Protein AF-A0A3D1R8B0-F1 (afdb_monomer)

Mean predicted aligned error: 20.04 Å

Nearest PDB structures (foldseek):
  7a0g-assembly1_GGG  TM=2.075E-01  e=3.239E-02  Serratia marcescens
  7a0g-assembly1_HHH  TM=2.029E-01  e=4.391E-02  Serratia marcescens
  7a0g-assembly1_EEE  TM=2.045E-01  e=3.690E-02  Serratia marcescens
  6grj-assembly1_C  TM=1.725E-01  e=3.383E-02  Aeromonas hydrophila
  6grj-assembly1_E  TM=1.734E-01  e=3.383E-02  Aeromonas hydrophila

Sequence (618 aa):
EGPRGGVELSPAREVSEGPAHPEPLDSLGAPDDEGARRLLEKLHAEARRLLDLKQRVETTGAGDARPPRLDLFLVAYLAEPSVAPLVPWLVEQAGLRLRDAFRPIFQGTGGRLTVCPLLAAPRAAPGREAIRAAVDALDALSRAPDERRRPLAPVYLIEDQTSRYVLAPEELVRTVAAYLHLVLYSGLRHHEDALRSLVEHDGEGEAPFASFACATLELDTRPLSRYCAGRLAMEIADAMLGEGDALGDIEAAARRLSPEGAEFEKRLRLGRNERPIGEELKLDRAALELSDPHWDDPPEAIEAHVEPYVRRVIAGGERQRAEIEDFKMESAARLVDEGGLNLLEEAERDAEGEISRCIAESPVGLEKARARMAALEARLARLSADSRSRVERPELPAVPDGKKLKSAHEELLAELEQRPRLVRTIGWGIVASAAMAVFLTATLRLAWRVAVSEVIPFTAAGIQPEGGGRFLAGWPWAAIWMSLIALVFVGFALYRHYRERHRSLCERFEALRRAARGHFDELERYYARRVAYSQDLWASRIATHLHARVEGERAILEAGRTALQKTREWLGDELAAEIASCGGGAEAGILFRGLLSSQDLASIYEAKARPQSPGALA

Solvent-accessible surface area (backbone atoms only — not comparable to full-atom values): 35168 Å² total; per-residue (Å²): 137,86,85,86,85,83,86,86,81,84,85,85,88,84,88,87,80,87,87,82,84,89,74,75,93,68,68,82,74,74,78,92,43,75,66,60,58,52,49,51,51,52,49,52,55,49,51,53,56,69,69,28,67,69,53,44,63,77,75,46,66,99,78,73,83,70,52,62,70,47,80,42,76,46,76,47,56,35,54,41,87,76,42,16,72,43,48,45,55,48,48,30,51,51,34,36,54,52,49,66,74,42,34,69,51,45,72,66,56,74,12,47,73,24,37,27,38,42,35,38,46,58,80,84,44,69,61,58,68,46,38,49,52,25,52,54,47,41,54,52,35,49,66,40,90,55,67,62,46,22,28,41,21,38,36,30,48,45,58,46,89,42,100,86,48,73,72,50,74,69,53,51,52,50,36,52,51,50,50,49,47,46,54,72,69,68,55,50,64,76,42,80,90,77,49,34,64,80,47,43,34,92,67,77,90,65,78,59,66,42,70,81,82,68,84,82,78,89,70,71,64,64,59,52,52,51,42,54,52,39,53,51,50,42,54,52,46,49,47,34,68,36,86,64,84,63,77,72,63,35,54,57,52,22,53,72,63,40,94,62,56,72,64,48,57,48,53,57,42,29,37,99,80,75,43,58,66,60,63,86,58,63,77,85,66,84,72,64,83,71,82,81,84,60,94,84,62,53,58,69,63,52,49,68,53,48,56,60,46,55,52,49,42,51,57,48,51,53,49,54,48,50,51,35,65,74,47,50,49,54,52,45,49,49,46,44,51,54,41,43,51,53,52,42,53,50,44,50,49,51,51,53,51,48,40,55,46,32,48,73,76,39,68,29,9,60,44,47,31,42,53,26,37,53,50,30,33,60,48,26,51,53,47,27,53,55,34,46,59,55,62,75,60,64,89,70,71,74,83,78,82,51,59,65,39,52,51,33,48,52,56,39,52,59,51,45,74,68,53,79,52,66,71,60,50,52,52,52,40,52,52,49,16,51,53,44,14,53,50,48,34,49,50,53,49,48,52,49,50,47,70,70,36,89,85,52,85,69,84,82,72,84,76,73,77,72,79,68,57,52,61,56,67,32,81,70,47,29,43,52,54,32,34,52,52,24,42,52,51,43,49,49,52,51,50,51,56,50,50,55,51,52,50,54,49,52,54,36,53,52,46,34,51,48,28,53,52,48,48,54,56,46,45,41,50,43,53,52,51,51,55,49,49,55,43,49,48,40,54,26,49,44,31,45,51,51,29,56,51,39,50,52,51,38,52,50,48,52,51,49,52,51,51,51,52,50,51,42,52,51,44,51,53,53,42,55,50,44,46,58,70,63,43,61,76,66,58,33,47,65,75,74,59,87,68,75,53,75,65,56,53,49,52,54,45,58,66,65,69,48,72,78,65,91,72,84,79,121

Secondary structure (DSSP, 8-state):
---------------------------------HHHHHHHHHHHHHHHHHT-HHHHHHHS-TT--PPPEEEEEEEEETTSTTTTTHHHHHHHHHHHHHHHHTHHHHHHSS-EEEEEEEEE--TT-S-HHHHHHHHHHHHHHHT-SSGGGS--S-EEEE--SBTTBPPPHHHHHHHHHHHHHHHHHSSGGG-TTTTGGGT---SSSS-SEE----------HHHHHHHHHHHHHHHHHHHHHSPPP-HHHHHHHHHHHSS-SHHHHHHHHB-TTSPBTTGGGPPP-GGG--PPPPTT--HHHHHHHHHHHHHHHHHHHHHHHHHIIIIIHHHHHHHHHHHHHHHHHHHHHHHHHHHHHHHHH-TTHHHHHHHHHHHHHHHHHHHHHHHHHHHHS--PPPP---HHHHHHHHHHHHHHHTPPPHHHHHHHHHHHHHHHHHHHHHHHHHHHHHHHSTTS--TTS----SSSHHHHHSHHHHHHHHHHHHHHHHHHHHHHHHHHHHHHHHHHHHHHHHHHHHHHHHHHHHHHHHHHHHHHHHHHHHHHHHHHHHHHHHHHHHHHHHHHHHHHHHHHHHHHHHHHHT-SHHHHHHHHSS---HHHHHHHHHHHHS---TTS--

Foldseek 3Di:
DDDDDDDDDDDDDDDDDDDDDDDDPDDLPDPPDPVLVVVLVVLLVVLCVCPDPVNCPVPDDPPPLDAAEDFAEAEDECLPPVTLSVVLVSLQCSLQVNCVVPVCRVPVRVYYYAYEYAYEDEPPGPPVVSNVVSVVSLQCQCQDPDPSRHRQAAHEYEYQPDPVGGQDPVNSVVFVVVVCCCCPPLCLCVDDPPRVNNGGDPSPDDRSHDYDGDDDDDFDVVLVVLLVVLVVLLVLLCQQLDDDDDPPVLLVLLVVLACDDPVNLQLLQAFPVSDGLLPVLQADPVLLDDDQDDLQDALVNNCVRLVVSLVCLVVSLVVSVCVCVPPSLVVSLVRSVVSLVVVLVVSVCSLVVQLVCLVPPGSNSLVSNLSSLVSNLVVLVVQLVVLVVCLVDPPQDDQQPLVQLVVLSVVLNVLSVVADNPVVLVVVLLVQLLVQLVVQLVVLQVVVVVVVDPPDPPVPPPDDCPDPVCQCNPPVNVSVVSSVVSSVVSVVVSVVVSVVSSVVSSVSVVSSSVSSVVNSVVSSVNSVSVSVSSSSVSSSVSSVVVSVVSVVVSVVSVVVSVVSVVVSVVSVVVSVVSLVVRDDVLRSCVSPVSDDDPVSVVVVCVVVVPPPPPPPPD

Structure (mmCIF, N/CA/C/O backbone):
data_AF-A0A3D1R8B0-F1
#
_entry.id   AF-A0A3D1R8B0-F1
#
loop_
_atom_site.group_PDB
_atom_site.id
_atom_site.type_symbol
_atom_site.label_atom_id
_atom_site.label_alt_id
_atom_site.label_comp_id
_atom_site.label_asym_id
_atom_site.label_entity_id
_atom_site.label_seq_id
_atom_site.pdbx_PDB_ins_code
_atom_site.Cartn_x
_atom_site.Cartn_y
_atom_site.Cartn_z
_atom_site.occupancy
_atom_site.B_iso_or_equiv
_atom_site.auth_seq_id
_atom_site.auth_comp_id
_atom_site.auth_asym_id
_atom_site.auth_atom_id
_atom_site.pdbx_PDB_model_num
ATOM 1 N N . GLU A 1 1 ? -36.886 24.562 96.378 1.00 35.94 1 GLU A N 1
ATOM 2 C CA . GLU A 1 1 ? -37.611 25.793 96.004 1.00 35.94 1 GLU A CA 1
ATOM 3 C C . GLU A 1 1 ? -38.331 25.512 94.691 1.00 35.94 1 GLU A C 1
ATOM 5 O O . GLU A 1 1 ? -37.670 25.198 93.715 1.00 35.94 1 GLU A O 1
ATOM 10 N N . GLY A 1 2 ? -39.664 25.398 94.723 1.00 31.67 2 GLY A N 1
ATOM 11 C CA . GLY A 1 2 ? -40.491 25.026 93.558 1.00 31.67 2 GLY A CA 1
ATOM 12 C C . GLY A 1 2 ? -41.017 26.256 92.788 1.00 31.67 2 GLY A C 1
ATOM 13 O O . GLY A 1 2 ? -40.364 27.294 92.878 1.00 31.67 2 GLY A O 1
ATOM 14 N N . PRO A 1 3 ? -42.235 26.233 92.186 1.00 52.09 3 PRO A N 1
ATOM 15 C CA . PRO A 1 3 ? -43.201 25.119 92.223 1.00 52.09 3 PRO A CA 1
ATOM 16 C C . PRO A 1 3 ? -44.208 25.008 91.024 1.00 52.09 3 PRO A C 1
ATOM 18 O O . PRO A 1 3 ? -44.180 25.803 90.093 1.00 52.09 3 PRO A O 1
ATOM 21 N N . ARG A 1 4 ? -45.176 24.075 91.187 1.00 29.36 4 ARG A N 1
ATOM 22 C CA . ARG A 1 4 ? -46.572 23.995 90.645 1.00 29.36 4 ARG A CA 1
ATOM 23 C C . ARG A 1 4 ? -46.748 23.414 89.231 1.00 29.36 4 ARG A C 1
ATOM 25 O O . ARG A 1 4 ? -46.147 23.903 88.293 1.00 29.36 4 ARG A O 1
ATOM 32 N N . GLY A 1 5 ? -47.550 22.367 88.995 1.00 25.61 5 GLY A N 1
ATOM 33 C CA . GLY A 1 5 ? -48.791 21.883 89.647 1.00 25.61 5 GLY A CA 1
ATOM 34 C C . GLY A 1 5 ? -49.933 22.077 88.632 1.00 25.61 5 GLY A C 1
ATOM 35 O O . GLY A 1 5 ? -50.078 23.185 88.142 1.00 25.61 5 GLY A O 1
ATOM 36 N N . GLY A 1 6 ? -50.620 21.060 88.112 1.00 25.59 6 GLY A N 1
ATOM 37 C CA . GLY A 1 6 ? -51.694 20.247 88.707 1.00 25.59 6 GLY A CA 1
ATOM 38 C C . GLY A 1 6 ? -52.798 20.117 87.624 1.00 25.59 6 GLY A C 1
ATOM 39 O O . GLY A 1 6 ? -52.973 21.058 86.863 1.00 25.59 6 GLY A O 1
ATOM 40 N N . VAL A 1 7 ? -53.363 18.937 87.336 1.00 28.17 7 VAL A N 1
ATOM 41 C CA . VAL A 1 7 ? -54.549 18.310 87.974 1.00 28.17 7 VAL A CA 1
ATOM 42 C C . VAL A 1 7 ? -55.798 18.398 87.054 1.00 28.17 7 VAL A C 1
ATOM 44 O O . VAL A 1 7 ? -56.225 19.482 86.690 1.00 28.17 7 VAL A O 1
ATOM 47 N N . GLU A 1 8 ? -56.337 17.209 86.730 1.00 24.64 8 GLU A N 1
ATOM 48 C CA . GLU A 1 8 ? -57.762 16.818 86.573 1.00 24.64 8 GLU A CA 1
ATOM 49 C C . GLU A 1 8 ? -58.659 17.122 85.339 1.00 24.64 8 GLU A C 1
ATOM 51 O O . GLU A 1 8 ? -58.888 18.253 84.933 1.00 24.64 8 GLU A O 1
ATOM 56 N N . LEU A 1 9 ? -59.278 16.010 84.888 1.00 23.38 9 LEU A N 1
ATOM 57 C CA . LEU A 1 9 ? -60.713 15.748 84.633 1.00 23.38 9 LEU A CA 1
ATOM 58 C C . LEU A 1 9 ? -61.453 16.448 83.463 1.00 23.38 9 LEU A C 1
ATOM 60 O O . LEU A 1 9 ? -61.873 17.596 83.525 1.00 23.38 9 LEU A O 1
ATOM 64 N N . SER A 1 10 ? -61.747 15.623 82.447 1.00 33.22 10 SER A N 1
ATOM 65 C CA . SER A 1 10 ? -62.932 15.659 81.550 1.00 33.22 10 SER A CA 1
ATOM 66 C C . SER A 1 10 ? -64.253 15.579 82.372 1.00 33.22 10 SER A C 1
ATOM 68 O O . SER A 1 10 ? -64.124 15.196 83.538 1.00 33.22 10 SER A O 1
ATOM 70 N N . PRO A 1 11 ? -65.510 15.773 81.863 1.00 45.19 11 PRO A N 1
ATOM 71 C CA . PRO A 1 11 ? -65.986 15.590 80.472 1.00 45.19 11 PRO A CA 1
ATOM 72 C C . PRO A 1 11 ? -67.248 16.408 80.022 1.00 45.19 11 PRO A C 1
ATOM 74 O O . PRO A 1 11 ? -67.774 17.238 80.753 1.00 45.19 11 PRO A O 1
ATOM 77 N N . ALA A 1 12 ? -67.783 16.018 78.848 1.00 26.58 12 ALA A N 1
ATOM 78 C CA . ALA A 1 12 ? -69.218 15.910 78.488 1.00 26.58 12 ALA A CA 1
ATOM 79 C C . ALA A 1 12 ? -69.936 17.196 78.006 1.00 26.58 12 ALA A C 1
ATOM 81 O O . ALA A 1 12 ? -69.953 18.197 78.704 1.00 26.58 12 ALA A O 1
ATOM 82 N N . ARG A 1 13 ? -70.466 17.258 76.769 1.00 28.77 13 ARG A N 1
ATOM 83 C CA . ARG A 1 13 ? -71.708 16.655 76.181 1.00 28.77 13 ARG A CA 1
ATOM 84 C C . ARG A 1 13 ? -72.625 17.845 75.807 1.00 28.77 13 ARG A C 1
ATOM 86 O O . ARG A 1 13 ? -72.595 18.839 76.511 1.00 28.77 13 ARG A O 1
ATOM 93 N N . GLU A 1 14 ? -73.308 17.919 74.668 1.00 26.44 14 GLU A N 1
ATOM 94 C CA . GLU A 1 14 ? -74.457 17.142 74.157 1.00 26.44 14 GLU A CA 1
ATOM 95 C C . GLU A 1 14 ? -74.568 17.434 72.636 1.00 26.44 14 GLU A C 1
ATOM 97 O O . GLU A 1 14 ? -74.294 18.557 72.228 1.00 26.44 14 GLU A O 1
ATOM 102 N N . VAL A 1 15 ? -74.702 16.466 71.717 1.00 30.45 15 VAL A N 1
ATOM 103 C CA . VAL A 1 15 ? -75.830 15.556 71.383 1.00 30.45 15 VAL A CA 1
ATOM 104 C C . VAL A 1 15 ? -76.990 16.237 70.628 1.00 30.45 15 VAL A C 1
ATOM 106 O O . VAL A 1 15 ? -77.415 17.327 70.986 1.00 30.45 15 VAL A O 1
ATOM 109 N N . SER A 1 16 ? -77.515 15.472 69.655 1.00 25.50 16 SER A N 1
ATOM 110 C CA . SER A 1 16 ? -78.767 15.580 68.875 1.00 25.50 16 SER A CA 1
ATOM 111 C C . SER A 1 16 ? -78.654 16.301 67.530 1.00 25.50 16 SER A C 1
ATOM 113 O O . SER A 1 16 ? -78.145 17.406 67.464 1.00 25.50 16 SER A O 1
ATOM 115 N N . GLU A 1 17 ? -79.126 15.775 66.398 1.00 24.36 17 GLU A N 1
ATOM 116 C CA . GLU A 1 17 ? -79.941 14.588 66.084 1.00 24.36 17 GLU A CA 1
ATOM 117 C C . GLU A 1 17 ? -79.944 14.457 64.536 1.00 24.36 17 GLU A C 1
ATOM 119 O O . GLU A 1 17 ? -79.969 15.474 63.844 1.00 24.36 17 GLU A O 1
ATOM 124 N N . GLY A 1 18 ? -79.883 13.243 63.971 1.00 25.39 18 GLY A N 1
ATOM 125 C CA . GLY A 1 18 ? -80.157 13.001 62.534 1.00 25.39 18 GLY A CA 1
ATOM 126 C C . GLY A 1 18 ? -81.659 12.762 62.279 1.00 25.39 18 GLY A C 1
ATOM 127 O O . GLY A 1 18 ? -82.444 12.975 63.201 1.00 25.39 18 GLY A O 1
ATOM 128 N N . PRO A 1 19 ? -82.103 12.189 61.134 1.00 46.41 19 PRO A N 1
ATOM 129 C CA . PRO A 1 19 ? -81.424 11.962 59.847 1.00 46.41 19 PRO A CA 1
ATOM 130 C C . PRO A 1 19 ? -82.283 12.354 58.604 1.00 46.41 19 PRO A C 1
ATOM 132 O O . PRO A 1 19 ? -83.507 12.440 58.673 1.00 46.41 19 PRO A O 1
ATOM 135 N N . ALA A 1 20 ? -81.666 12.484 57.422 1.00 24.61 20 ALA A N 1
ATOM 136 C CA . ALA A 1 20 ? -82.348 12.339 56.127 1.00 24.61 20 ALA A CA 1
ATOM 137 C C . ALA A 1 20 ? -81.385 11.769 55.063 1.00 24.61 20 ALA A C 1
ATOM 139 O O . ALA A 1 20 ? -80.187 12.029 55.095 1.00 24.61 20 ALA A O 1
ATOM 140 N N . HIS A 1 21 ? -81.938 10.924 54.193 1.00 27.73 21 HIS A N 1
ATOM 141 C CA . HIS A 1 21 ? -81.305 10.017 53.221 1.00 27.73 21 HIS A CA 1
ATOM 142 C C . HIS A 1 21 ? -80.595 10.713 52.026 1.00 27.73 21 HIS A C 1
ATOM 144 O O . HIS A 1 21 ? -80.663 11.932 51.912 1.00 27.73 21 HIS A O 1
ATOM 150 N N . PRO A 1 22 ? -79.863 9.956 51.174 1.00 37.09 22 PRO A N 1
ATOM 151 C CA . PRO A 1 22 ? -78.535 10.308 50.696 1.00 37.09 22 PRO A CA 1
ATOM 152 C C . PRO A 1 22 ? -78.559 11.152 49.421 1.00 37.09 22 PRO A C 1
ATOM 154 O O . PRO A 1 22 ? -79.256 10.839 48.458 1.00 37.09 22 PRO A O 1
ATOM 157 N N . GLU A 1 23 ? -77.696 12.153 49.401 1.00 26.44 23 GLU A N 1
ATOM 158 C CA . GLU A 1 23 ? -77.219 12.820 48.195 1.00 26.44 23 GLU A CA 1
ATOM 159 C C . GLU A 1 23 ? -75.680 12.699 48.149 1.00 26.44 23 GLU A C 1
ATOM 161 O O . GLU A 1 23 ? -75.103 12.173 49.105 1.00 26.44 23 GLU A O 1
ATOM 166 N N . PRO A 1 24 ? -75.048 12.975 46.991 1.00 28.64 24 PRO A N 1
ATOM 167 C CA . PRO A 1 24 ? -73.831 12.322 46.510 1.00 28.64 24 PRO A CA 1
ATOM 168 C C . PRO A 1 24 ? -72.654 12.485 47.467 1.00 28.64 24 PRO A C 1
ATOM 170 O O . PRO A 1 24 ? -72.689 13.329 48.350 1.00 28.64 24 PRO A O 1
ATOM 173 N N . LEU A 1 25 ? -71.591 11.702 47.254 1.00 32.22 25 LEU A N 1
ATOM 174 C CA . LEU A 1 25 ? -70.263 11.924 47.840 1.00 32.22 25 LEU A CA 1
ATOM 175 C C . LEU A 1 25 ? -69.767 13.345 47.507 1.00 32.22 25 LEU A C 1
ATOM 177 O O . LEU A 1 25 ? -68.943 13.535 46.609 1.00 32.22 25 LEU A O 1
ATOM 181 N N . ASP A 1 26 ? -70.304 14.333 48.218 1.00 27.86 26 ASP A N 1
ATOM 182 C CA . ASP A 1 26 ? -69.761 15.658 48.379 1.00 27.86 26 ASP A CA 1
ATOM 183 C C . ASP A 1 26 ? -68.349 15.452 48.893 1.00 27.86 26 ASP A C 1
ATOM 185 O O . ASP A 1 26 ? -68.106 14.692 49.833 1.00 27.86 26 ASP A O 1
ATOM 189 N N . SER A 1 27 ? -67.435 16.071 48.153 1.00 33.28 27 SER A N 1
ATOM 190 C CA . SER A 1 27 ? -66.026 16.269 48.445 1.00 33.28 27 SER A CA 1
ATOM 191 C C . SER A 1 27 ? -65.610 15.777 49.828 1.00 33.28 27 SER A C 1
ATOM 193 O O . SER A 1 27 ? -66.031 16.356 50.832 1.00 33.28 27 SER A O 1
ATOM 195 N N . LEU A 1 28 ? -64.713 14.782 49.866 1.00 37.97 28 LEU A N 1
ATOM 196 C CA . LEU A 1 28 ? -63.776 14.616 50.978 1.00 37.97 28 LEU A CA 1
ATOM 197 C C . LEU A 1 28 ? -63.314 16.022 51.367 1.00 37.97 28 LEU A C 1
ATOM 199 O O . LEU A 1 28 ? -62.616 16.672 50.582 1.00 37.97 28 LEU A O 1
ATOM 203 N N . GLY A 1 29 ? -63.829 16.522 52.495 1.00 35.22 29 GLY A N 1
ATOM 204 C CA . GLY A 1 29 ? -63.607 17.889 52.936 1.00 35.22 29 GLY A CA 1
ATOM 205 C C . GLY A 1 29 ? -62.114 18.137 52.901 1.00 35.22 29 GLY A C 1
ATOM 206 O O . GLY A 1 29 ? -61.359 17.367 53.493 1.00 35.22 29 GLY A O 1
ATOM 207 N N . ALA A 1 30 ? -61.692 19.133 52.121 1.00 42.91 30 ALA A N 1
ATOM 208 C CA . ALA A 1 30 ? -60.283 19.440 51.983 1.00 42.91 30 ALA A CA 1
ATOM 209 C C . ALA A 1 30 ? -59.723 19.676 53.394 1.00 42.91 30 ALA A C 1
ATOM 211 O O . ALA A 1 30 ? -60.199 20.594 54.067 1.00 42.91 30 ALA A O 1
ATOM 212 N N . PRO A 1 31 ? -58.745 18.887 53.873 1.00 49.69 31 PRO A N 1
ATOM 213 C CA . PRO A 1 31 ? -57.917 19.378 54.955 1.00 49.69 31 PRO A CA 1
ATOM 214 C C . PRO A 1 31 ? -57.248 20.639 54.398 1.00 49.69 31 PRO A C 1
ATOM 216 O O . PRO A 1 31 ? -56.521 20.568 53.404 1.00 49.69 31 PRO A O 1
ATOM 219 N N . ASP A 1 32 ? -57.587 21.808 54.945 1.00 57.84 32 ASP A N 1
ATOM 220 C CA . ASP A 1 32 ? -56.951 23.077 54.586 1.00 57.84 32 ASP A CA 1
ATOM 221 C C . ASP A 1 32 ? -55.494 23.025 55.063 1.00 57.84 32 ASP A C 1
ATOM 223 O O . ASP A 1 32 ? -55.131 23.516 56.128 1.00 57.84 32 ASP A O 1
ATOM 227 N N . ASP A 1 33 ? -54.656 22.377 54.259 1.00 63.00 33 ASP A N 1
ATOM 228 C CA . ASP A 1 33 ? -53.216 22.381 54.396 1.00 63.00 33 ASP A CA 1
ATOM 229 C C . ASP A 1 33 ? -52.648 22.979 53.108 1.00 63.00 33 ASP A C 1
ATOM 231 O O . ASP A 1 33 ? -52.562 22.345 52.051 1.00 63.00 33 ASP A O 1
ATOM 235 N N . GLU A 1 34 ? -52.311 24.264 53.180 1.00 71.25 34 GLU A N 1
ATOM 236 C CA . GLU A 1 34 ? -51.630 25.040 52.138 1.00 71.25 34 GLU A CA 1
ATOM 237 C C . GLU A 1 34 ? -50.438 24.262 51.528 1.00 71.25 34 GLU A C 1
ATOM 239 O O . GLU A 1 34 ? -50.132 24.399 50.340 1.00 71.25 34 GLU A O 1
ATOM 244 N N . GLY A 1 35 ? -49.804 23.372 52.304 1.00 71.25 35 GLY A N 1
ATOM 245 C CA . GLY A 1 35 ? -48.758 22.459 51.838 1.00 71.25 35 GLY A CA 1
ATOM 246 C C . GLY A 1 35 ? -49.212 21.455 50.768 1.00 71.25 35 GLY A C 1
ATOM 247 O O . GLY A 1 35 ? -48.490 21.235 49.793 1.00 71.25 35 GLY A O 1
ATOM 248 N N . ALA A 1 36 ? -50.415 20.889 50.887 1.00 72.31 36 ALA A N 1
ATOM 249 C CA . ALA A 1 36 ? -50.946 19.907 49.941 1.00 72.31 36 ALA A CA 1
ATOM 250 C C . ALA A 1 36 ? -51.308 20.545 48.590 1.00 72.31 36 ALA A C 1
ATOM 252 O O . ALA A 1 36 ? -51.027 19.980 47.529 1.00 72.31 36 ALA A O 1
ATOM 253 N N . ARG A 1 37 ? -51.855 21.771 48.607 1.00 78.44 37 ARG A N 1
ATOM 254 C CA . ARG A 1 37 ? -52.108 22.551 47.381 1.00 78.44 37 ARG A CA 1
ATOM 255 C C . ARG A 1 37 ? -50.803 22.879 46.652 1.00 78.44 37 ARG A C 1
ATOM 257 O O . ARG A 1 37 ? -50.711 22.643 45.448 1.00 78.44 37 ARG A O 1
ATOM 264 N N . ARG A 1 38 ? -49.769 23.309 47.384 1.00 79.50 38 ARG A N 1
ATOM 265 C CA . ARG A 1 38 ? -48.427 23.554 46.825 1.00 79.50 38 ARG A CA 1
ATOM 266 C C . ARG A 1 38 ? -47.783 22.293 46.250 1.00 79.50 38 ARG A C 1
ATOM 268 O O . ARG A 1 38 ? -47.085 22.377 45.241 1.00 79.50 38 ARG A O 1
ATOM 275 N N . LEU A 1 39 ? -47.996 21.127 46.865 1.00 80.31 39 LEU A N 1
ATOM 276 C CA . LEU A 1 39 ? -47.505 19.854 46.332 1.00 80.31 39 LEU A CA 1
ATOM 277 C C . LEU A 1 39 ? -48.155 19.527 44.980 1.00 80.31 39 LEU A C 1
ATOM 279 O O . LEU A 1 39 ? -47.448 19.170 44.040 1.00 80.31 39 LEU A O 1
ATOM 283 N N . LEU A 1 40 ? -49.473 19.715 44.856 1.00 84.31 40 LEU A N 1
ATOM 284 C CA . LEU A 1 40 ? -50.192 19.515 43.593 1.00 84.31 40 LEU A CA 1
ATOM 285 C C . LEU A 1 40 ? -49.757 20.506 42.501 1.00 84.31 40 LEU A C 1
ATOM 287 O O . LEU A 1 40 ? -49.665 20.125 41.335 1.00 84.31 40 LEU A O 1
ATOM 291 N N . GLU A 1 41 ? -49.457 21.758 42.851 1.00 85.00 41 GLU A N 1
ATOM 292 C CA . GLU A 1 41 ? -48.912 22.744 41.903 1.00 85.00 41 GLU A CA 1
ATOM 293 C C . GLU A 1 41 ? -47.515 22.355 41.406 1.00 85.00 41 GLU A C 1
ATOM 295 O O . GLU A 1 41 ? -47.253 22.393 40.202 1.00 85.00 41 GLU A O 1
ATOM 300 N N . LYS A 1 42 ? -46.630 21.918 42.313 1.00 82.50 42 LYS A N 1
ATOM 301 C CA . LYS A 1 42 ? -45.300 21.402 41.951 1.00 82.50 42 LYS A CA 1
ATOM 302 C C . LYS A 1 42 ? -45.398 20.173 41.054 1.00 82.50 42 LYS A C 1
ATOM 304 O O . LYS A 1 42 ? -44.701 20.100 40.047 1.00 82.50 42 LYS A O 1
ATOM 309 N N . LEU A 1 43 ? -46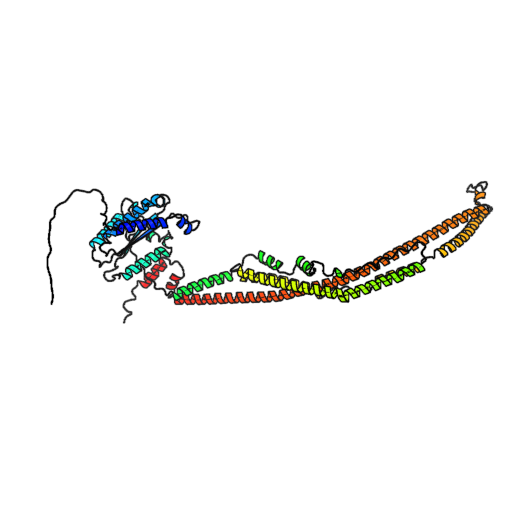.288 19.241 41.393 1.00 86.44 43 LEU A N 1
ATOM 310 C CA . LEU A 1 43 ? -46.559 18.051 40.593 1.00 86.44 43 LEU A CA 1
ATOM 311 C C . LEU A 1 43 ? -47.012 18.423 39.176 1.00 86.44 43 LEU A C 1
ATOM 313 O O . LEU A 1 43 ? -46.517 17.865 38.201 1.00 86.44 43 LEU A O 1
ATOM 317 N N . HIS A 1 44 ? -47.922 19.388 39.053 1.00 87.56 44 HIS A N 1
ATOM 318 C CA . HIS A 1 44 ? -48.400 19.864 37.759 1.00 87.56 44 HIS A CA 1
ATOM 319 C C . HIS A 1 44 ? -47.277 20.504 36.927 1.00 87.56 44 HIS A C 1
ATOM 321 O O . HIS A 1 44 ? -47.163 20.232 35.731 1.00 87.56 44 HIS A O 1
ATOM 327 N N . ALA A 1 45 ? -46.431 21.333 37.547 1.00 84.12 45 ALA A N 1
ATOM 328 C CA . ALA A 1 45 ? -45.287 21.948 36.876 1.00 84.12 45 ALA A CA 1
ATOM 329 C C . ALA A 1 45 ? -44.272 20.900 36.386 1.00 84.12 45 ALA A C 1
ATOM 331 O O . ALA A 1 45 ? -43.792 20.988 35.255 1.00 84.12 45 ALA A O 1
ATOM 332 N N . GLU A 1 46 ? -43.993 19.880 37.198 1.00 84.56 46 GLU A N 1
ATOM 333 C CA . GLU A 1 46 ? -43.058 18.813 36.841 1.00 84.56 46 GLU A CA 1
ATOM 334 C C . GLU A 1 46 ? -43.627 17.888 35.758 1.00 84.56 46 GLU A C 1
ATOM 336 O O . GLU A 1 46 ? -42.934 17.563 34.796 1.00 84.56 46 GLU A O 1
ATOM 341 N N . ALA A 1 47 ? -44.916 17.542 35.833 1.00 85.75 47 ALA A N 1
ATOM 342 C CA . ALA A 1 47 ? -45.599 16.804 34.774 1.00 85.75 47 ALA A CA 1
ATOM 343 C C . ALA A 1 47 ? -45.554 17.565 33.439 1.00 85.75 47 ALA A C 1
ATOM 345 O O . ALA A 1 47 ? -45.300 16.963 32.399 1.00 85.75 47 ALA A O 1
ATOM 346 N N . ARG A 1 48 ? -45.714 18.897 33.463 1.00 86.25 48 ARG A N 1
ATOM 347 C CA . ARG A 1 48 ? -45.573 19.740 32.266 1.00 86.25 48 ARG A CA 1
ATOM 348 C C . ARG A 1 48 ? -44.169 19.668 31.667 1.00 86.25 48 ARG A C 1
ATOM 350 O O . ARG A 1 48 ? -44.049 19.653 30.447 1.00 86.25 48 ARG A O 1
ATOM 357 N N . ARG A 1 49 ? -43.131 19.633 32.508 1.00 84.25 49 ARG A N 1
ATOM 358 C CA . ARG A 1 49 ? -41.733 19.490 32.078 1.00 84.25 49 ARG A CA 1
ATOM 359 C C . ARG A 1 49 ? -41.495 18.124 31.431 1.00 84.25 49 ARG A C 1
ATOM 361 O O . ARG A 1 49 ? -40.988 18.058 30.320 1.00 84.25 49 ARG A O 1
ATOM 368 N N . LEU A 1 50 ? -41.911 17.048 32.100 1.00 81.31 50 LEU A N 1
ATOM 369 C CA . LEU A 1 50 ? -41.692 15.670 31.647 1.00 81.31 50 LEU A CA 1
ATOM 370 C C . LEU A 1 50 ? -42.491 15.304 30.387 1.00 81.31 50 LEU A C 1
ATOM 372 O O . LEU A 1 50 ? -42.023 14.503 29.583 1.00 81.31 50 LEU A O 1
ATOM 376 N N . LEU A 1 51 ? -43.681 15.882 30.214 1.00 79.94 51 LEU A N 1
ATOM 377 C CA . LEU A 1 51 ? -44.543 15.663 29.049 1.00 79.94 51 LEU A CA 1
ATOM 378 C C . LEU A 1 51 ? -44.258 16.634 27.889 1.00 79.94 51 LEU A C 1
ATOM 380 O O . LEU A 1 51 ? -44.972 16.598 26.884 1.00 79.94 51 LEU A O 1
ATOM 384 N N . ASP A 1 52 ? -43.243 17.498 28.004 1.00 80.50 52 ASP A N 1
ATOM 385 C CA . ASP A 1 52 ? -42.853 18.407 26.927 1.00 80.50 52 ASP A CA 1
ATOM 386 C C . ASP A 1 52 ? -42.347 17.619 25.706 1.00 80.50 52 ASP A C 1
ATOM 388 O O . ASP A 1 52 ? -41.508 16.717 25.802 1.00 80.50 52 ASP A O 1
ATOM 392 N N . LEU A 1 53 ? -42.845 17.994 24.526 1.00 67.62 53 LEU A N 1
ATOM 393 C CA . LEU A 1 53 ? -42.499 17.376 23.250 1.00 67.62 53 LEU A CA 1
ATOM 394 C C . LEU A 1 53 ? -40.990 17.441 22.994 1.00 67.62 53 LEU A C 1
ATOM 396 O O . LEU A 1 53 ? -40.416 16.486 22.473 1.00 67.62 53 LEU A O 1
ATOM 400 N N . LYS A 1 54 ? -40.345 18.544 23.396 1.00 69.25 54 LYS A N 1
ATOM 401 C CA . LYS A 1 54 ? -38.896 18.715 23.263 1.00 69.25 54 LYS A CA 1
ATOM 402 C C . LYS A 1 54 ? -38.134 17.654 24.060 1.00 69.25 54 LYS A C 1
ATOM 404 O O . LYS A 1 54 ? -37.273 16.978 23.505 1.00 69.25 54 LYS A O 1
ATOM 409 N N . GLN A 1 55 ? -38.509 17.450 25.322 1.00 68.31 55 GLN A N 1
ATOM 410 C CA . GLN A 1 55 ? -37.882 16.446 26.178 1.00 68.31 55 GLN A CA 1
ATOM 411 C C . GLN A 1 55 ? -38.131 15.026 25.650 1.00 68.31 55 GLN A C 1
ATOM 413 O O . GLN A 1 55 ? -37.225 14.195 25.681 1.00 68.31 55 GLN A O 1
ATOM 418 N N . ARG A 1 56 ? -39.319 14.744 25.099 1.00 65.94 56 ARG A N 1
ATOM 419 C CA . ARG A 1 56 ? -39.619 13.446 24.474 1.00 65.94 56 ARG A CA 1
ATOM 420 C C . ARG A 1 56 ? -38.718 13.167 23.267 1.00 65.94 56 ARG A C 1
ATOM 422 O O . ARG A 1 56 ? -38.142 12.087 23.196 1.00 65.94 56 ARG A O 1
ATOM 429 N N . VAL A 1 57 ? -38.547 14.129 22.360 1.00 63.66 57 VAL A N 1
ATOM 430 C CA . VAL A 1 57 ? -37.666 13.985 21.182 1.00 63.66 57 VAL A CA 1
ATOM 431 C C . VAL A 1 57 ? -36.198 13.795 21.584 1.00 63.66 57 VAL A C 1
ATOM 433 O O . VAL A 1 57 ? -35.485 13.035 20.939 1.00 63.66 57 VAL A O 1
ATOM 436 N N . GLU A 1 58 ? -35.748 14.447 22.658 1.00 65.12 58 GLU A N 1
ATOM 437 C CA . GLU A 1 58 ? -34.368 14.334 23.154 1.00 65.12 58 GLU A CA 1
ATOM 438 C C . GLU A 1 58 ? -34.081 13.002 23.874 1.00 65.12 58 GLU A C 1
ATOM 440 O O . GLU A 1 58 ? -32.937 12.554 23.896 1.00 65.12 58 GLU A O 1
ATOM 445 N N . THR A 1 59 ? -35.097 12.366 24.471 1.00 59.94 59 THR A N 1
ATOM 446 C CA . THR A 1 59 ? -34.919 11.199 25.361 1.00 59.94 59 THR A CA 1
ATOM 447 C C . THR A 1 59 ? -35.449 9.876 24.810 1.00 59.94 59 THR A C 1
ATOM 449 O O . THR A 1 59 ? -35.112 8.825 25.354 1.00 59.94 59 THR A O 1
ATOM 452 N N . THR A 1 60 ? -36.246 9.885 23.736 1.00 59.34 60 THR A N 1
ATOM 453 C CA . THR A 1 60 ? -36.758 8.663 23.091 1.00 59.34 60 THR A CA 1
ATOM 454 C C . THR A 1 60 ? -36.227 8.525 21.666 1.00 59.34 60 THR A C 1
ATOM 456 O O . THR A 1 60 ? -36.172 9.492 20.912 1.00 59.34 60 THR A O 1
ATOM 459 N N . GLY A 1 61 ? -35.784 7.315 21.304 1.00 54.28 61 GLY A N 1
ATOM 460 C CA . GLY A 1 61 ? -35.182 7.040 19.998 1.00 54.28 61 GLY A CA 1
ATOM 461 C C . GLY A 1 61 ? -36.157 7.258 18.837 1.00 54.28 61 GLY A C 1
ATOM 462 O O . GLY A 1 61 ? -37.365 7.051 18.976 1.00 54.28 61 GLY A O 1
ATOM 463 N N . ALA A 1 62 ? -35.624 7.648 17.675 1.00 45.25 62 ALA A N 1
ATOM 464 C CA . ALA A 1 62 ? -36.381 7.832 16.439 1.00 45.25 62 ALA A CA 1
ATOM 465 C C . ALA A 1 62 ? -36.990 6.493 15.976 1.00 45.25 62 ALA A C 1
ATOM 467 O O . ALA A 1 62 ? -36.357 5.725 15.258 1.00 45.25 62 ALA A O 1
ATOM 468 N N . GLY A 1 63 ? -38.201 6.186 16.447 1.00 51.75 63 GLY A N 1
ATOM 469 C CA . GLY A 1 63 ? -38.891 4.922 16.176 1.00 51.75 63 GLY A CA 1
ATOM 470 C C . GLY A 1 63 ? -39.755 4.388 17.324 1.00 51.75 63 GLY A C 1
ATOM 471 O O . GLY A 1 63 ? -40.514 3.449 17.095 1.00 51.75 63 GLY A O 1
ATOM 472 N N . ASP A 1 64 ? -39.692 4.962 18.534 1.00 60.84 64 ASP A N 1
ATOM 473 C CA . ASP A 1 64 ? -40.559 4.531 19.642 1.00 60.84 64 ASP A CA 1
ATOM 474 C C . ASP A 1 64 ? -42.004 5.030 19.447 1.00 60.84 64 ASP A C 1
ATOM 476 O O . ASP A 1 64 ? -42.359 6.160 19.789 1.00 60.84 64 ASP A O 1
ATOM 480 N N . ALA A 1 65 ? -42.841 4.170 18.859 1.00 60.66 65 ALA A N 1
ATOM 481 C CA . ALA A 1 65 ? -44.250 4.434 18.572 1.00 60.66 65 ALA A CA 1
ATOM 482 C C . ALA A 1 65 ? -45.174 4.282 19.796 1.00 60.66 65 ALA A C 1
ATOM 484 O O . ALA A 1 65 ? -46.392 4.427 19.664 1.00 60.66 65 ALA A O 1
ATOM 485 N N . ARG A 1 66 ? -44.636 3.971 20.986 1.00 70.75 66 ARG A N 1
ATOM 486 C CA . ARG A 1 66 ? -45.462 3.738 22.176 1.00 70.75 66 ARG A CA 1
ATOM 487 C C . ARG A 1 66 ? -46.145 5.029 22.644 1.00 70.75 66 ARG A C 1
ATOM 489 O O . ARG A 1 66 ? -45.558 6.118 22.578 1.00 70.75 66 ARG A O 1
ATOM 496 N N . PRO A 1 67 ? -47.389 4.939 23.138 1.00 73.50 67 PRO A N 1
ATOM 497 C CA . PRO A 1 67 ? -48.099 6.103 23.640 1.00 73.50 67 PRO A CA 1
ATOM 498 C C . PRO A 1 67 ? -47.420 6.664 24.906 1.00 73.50 67 PRO A C 1
ATOM 500 O O . PRO A 1 67 ? -46.784 5.915 25.652 1.00 73.50 67 PRO A O 1
ATOM 503 N N . PRO A 1 68 ? -47.529 7.981 25.166 1.00 79.12 68 PRO A N 1
ATOM 504 C CA . PRO A 1 68 ? -46.907 8.615 26.327 1.00 79.12 68 PRO A CA 1
ATOM 505 C C . PRO A 1 68 ? -47.498 8.078 27.635 1.00 79.12 68 PRO A C 1
ATOM 507 O O . PRO A 1 68 ? -48.716 8.074 27.815 1.00 79.12 68 PRO A O 1
ATOM 510 N N . ARG A 1 69 ? -46.639 7.659 28.569 1.00 82.06 69 ARG A N 1
ATOM 511 C CA . ARG A 1 69 ? -47.047 7.165 29.891 1.00 82.06 69 ARG A CA 1
ATOM 512 C C . ARG A 1 69 ? -46.427 8.015 30.994 1.00 82.06 69 ARG A C 1
ATOM 514 O O . ARG A 1 69 ? -45.262 8.395 30.893 1.00 82.06 69 ARG A O 1
ATOM 521 N N . LEU A 1 70 ? -47.209 8.305 32.029 1.00 86.69 70 LEU A N 1
ATOM 522 C CA . LEU A 1 70 ? -46.754 8.984 33.238 1.00 86.69 70 LEU A CA 1
ATOM 523 C C . LEU A 1 70 ? -47.168 8.153 34.454 1.00 86.69 70 LEU A C 1
ATOM 525 O O . LEU A 1 70 ? -48.356 7.931 34.673 1.00 86.69 70 LEU A O 1
ATOM 529 N N . ASP A 1 71 ? -46.182 7.723 35.236 1.00 86.62 71 ASP A N 1
ATOM 530 C CA . ASP A 1 71 ? -46.400 6.973 36.470 1.00 86.62 71 ASP A CA 1
ATOM 531 C C . ASP A 1 71 ? -46.042 7.852 37.667 1.00 86.62 71 ASP A C 1
ATOM 533 O O . ASP A 1 71 ? -44.904 8.311 37.798 1.00 86.62 71 ASP A O 1
ATOM 537 N N . LEU A 1 72 ? -47.021 8.112 38.531 1.00 88.75 72 LEU A N 1
ATOM 538 C CA . LEU A 1 72 ? -46.852 8.910 39.738 1.00 88.75 72 LEU A CA 1
ATOM 539 C C . LEU A 1 72 ? -46.795 7.999 40.962 1.00 88.75 72 LEU A C 1
ATOM 541 O O . LEU A 1 72 ? -47.814 7.453 41.370 1.00 88.75 72 LEU A O 1
ATOM 545 N N . PHE A 1 73 ? -45.629 7.890 41.593 1.00 88.69 73 PHE A N 1
ATOM 546 C CA . PHE A 1 73 ? -45.484 7.174 42.861 1.00 88.69 73 PHE A CA 1
ATOM 547 C C . PHE A 1 73 ? -45.746 8.118 44.036 1.00 88.69 73 PHE A C 1
ATOM 549 O O . PHE A 1 73 ? -44.988 9.064 44.257 1.00 88.69 73 PHE A O 1
ATOM 556 N N . LEU A 1 74 ? -46.810 7.860 44.797 1.00 90.44 74 LEU A N 1
ATOM 557 C CA . LEU A 1 74 ? -47.125 8.596 46.020 1.00 90.44 74 LEU A CA 1
ATOM 558 C C . LEU A 1 74 ? -46.663 7.778 47.223 1.00 90.44 74 LEU A C 1
ATOM 560 O O . LEU A 1 74 ? -47.306 6.804 47.595 1.00 90.44 74 LEU A O 1
ATOM 564 N N . VAL A 1 75 ? -45.537 8.169 47.814 1.00 89.62 75 VAL A N 1
ATOM 565 C CA . VAL A 1 75 ? -44.960 7.494 48.983 1.00 89.62 75 VAL A CA 1
ATOM 566 C C . VAL A 1 75 ? -45.445 8.180 50.252 1.00 89.62 75 VAL A C 1
ATOM 568 O O . VAL A 1 75 ? -45.269 9.390 50.393 1.00 89.62 75 VAL A O 1
ATOM 571 N N . ALA A 1 76 ? -46.034 7.424 51.177 1.00 87.38 76 ALA A N 1
ATOM 572 C CA . ALA A 1 76 ? -46.527 7.982 52.432 1.00 87.38 76 ALA A CA 1
ATOM 573 C C . ALA A 1 76 ? -46.419 7.001 53.605 1.00 87.38 76 ALA A C 1
ATOM 575 O O . ALA A 1 76 ? -46.572 5.788 53.450 1.00 87.38 76 ALA A O 1
ATOM 576 N N . TYR A 1 77 ? -46.198 7.552 54.798 1.00 86.44 77 TYR A N 1
ATOM 577 C CA . TYR A 1 77 ? -46.192 6.819 56.058 1.00 86.44 77 TYR A CA 1
ATOM 578 C C . TYR A 1 77 ? -47.496 7.100 56.813 1.00 86.44 77 TYR A C 1
ATOM 580 O O . TYR A 1 77 ? -47.699 8.188 57.345 1.00 86.44 77 TYR A O 1
ATOM 588 N N . LEU A 1 78 ? -48.415 6.130 56.840 1.00 85.75 78 LEU A N 1
ATOM 589 C CA . LEU A 1 78 ? -49.780 6.347 57.340 1.00 85.75 78 LEU A CA 1
ATOM 590 C C . LEU A 1 78 ? -49.864 6.496 58.865 1.00 85.75 78 LEU A C 1
ATOM 592 O O . LEU A 1 78 ? -50.889 6.933 59.378 1.00 85.75 78 LEU A O 1
ATOM 596 N N . ALA A 1 79 ? -48.805 6.152 59.602 1.00 81.69 79 ALA A N 1
ATOM 597 C CA . ALA A 1 79 ? -48.764 6.360 61.048 1.00 81.69 79 ALA A CA 1
ATOM 598 C C . ALA A 1 79 ? -48.562 7.836 61.444 1.00 81.69 79 ALA A C 1
ATOM 600 O O . ALA A 1 79 ? -48.695 8.174 62.621 1.00 81.69 79 ALA A O 1
ATOM 601 N N . GLU A 1 80 ? -48.254 8.722 60.489 1.00 81.94 80 GLU A N 1
ATOM 602 C CA . GLU A 1 80 ? -48.252 10.166 60.722 1.00 81.94 80 GLU A CA 1
ATOM 603 C C . GLU A 1 80 ? -49.694 10.710 60.807 1.00 81.94 80 GLU A C 1
ATOM 605 O O . GLU A 1 80 ? -50.465 10.551 59.854 1.00 81.94 80 GLU A O 1
ATOM 610 N N . PRO A 1 81 ? -50.079 11.393 61.908 1.00 75.38 81 PRO A N 1
ATOM 611 C CA . PRO A 1 81 ? -51.473 11.779 62.162 1.00 75.38 81 PRO A CA 1
ATOM 612 C C . PRO A 1 81 ? -52.131 12.641 61.074 1.00 75.38 81 PRO A C 1
ATOM 614 O O . PRO A 1 81 ? -53.334 12.529 60.851 1.00 75.38 81 PRO A O 1
ATOM 617 N N . SER A 1 82 ? -51.365 13.501 60.398 1.00 81.06 82 SER A N 1
ATOM 618 C CA . SER A 1 82 ? -51.853 14.376 59.322 1.00 81.06 82 SER A CA 1
ATOM 619 C C . SER A 1 82 ? -51.860 13.708 57.943 1.00 81.06 82 SER A C 1
ATOM 621 O O . SER A 1 82 ? -52.513 14.206 57.028 1.00 81.06 82 SER A O 1
ATOM 623 N N . VAL A 1 83 ? -51.157 12.585 57.776 1.00 84.44 83 VAL A N 1
ATOM 624 C CA . VAL A 1 83 ? -50.915 11.962 56.468 1.00 84.44 83 VAL A CA 1
ATOM 625 C C . VAL A 1 83 ? -52.037 11.006 56.085 1.00 84.44 83 VAL A C 1
ATOM 627 O O . VAL A 1 83 ? -52.532 11.078 54.961 1.00 84.44 83 VAL A O 1
ATOM 630 N N . ALA A 1 84 ? -52.490 10.152 57.009 1.00 84.25 84 ALA A N 1
ATOM 631 C CA . ALA A 1 84 ? -53.556 9.183 56.741 1.00 84.25 84 ALA A CA 1
ATOM 632 C C . ALA A 1 84 ? -54.818 9.797 56.091 1.00 84.25 84 ALA A C 1
ATOM 634 O O . ALA A 1 84 ? -55.210 9.320 55.026 1.00 84.25 84 ALA A O 1
ATOM 635 N N . PRO A 1 85 ? -55.431 10.873 56.627 1.00 84.12 85 PRO A N 1
ATOM 636 C CA . PRO A 1 85 ? -56.611 11.475 55.997 1.00 84.12 85 PRO A CA 1
ATOM 637 C C . PRO A 1 85 ? -56.303 12.212 54.681 1.00 84.12 85 PRO A C 1
ATOM 639 O O . PRO A 1 85 ? -57.202 12.415 53.868 1.00 84.12 85 PRO A O 1
ATOM 642 N N . LEU A 1 86 ? -55.048 12.614 54.452 1.00 86.38 86 LEU A N 1
ATOM 643 C CA . LEU A 1 86 ? -54.639 13.404 53.290 1.00 86.38 86 LEU A CA 1
ATOM 644 C C . LEU A 1 86 ? -54.368 12.542 52.045 1.00 86.38 86 LEU A C 1
ATOM 646 O O . LEU A 1 86 ? -54.620 12.982 50.922 1.00 86.38 86 LEU A O 1
ATOM 650 N N . VAL A 1 87 ? -53.861 11.319 52.224 1.00 90.00 87 VAL A N 1
ATOM 651 C CA . VAL A 1 87 ? -53.440 10.432 51.125 1.00 90.00 87 VAL A CA 1
ATOM 652 C C . VAL A 1 87 ? -54.560 10.134 50.114 1.00 90.00 87 VAL A C 1
ATOM 654 O O . VAL A 1 87 ? -54.313 10.340 48.924 1.00 90.00 87 VAL A O 1
ATOM 657 N N . PRO A 1 88 ? -55.779 9.709 50.511 1.00 90.75 88 PRO A N 1
ATOM 658 C CA . PRO A 1 88 ? -56.843 9.415 49.547 1.00 90.75 88 PRO A CA 1
ATOM 659 C C . PRO A 1 88 ? -57.214 10.638 48.702 1.00 90.75 88 PRO A C 1
ATOM 661 O O . PRO A 1 88 ? -57.358 10.539 47.483 1.00 90.75 88 PRO A O 1
ATOM 664 N N . TRP A 1 89 ? -57.283 11.810 49.343 1.00 89.50 89 TRP A N 1
ATOM 665 C CA . TRP A 1 89 ? -57.548 13.080 48.673 1.00 89.50 89 TRP A CA 1
ATOM 666 C C . TRP A 1 89 ? -56.430 13.447 47.689 1.00 89.50 89 TRP A C 1
ATOM 668 O O . TRP A 1 89 ? -56.712 13.839 46.558 1.00 89.50 89 TRP A O 1
ATOM 678 N N . LEU A 1 90 ? -55.158 13.282 48.071 1.00 88.94 90 LEU A N 1
ATOM 679 C CA . LEU A 1 90 ? -54.025 13.560 47.183 1.00 88.94 90 LEU A CA 1
ATOM 680 C C . LEU A 1 90 ? -54.006 12.643 45.959 1.00 88.94 90 LEU A C 1
ATOM 682 O O . LEU A 1 90 ? -53.778 13.134 44.856 1.00 88.94 90 LEU A O 1
ATOM 686 N N . VAL A 1 91 ? -54.254 11.341 46.138 1.00 90.88 91 VAL A N 1
ATOM 687 C CA . VAL A 1 91 ? -54.303 10.366 45.034 1.00 90.88 91 VAL A CA 1
ATOM 688 C C . VAL A 1 91 ? -55.379 10.762 44.024 1.00 90.88 91 VAL A C 1
ATOM 690 O O . VAL A 1 91 ? -55.110 10.847 42.824 1.00 90.88 91 VAL A O 1
ATOM 693 N N . GLU A 1 92 ? -56.576 11.078 44.516 1.00 91.44 92 GLU A N 1
ATOM 694 C CA . GLU A 1 92 ? -57.695 11.512 43.686 1.00 91.44 92 GLU A CA 1
ATOM 695 C C . GLU A 1 92 ? -57.402 12.833 42.958 1.00 91.44 92 GLU A C 1
ATOM 697 O O . GLU A 1 92 ? -57.549 12.925 41.737 1.00 91.44 92 GLU A O 1
ATOM 702 N N . GLN A 1 93 ? -56.970 13.865 43.689 1.00 90.06 93 GLN A N 1
ATOM 703 C CA . GLN A 1 93 ? -56.758 15.200 43.126 1.00 90.06 93 GLN A CA 1
ATOM 704 C C . GLN A 1 93 ? -55.573 15.251 42.162 1.00 90.06 93 GLN A C 1
ATOM 706 O O . GLN A 1 93 ? -55.641 15.962 41.158 1.00 90.06 93 GLN A O 1
ATOM 711 N N . ALA A 1 94 ? -54.503 14.499 42.429 1.00 88.25 94 ALA A N 1
ATOM 712 C CA . ALA A 1 94 ? -53.378 14.370 41.510 1.00 88.25 94 ALA A CA 1
ATOM 713 C C . ALA A 1 94 ? -53.823 13.742 40.183 1.00 88.25 94 ALA A C 1
ATOM 715 O O . ALA A 1 94 ? -53.537 14.293 39.118 1.00 88.25 94 ALA A O 1
ATOM 716 N N . GLY A 1 95 ? -54.574 12.636 40.249 1.00 88.62 95 GLY A N 1
ATOM 717 C CA . GLY A 1 95 ? -55.115 11.961 39.071 1.00 88.62 95 GLY A CA 1
ATOM 718 C C . GLY A 1 95 ? -56.046 12.862 38.259 1.00 88.62 95 GLY A C 1
ATOM 719 O O . GLY A 1 95 ? -55.831 13.049 37.061 1.00 88.62 95 GLY A O 1
ATOM 720 N N . LEU A 1 96 ? -57.037 13.475 38.914 1.00 89.38 96 LEU A N 1
ATOM 721 C CA . LEU A 1 96 ? -58.002 14.373 38.273 1.00 89.38 96 LEU A CA 1
ATOM 722 C C . LEU A 1 96 ? -57.324 15.573 37.606 1.00 89.38 96 LEU A C 1
ATOM 724 O O . LEU A 1 96 ? -57.485 15.788 36.404 1.00 89.38 96 LEU A O 1
ATOM 728 N N . ARG A 1 97 ? -56.514 16.334 38.357 1.00 88.44 97 ARG A N 1
ATOM 729 C CA . ARG A 1 97 ? -55.901 17.570 37.847 1.00 88.44 97 ARG A CA 1
ATOM 730 C C . ARG A 1 97 ? -54.965 17.315 36.674 1.00 88.44 97 ARG A C 1
ATOM 732 O O . ARG A 1 97 ? -54.960 18.103 35.732 1.00 88.44 97 ARG A O 1
ATOM 739 N N . LEU A 1 98 ? -54.163 16.250 36.721 1.00 89.38 98 LEU A N 1
ATOM 740 C CA . LEU A 1 98 ? -53.238 15.925 35.634 1.00 89.38 98 LEU A CA 1
ATOM 741 C C . LEU A 1 98 ? -53.976 15.402 34.396 1.00 89.38 98 LEU A C 1
ATOM 743 O O . LEU A 1 98 ? -53.636 15.800 33.281 1.00 89.38 98 LEU A O 1
ATOM 747 N N . ARG A 1 99 ? -55.006 14.563 34.564 1.00 89.00 99 ARG A N 1
ATOM 748 C CA . ARG A 1 99 ? -55.815 14.065 33.435 1.00 89.00 99 ARG A CA 1
ATOM 749 C C . ARG A 1 99 ? -56.589 15.183 32.748 1.00 89.00 99 ARG A C 1
ATOM 751 O O . ARG A 1 99 ? -56.650 15.191 31.522 1.00 89.00 99 ARG A O 1
ATOM 758 N N . ASP A 1 100 ? -57.123 16.135 33.508 1.00 88.44 100 ASP A N 1
ATOM 759 C CA . ASP A 1 100 ? -57.830 17.288 32.947 1.00 88.44 100 ASP A CA 1
ATOM 760 C C . ASP A 1 100 ? -56.864 18.260 32.254 1.00 88.44 100 ASP A C 1
ATOM 762 O O . ASP A 1 100 ? -57.120 18.696 31.130 1.00 88.44 100 ASP A O 1
ATOM 766 N N . ALA A 1 101 ? -55.719 18.556 32.877 1.00 86.69 101 ALA A N 1
ATOM 767 C CA . ALA A 1 101 ? -54.724 19.474 32.326 1.00 86.69 101 ALA A CA 1
ATOM 768 C C . ALA A 1 101 ? -54.055 18.956 31.045 1.00 86.69 101 ALA A C 1
ATOM 770 O O . ALA A 1 101 ? -53.813 19.723 30.114 1.00 86.69 101 ALA A O 1
ATOM 771 N N . PHE A 1 102 ? -53.775 17.653 30.983 1.00 87.00 102 PHE A N 1
ATOM 772 C CA . PHE A 1 102 ? -53.093 17.002 29.861 1.00 87.00 102 PHE A CA 1
ATOM 773 C C . PHE A 1 102 ? -54.032 16.087 29.068 1.00 87.00 102 PHE A C 1
ATOM 775 O O . PHE A 1 102 ? -53.601 15.112 28.448 1.00 87.00 102 PHE A O 1
ATOM 782 N N . ARG A 1 103 ? -55.328 16.424 29.042 1.00 84.50 103 ARG A N 1
ATOM 783 C CA . ARG A 1 103 ? -56.379 15.664 28.354 1.00 84.50 103 ARG A CA 1
ATOM 784 C C . ARG A 1 103 ? -56.021 15.248 26.916 1.00 84.50 103 ARG A C 1
ATOM 786 O O . ARG A 1 103 ? -56.247 14.083 26.590 1.00 84.50 103 ARG A O 1
ATOM 793 N N . PRO A 1 104 ? -55.426 16.108 26.058 1.00 80.88 104 PRO A N 1
ATOM 794 C CA . PRO A 1 104 ? -55.059 15.712 24.694 1.00 80.88 104 PRO A CA 1
ATOM 795 C C . PRO A 1 104 ? -54.044 14.560 24.633 1.00 80.88 104 PRO A C 1
ATOM 797 O O . PRO A 1 104 ? -54.071 13.767 23.697 1.00 80.88 104 PRO A O 1
ATOM 800 N N . ILE A 1 105 ? -53.173 14.444 25.639 1.00 81.94 105 ILE A N 1
ATOM 801 C CA . ILE A 1 105 ? -52.122 13.424 25.714 1.00 81.94 105 ILE A CA 1
ATOM 802 C C . ILE A 1 105 ? -52.733 12.086 26.144 1.00 81.94 105 ILE A C 1
ATOM 804 O O . ILE A 1 105 ? -52.588 11.083 25.442 1.00 81.94 105 ILE A O 1
ATOM 808 N N . PHE A 1 106 ? -53.472 12.082 27.255 1.00 82.94 106 PHE A N 1
ATOM 809 C CA . PHE A 1 106 ? -53.984 10.852 27.865 1.00 82.94 106 PHE A CA 1
ATOM 810 C C . PHE A 1 106 ? -55.287 10.329 27.242 1.00 82.94 106 PHE A C 1
ATOM 812 O O . PHE A 1 106 ? -55.539 9.135 27.292 1.00 82.94 106 PHE A O 1
ATOM 819 N N . GLN A 1 107 ? -56.109 11.175 26.611 1.00 72.12 107 GLN A N 1
ATOM 820 C CA . GLN A 1 107 ? -57.338 10.724 25.934 1.00 72.12 107 GLN A CA 1
ATOM 821 C C . GLN A 1 107 ? -57.204 10.668 24.404 1.00 72.12 107 GLN A C 1
ATOM 823 O O . GLN A 1 107 ? -57.935 9.923 23.761 1.00 72.12 107 GLN A O 1
ATOM 828 N N . GLY A 1 108 ? -56.294 11.446 23.804 1.00 62.06 108 GLY A N 1
ATOM 829 C CA . GLY A 1 108 ? -56.196 11.588 22.345 1.00 62.06 108 GLY A CA 1
ATOM 830 C C . GLY A 1 108 ? -55.199 10.656 21.650 1.00 62.06 108 GLY A C 1
ATOM 831 O O . GLY A 1 108 ? -55.354 10.394 20.462 1.00 62.06 108 GLY A O 1
ATOM 832 N N . THR A 1 109 ? -54.178 10.160 22.361 1.00 60.94 109 THR A N 1
ATOM 833 C CA . THR A 1 109 ? -53.048 9.414 21.755 1.00 60.94 109 THR A CA 1
ATOM 834 C C . THR A 1 109 ? -52.853 7.999 22.306 1.00 60.94 109 THR A C 1
ATOM 836 O O . THR A 1 109 ? -51.850 7.360 22.006 1.00 60.94 109 THR A O 1
ATOM 839 N N . GLY A 1 110 ? -53.788 7.514 23.131 1.00 70.69 110 GLY A N 1
ATOM 840 C CA . GLY A 1 110 ? -53.648 6.247 23.863 1.00 70.69 110 GLY A CA 1
ATOM 841 C C . GLY A 1 110 ? -52.673 6.312 25.047 1.00 70.69 110 GLY A C 1
ATOM 842 O O . GLY A 1 110 ? -52.236 5.274 25.536 1.00 70.69 110 GLY A O 1
ATOM 843 N N . GLY A 1 111 ? -52.282 7.519 25.477 1.00 78.62 111 GLY A N 1
ATOM 844 C CA . GLY A 1 111 ? -51.410 7.724 26.633 1.00 78.62 111 GLY A CA 1
ATOM 845 C C . GLY A 1 111 ? -52.072 7.340 27.955 1.00 78.62 111 GLY A C 1
ATOM 846 O O . GLY A 1 111 ? -53.292 7.359 28.068 1.00 78.62 111 GLY A O 1
ATOM 847 N N . ARG A 1 112 ? -51.272 7.038 28.983 1.00 85.50 112 ARG A N 1
ATOM 848 C CA . ARG A 1 112 ? -51.785 6.563 30.280 1.00 85.50 112 ARG A CA 1
ATOM 849 C C . ARG A 1 112 ? -51.169 7.313 31.462 1.00 85.50 112 ARG A C 1
ATOM 851 O O . ARG A 1 112 ? -49.963 7.547 31.479 1.00 85.50 112 ARG A O 1
ATOM 858 N N . LEU A 1 113 ? -52.004 7.673 32.442 1.00 89.12 113 LEU A N 1
ATOM 859 C CA . LEU A 1 113 ? -51.583 8.207 33.744 1.00 89.12 113 LEU A CA 1
ATOM 860 C C . LEU A 1 113 ? -51.950 7.214 34.847 1.00 89.12 113 LEU A C 1
ATOM 862 O O . LEU A 1 113 ? -53.142 6.958 35.057 1.00 89.12 113 LEU A O 1
ATOM 866 N N . THR A 1 114 ? -50.947 6.750 35.586 1.00 89.62 114 THR A N 1
ATOM 867 C CA . THR A 1 114 ? -51.124 5.947 36.800 1.00 89.62 114 THR A CA 1
ATOM 868 C C . THR A 1 114 ? -50.719 6.757 38.030 1.00 89.62 114 THR A C 1
ATOM 870 O O . THR A 1 114 ? -49.765 7.537 37.996 1.00 89.62 114 THR A O 1
ATOM 873 N N . VAL A 1 115 ? -51.461 6.604 39.124 1.00 91.94 115 VAL A N 1
ATOM 874 C CA . VAL A 1 115 ? -51.107 7.148 40.438 1.00 91.94 115 VAL A CA 1
ATOM 875 C C . VAL A 1 115 ? -50.977 5.967 41.381 1.00 91.94 115 VAL A C 1
ATOM 877 O O . VAL A 1 115 ? -51.986 5.454 41.841 1.00 91.94 115 VAL A O 1
ATOM 880 N N . CYS A 1 116 ? -49.746 5.526 41.623 1.00 90.19 116 CYS A N 1
ATOM 881 C CA . CYS A 1 116 ? -49.380 4.352 42.406 1.00 90.19 116 CYS A CA 1
ATOM 882 C C . CYS A 1 116 ? -49.101 4.744 43.867 1.00 90.19 116 CYS A C 1
ATOM 884 O O . CYS A 1 116 ? -48.027 5.287 44.158 1.00 90.19 116 CYS A O 1
ATOM 886 N N . PRO A 1 117 ? -50.023 4.486 44.813 1.00 91.31 117 PRO A N 1
ATOM 887 C CA . PRO A 1 117 ? -49.788 4.756 46.224 1.00 91.31 117 PRO A CA 1
ATOM 888 C C . PRO A 1 117 ? -48.881 3.667 46.812 1.00 91.31 117 PRO A C 1
ATOM 890 O O . PRO A 1 117 ? -49.197 2.483 46.732 1.00 91.31 117 PRO A O 1
ATOM 893 N N . LEU A 1 118 ? -47.761 4.074 47.406 1.00 89.31 118 LEU A N 1
ATOM 894 C CA . LEU A 1 118 ? -46.815 3.235 48.142 1.00 89.31 118 LEU A CA 1
ATOM 895 C C . LEU A 1 118 ? -46.900 3.607 49.626 1.00 89.31 118 LEU A C 1
ATOM 897 O O . LEU A 1 118 ? -46.294 4.582 50.077 1.00 89.31 118 LEU A O 1
ATOM 901 N N . LEU A 1 119 ? -47.711 2.864 50.374 1.00 88.88 119 LEU A N 1
ATOM 902 C CA . LEU A 1 119 ? -48.153 3.238 51.712 1.00 88.88 119 LEU A CA 1
ATOM 903 C C . LEU A 1 119 ? -47.551 2.309 52.761 1.00 88.88 119 LEU A C 1
ATOM 905 O O . LEU A 1 119 ? -47.800 1.106 52.763 1.00 88.88 119 LEU A O 1
ATOM 909 N N . ALA A 1 120 ? -46.783 2.875 53.686 1.00 85.69 120 ALA A N 1
ATOM 910 C CA . ALA A 1 120 ? -46.305 2.154 54.856 1.00 85.69 120 ALA A CA 1
ATOM 911 C C . ALA A 1 120 ? -47.334 2.267 55.990 1.00 85.69 120 ALA A C 1
ATOM 913 O O . ALA A 1 120 ? -47.652 3.370 56.446 1.00 85.69 120 ALA A O 1
ATOM 914 N N . ALA A 1 121 ? -47.853 1.122 56.438 1.00 81.06 121 ALA A N 1
ATOM 915 C CA . ALA A 1 121 ? -48.911 1.011 57.439 1.00 81.06 121 ALA A CA 1
ATOM 916 C C . ALA A 1 121 ? -48.481 0.061 58.573 1.00 81.06 121 ALA A C 1
ATOM 918 O O . ALA A 1 121 ? -48.889 -1.102 58.611 1.00 81.06 121 ALA A O 1
ATOM 919 N N . PRO A 1 122 ? -47.632 0.520 59.511 1.00 74.31 122 PRO A N 1
ATOM 920 C CA . PRO A 1 122 ? -47.142 -0.348 60.573 1.00 74.31 122 PRO A CA 1
ATOM 921 C C . PRO A 1 122 ? -48.263 -0.740 61.533 1.00 74.31 122 PRO A C 1
ATOM 923 O O . PRO A 1 122 ? -49.080 0.078 61.967 1.00 74.31 122 PRO A O 1
ATOM 926 N N . ARG A 1 123 ? -48.276 -2.012 61.934 1.00 69.25 123 ARG A N 1
ATOM 927 C CA . ARG A 1 123 ? -49.378 -2.613 62.698 1.00 69.25 123 ARG A CA 1
ATOM 928 C C . ARG A 1 123 ? -49.453 -2.073 64.130 1.00 69.25 123 ARG A C 1
ATOM 930 O O . ARG A 1 123 ? -50.521 -2.074 64.756 1.00 69.25 123 ARG A O 1
ATOM 937 N N . ALA A 1 124 ? -48.321 -1.612 64.658 1.00 67.38 124 ALA A N 1
ATOM 938 C CA . ALA A 1 124 ? -48.182 -1.032 65.993 1.00 67.38 124 ALA A CA 1
ATOM 939 C C . ALA A 1 124 ? -48.453 0.489 66.057 1.00 67.38 124 ALA A C 1
ATOM 941 O O . ALA A 1 124 ? -48.324 1.073 67.131 1.00 67.38 124 ALA A O 1
ATOM 942 N N . ALA A 1 125 ? -48.834 1.134 64.948 1.00 68.62 125 ALA A N 1
ATOM 943 C CA . ALA A 1 125 ? -49.028 2.583 64.896 1.00 68.62 125 ALA A CA 1
ATOM 944 C C . ALA A 1 125 ? -50.167 3.099 65.802 1.00 68.62 125 ALA A C 1
ATOM 946 O O . ALA A 1 125 ? -51.230 2.464 65.880 1.00 68.62 125 ALA A O 1
ATOM 947 N N . PRO A 1 126 ? -50.011 4.287 66.422 1.00 66.88 126 PRO A N 1
ATOM 948 C CA . PRO A 1 126 ? -51.147 5.049 66.933 1.00 66.88 126 PRO A CA 1
ATOM 949 C C . PRO A 1 126 ? -52.045 5.509 65.766 1.00 66.88 126 PRO A C 1
ATOM 951 O O . PRO A 1 126 ? -51.566 5.727 64.660 1.00 66.88 126 PRO A O 1
ATOM 954 N N . GLY A 1 127 ? -53.357 5.657 65.994 1.00 74.62 127 GLY A N 1
ATOM 955 C CA . GLY A 1 127 ? -54.276 6.184 64.966 1.00 74.62 127 GLY A CA 1
ATOM 956 C C . GLY A 1 127 ? -54.834 5.158 63.968 1.00 74.62 127 GLY A C 1
ATOM 957 O O . GLY A 1 127 ? -55.193 5.522 62.852 1.00 74.62 127 GLY A O 1
ATOM 958 N N . ARG A 1 128 ? -54.965 3.883 64.365 1.00 78.56 128 ARG A N 1
ATOM 959 C CA . ARG A 1 128 ? -55.509 2.791 63.524 1.00 78.56 128 ARG A CA 1
ATOM 960 C C . ARG A 1 128 ? -56.835 3.109 62.829 1.00 78.56 128 ARG A C 1
ATOM 962 O O . ARG A 1 128 ? -57.053 2.639 61.719 1.00 78.56 128 ARG A O 1
ATOM 969 N N . GLU A 1 129 ? -57.712 3.879 63.466 1.00 82.69 129 GLU A N 1
ATOM 970 C CA . GLU A 1 129 ? -58.991 4.284 62.871 1.00 82.69 129 GLU A CA 1
ATOM 971 C C . GLU A 1 129 ? -58.793 5.197 61.654 1.00 82.69 129 GLU A C 1
ATOM 973 O O . GLU A 1 129 ? -59.449 4.994 60.637 1.00 82.69 129 GLU A O 1
ATOM 978 N N . ALA A 1 130 ? -57.840 6.133 61.715 1.00 83.38 130 ALA A N 1
ATOM 979 C CA . ALA A 1 130 ? -57.507 7.011 60.595 1.00 83.38 130 ALA A CA 1
ATOM 980 C C . ALA A 1 130 ? -56.825 6.243 59.452 1.00 83.38 130 ALA A C 1
ATOM 982 O O . ALA A 1 130 ? -57.151 6.464 58.289 1.00 83.38 130 ALA A O 1
ATOM 983 N N . ILE A 1 131 ? -55.929 5.301 59.777 1.00 85.88 131 ILE A N 1
ATOM 984 C CA . ILE A 1 131 ? -55.289 4.418 58.785 1.00 85.88 131 ILE A CA 1
ATOM 985 C C . ILE A 1 131 ? -56.346 3.569 58.076 1.00 85.88 131 ILE A C 1
ATOM 987 O O . ILE A 1 131 ? -56.374 3.512 56.850 1.00 85.88 131 ILE A O 1
ATOM 991 N N . ARG A 1 132 ? -57.253 2.948 58.839 1.00 85.12 132 ARG A N 1
ATOM 992 C CA . ARG A 1 132 ? -58.352 2.155 58.285 1.00 85.12 132 ARG A CA 1
ATOM 993 C C . ARG A 1 132 ? -59.263 3.001 57.397 1.00 85.12 132 ARG A C 1
ATOM 995 O O . ARG A 1 132 ? -59.544 2.588 56.282 1.00 85.12 132 ARG A O 1
ATOM 1002 N N . ALA A 1 133 ? -59.660 4.191 57.849 1.00 86.31 133 ALA A N 1
ATOM 1003 C CA . ALA A 1 133 ? -60.480 5.102 57.054 1.00 86.31 133 ALA A CA 1
ATOM 1004 C C . ALA A 1 133 ? -59.788 5.516 55.742 1.00 86.31 133 ALA A C 1
ATOM 1006 O O . ALA A 1 133 ? -60.443 5.613 54.708 1.00 86.31 133 ALA A O 1
ATOM 1007 N N . ALA A 1 134 ? -58.467 5.715 55.761 1.00 88.12 134 ALA A N 1
ATOM 1008 C CA . ALA A 1 134 ? -57.687 6.013 54.564 1.00 88.12 134 ALA A CA 1
ATOM 1009 C C . ALA A 1 134 ? -57.652 4.832 53.580 1.00 88.12 134 ALA A C 1
ATOM 1011 O O . ALA A 1 134 ? -57.845 5.024 52.381 1.00 88.12 134 ALA A O 1
ATOM 1012 N N . VAL A 1 135 ? -57.443 3.612 54.083 1.00 87.12 135 VAL A N 1
ATOM 1013 C CA . VAL A 1 135 ? -57.464 2.376 53.283 1.00 87.12 135 VAL A CA 1
ATOM 1014 C C . VAL A 1 135 ? -58.852 2.143 52.680 1.00 87.12 135 VAL A C 1
ATOM 1016 O O . VAL A 1 135 ? -58.956 1.927 51.474 1.00 87.12 135 VAL A O 1
ATOM 1019 N N . ASP A 1 136 ? -59.916 2.272 53.476 1.00 87.75 136 ASP A N 1
ATOM 1020 C CA . ASP A 1 136 ? -61.303 2.132 53.015 1.00 87.75 136 ASP A CA 1
ATOM 1021 C C . ASP A 1 136 ? -61.636 3.184 51.933 1.00 87.75 136 ASP A C 1
ATOM 1023 O O . ASP A 1 136 ? -62.268 2.872 50.921 1.00 87.75 136 ASP A O 1
ATOM 1027 N N . ALA A 1 137 ? -61.154 4.424 52.091 1.00 89.06 137 ALA A N 1
ATOM 1028 C CA . ALA A 1 137 ? -61.318 5.480 51.091 1.00 89.06 137 ALA A CA 1
ATOM 1029 C C . ALA A 1 137 ? -60.554 5.192 49.785 1.00 89.06 137 ALA A C 1
ATOM 1031 O O . ALA A 1 137 ? -61.063 5.488 48.704 1.00 89.06 137 ALA A O 1
ATOM 1032 N N . LEU A 1 138 ? -59.359 4.598 49.855 1.00 89.44 138 LEU A N 1
ATOM 1033 C CA . LEU A 1 138 ? -58.582 4.197 48.675 1.00 89.44 138 LEU A CA 1
ATOM 1034 C C . LEU A 1 138 ? -59.193 2.993 47.947 1.00 89.44 138 LEU A C 1
ATOM 1036 O O . LEU A 1 138 ? -59.165 2.960 46.714 1.00 89.44 138 LEU A O 1
ATOM 1040 N N . ASP A 1 139 ? -59.777 2.034 48.672 1.00 88.44 139 ASP A N 1
ATOM 1041 C CA . ASP A 1 139 ? -60.547 0.936 48.071 1.00 88.44 139 ASP A CA 1
ATOM 1042 C C . ASP A 1 139 ? -61.760 1.488 47.313 1.00 88.44 139 ASP A C 1
ATOM 1044 O O . ASP A 1 139 ? -61.962 1.181 46.135 1.00 88.44 139 ASP A O 1
ATOM 1048 N N . ALA A 1 140 ? -62.521 2.380 47.957 1.00 88.38 140 ALA A N 1
ATOM 1049 C CA . ALA A 1 140 ? -63.662 3.047 47.341 1.00 88.38 140 ALA A CA 1
ATOM 1050 C C . ALA A 1 140 ? -63.251 3.864 46.102 1.00 88.38 140 ALA A C 1
ATOM 1052 O O . ALA A 1 140 ? -63.917 3.792 45.067 1.00 88.38 140 ALA A O 1
ATOM 1053 N N . LEU A 1 141 ? -62.131 4.593 46.172 1.00 89.44 141 LEU A N 1
ATOM 1054 C CA . LEU A 1 141 ? -61.590 5.367 45.052 1.00 89.44 141 LEU A CA 1
ATOM 1055 C C . LEU A 1 141 ? -61.160 4.472 43.882 1.00 89.44 141 LEU A C 1
ATOM 1057 O O . LEU A 1 141 ? -61.427 4.795 42.724 1.00 89.44 141 LEU A O 1
ATOM 1061 N N . SER A 1 142 ? -60.540 3.327 44.171 1.00 86.81 142 SER A N 1
ATOM 1062 C CA . SER A 1 142 ? -60.106 2.355 43.157 1.00 86.81 142 SER A CA 1
ATOM 1063 C C . SER A 1 142 ? -61.279 1.742 42.390 1.00 86.81 142 SER A C 1
ATOM 1065 O O . SER A 1 142 ? -61.127 1.359 41.232 1.00 86.81 142 SER A O 1
ATOM 1067 N N . ARG A 1 143 ? -62.467 1.717 43.006 1.00 85.50 143 ARG A N 1
ATOM 1068 C CA . ARG A 1 143 ? -63.719 1.203 42.430 1.00 85.50 143 ARG A CA 1
ATOM 1069 C C . ARG A 1 143 ? -64.681 2.305 41.971 1.00 85.50 143 ARG A C 1
ATOM 1071 O O . ARG A 1 143 ? -65.820 2.008 41.611 1.00 85.50 143 ARG A O 1
ATOM 1078 N N . ALA A 1 144 ? -64.262 3.573 41.983 1.00 85.31 144 ALA A N 1
ATOM 1079 C CA . ALA A 1 144 ? -65.131 4.703 41.658 1.00 85.31 144 ALA A CA 1
ATOM 1080 C C . ALA A 1 144 ? -65.705 4.590 40.229 1.00 85.31 144 ALA A C 1
ATOM 1082 O O . ALA A 1 144 ? -64.983 4.197 39.321 1.00 85.31 144 ALA A O 1
ATOM 1083 N N . PRO A 1 145 ? -66.970 4.952 39.958 1.00 81.44 145 PRO A N 1
ATOM 1084 C CA . PRO A 1 145 ? -67.558 4.805 38.620 1.00 81.44 145 PRO A CA 1
ATOM 1085 C C . PRO A 1 145 ? -66.892 5.692 37.553 1.00 81.44 145 PRO A C 1
ATOM 1087 O O . PRO A 1 145 ? -66.836 5.298 36.393 1.00 81.44 145 PRO A O 1
ATOM 1090 N N . ASP A 1 146 ? -66.355 6.858 37.933 1.00 84.69 146 ASP A N 1
ATOM 1091 C CA . ASP A 1 146 ? -65.567 7.711 37.033 1.00 84.69 146 ASP A CA 1
ATOM 1092 C C . ASP A 1 146 ? -64.100 7.261 37.030 1.00 84.69 146 ASP A C 1
ATOM 1094 O O . ASP A 1 146 ? -63.374 7.455 38.008 1.00 84.69 146 ASP A O 1
ATOM 1098 N N . GLU A 1 147 ? -63.653 6.695 35.911 1.00 81.06 147 GLU A N 1
ATOM 1099 C CA . GLU A 1 147 ? -62.276 6.238 35.709 1.00 81.06 147 GLU A CA 1
ATOM 1100 C C . GLU A 1 147 ? -61.244 7.354 35.939 1.00 81.06 147 GLU A C 1
ATOM 1102 O O . GLU A 1 147 ? -60.156 7.105 36.456 1.00 81.06 147 GLU A O 1
ATOM 1107 N N . ARG A 1 148 ? -61.596 8.619 35.659 1.00 82.94 148 ARG A N 1
ATOM 1108 C CA . ARG A 1 148 ? -60.682 9.760 35.846 1.00 82.94 148 ARG A CA 1
ATOM 1109 C C . ARG A 1 148 ? -60.308 9.991 37.305 1.00 82.94 148 ARG A C 1
ATOM 1111 O O . ARG A 1 148 ? -59.262 10.589 37.558 1.00 82.94 148 ARG A O 1
ATOM 1118 N N . ARG A 1 149 ? -61.137 9.525 38.243 1.00 83.69 149 ARG A N 1
ATOM 1119 C CA . ARG A 1 149 ? -60.887 9.597 39.691 1.00 83.69 149 ARG A CA 1
ATOM 1120 C C . ARG A 1 149 ? -60.029 8.433 40.183 1.00 83.69 149 ARG A C 1
ATOM 1122 O O . ARG A 1 149 ? -59.386 8.557 41.219 1.00 83.69 149 ARG A O 1
ATOM 1129 N N . ARG A 1 150 ? -59.979 7.320 39.445 1.00 87.50 150 ARG A N 1
ATOM 1130 C CA . ARG A 1 150 ? -59.256 6.115 39.865 1.00 87.50 150 ARG A CA 1
ATOM 1131 C C . ARG A 1 150 ? -57.735 6.325 39.814 1.00 87.50 150 ARG A C 1
ATOM 1133 O O . ARG A 1 150 ? -57.234 7.026 38.928 1.00 87.50 150 ARG A O 1
ATOM 1140 N N . PRO A 1 151 ? -56.963 5.675 40.699 1.00 87.06 151 PRO A N 1
ATOM 1141 C CA . PRO A 1 151 ? -55.505 5.642 40.604 1.00 87.06 151 PRO A CA 1
ATOM 1142 C C . PRO A 1 151 ? -55.003 4.925 39.339 1.00 87.06 151 PRO A C 1
ATOM 1144 O O . PRO A 1 151 ? -53.983 5.329 38.786 1.00 87.06 151 PRO A O 1
ATOM 1147 N N . LEU A 1 152 ? -55.740 3.923 38.838 1.00 88.56 152 LEU A N 1
ATOM 1148 C CA . LEU A 1 152 ? -55.330 3.037 37.730 1.00 88.56 152 LEU A CA 1
ATOM 1149 C C . LEU A 1 152 ? -53.993 2.313 37.986 1.00 88.56 152 LEU A C 1
ATOM 1151 O O . LEU A 1 152 ? -53.252 2.004 37.052 1.00 88.56 152 LEU A O 1
ATOM 1155 N N . ALA A 1 153 ? -53.690 2.074 39.261 1.00 87.81 153 ALA A N 1
ATOM 1156 C CA . ALA A 1 153 ? -52.498 1.410 39.769 1.00 87.81 153 ALA A CA 1
ATOM 1157 C C . ALA A 1 153 ? -52.865 0.588 41.015 1.00 87.81 153 ALA A C 1
ATOM 1159 O O . ALA A 1 153 ? -53.843 0.942 41.688 1.00 87.81 153 ALA A O 1
ATOM 1160 N N . PRO A 1 154 ? -52.085 -0.448 41.365 1.00 87.06 154 PRO A N 1
ATOM 1161 C CA . PRO A 1 154 ? -52.223 -1.119 42.650 1.00 87.06 154 PRO A CA 1
ATOM 1162 C C . PRO A 1 154 ? -51.935 -0.159 43.812 1.00 87.06 154 PRO A C 1
ATOM 1164 O O . PRO A 1 154 ? -51.019 0.666 43.756 1.00 87.06 154 PRO A O 1
ATOM 1167 N N . VAL A 1 155 ? -52.697 -0.295 44.893 1.00 88.31 155 VAL A N 1
ATOM 1168 C CA . VAL A 1 155 ? -52.425 0.351 46.176 1.00 88.31 155 VAL A CA 1
ATOM 1169 C C . VAL A 1 155 ? -51.476 -0.546 46.957 1.00 88.31 155 VAL A C 1
ATOM 1171 O O . VAL A 1 155 ? -51.882 -1.571 47.507 1.00 88.31 155 VAL A O 1
ATOM 1174 N N . TYR A 1 156 ? -50.197 -0.181 47.000 1.00 87.31 156 TYR A N 1
ATOM 1175 C CA . TYR A 1 156 ? -49.211 -0.950 47.743 1.00 87.31 156 TYR A CA 1
ATOM 1176 C C . TYR A 1 156 ? -49.284 -0.628 49.224 1.00 87.31 156 TYR A C 1
ATOM 1178 O O . TYR A 1 156 ? -49.042 0.509 49.630 1.00 87.31 156 TYR A O 1
ATOM 1186 N N . LEU A 1 157 ? -49.575 -1.649 50.024 1.00 84.75 157 LEU A N 1
ATOM 1187 C CA . LEU A 1 157 ? -49.598 -1.564 51.475 1.00 84.75 157 LEU A CA 1
ATOM 1188 C C . LEU A 1 157 ? -48.447 -2.396 52.050 1.00 84.75 157 LEU A C 1
ATOM 1190 O O . LEU A 1 157 ? -48.379 -3.617 51.879 1.00 84.75 157 LEU A O 1
ATOM 1194 N N . ILE A 1 158 ? -47.515 -1.713 52.709 1.00 81.38 158 ILE A N 1
ATOM 1195 C CA . ILE A 1 158 ? -46.366 -2.320 53.379 1.00 81.38 158 ILE A CA 1
ATOM 1196 C C . ILE A 1 158 ? -46.725 -2.436 54.859 1.00 81.38 158 ILE A C 1
ATOM 1198 O O . ILE A 1 158 ? -46.690 -1.446 55.596 1.00 81.38 158 ILE A O 1
ATOM 1202 N N . GLU A 1 159 ? -47.111 -3.644 55.266 1.00 73.06 159 GLU A N 1
ATOM 1203 C CA . GLU A 1 159 ? -47.493 -3.982 56.639 1.00 73.06 159 GLU A CA 1
ATOM 1204 C C . GLU A 1 159 ? -46.489 -4.947 57.285 1.00 73.06 159 GLU A C 1
ATOM 1206 O O . GLU A 1 159 ? -45.763 -5.677 56.606 1.00 73.06 159 GLU A O 1
ATOM 1211 N N . ASP A 1 160 ? -46.493 -4.997 58.620 1.00 68.06 160 ASP A N 1
ATOM 1212 C CA . ASP A 1 160 ? -45.737 -5.992 59.387 1.00 68.06 160 ASP A CA 1
ATOM 1213 C C . ASP A 1 160 ? -46.267 -7.408 59.095 1.00 68.06 160 ASP A C 1
ATOM 1215 O O . ASP A 1 160 ? -47.416 -7.732 59.417 1.00 68.06 160 ASP A O 1
ATOM 1219 N N . GLN A 1 161 ? -45.421 -8.284 58.536 1.00 59.53 161 GLN A N 1
ATOM 1220 C CA . GLN A 1 161 ? -45.839 -9.624 58.095 1.00 59.53 161 GLN A CA 1
ATOM 1221 C C . GLN A 1 161 ? -46.390 -10.494 59.233 1.00 59.53 161 GLN A C 1
ATOM 1223 O O . GLN A 1 161 ? -47.274 -11.324 59.027 1.00 59.53 161 GLN A O 1
ATOM 1228 N N . THR A 1 162 ? -45.895 -10.309 60.460 1.00 55.50 162 THR A N 1
ATOM 1229 C CA . THR A 1 162 ? -46.432 -10.967 61.658 1.00 55.50 162 THR A CA 1
ATOM 1230 C C . THR A 1 162 ? -46.243 -10.077 62.883 1.00 55.50 162 THR A C 1
ATOM 1232 O O . THR A 1 162 ? -45.396 -9.193 62.895 1.00 55.50 162 THR A O 1
ATOM 1235 N N . SER A 1 163 ? -46.941 -10.368 63.984 1.00 54.72 163 SER A N 1
ATOM 1236 C CA . SER A 1 163 ? -46.710 -9.684 65.268 1.00 54.72 163 SER A CA 1
ATOM 1237 C C . SER A 1 163 ? -45.319 -9.930 65.879 1.00 54.72 163 SER A C 1
ATOM 1239 O O . SER A 1 163 ? -45.022 -9.368 66.928 1.00 54.72 163 SER A O 1
ATOM 1241 N N . ARG A 1 164 ? -44.495 -10.808 65.283 1.00 50.47 164 ARG A N 1
ATOM 1242 C CA . ARG A 1 164 ? -43.112 -11.097 65.705 1.00 50.47 164 ARG A CA 1
ATOM 1243 C C . ARG A 1 164 ? -42.059 -10.407 64.835 1.00 50.47 164 ARG A C 1
ATOM 1245 O O . ARG A 1 164 ? -40.922 -10.295 65.275 1.00 50.47 164 ARG A O 1
ATOM 1252 N N . TYR A 1 165 ? -42.436 -9.956 63.642 1.00 57.56 165 TYR A N 1
ATOM 1253 C CA . TYR A 1 165 ? -41.562 -9.280 62.687 1.00 57.56 165 TYR A CA 1
ATOM 1254 C C . TYR A 1 165 ? -42.144 -7.899 62.408 1.00 57.56 165 TYR A C 1
ATOM 1256 O O . TYR A 1 165 ? -42.924 -7.724 61.474 1.00 57.56 165 TYR A O 1
ATOM 1264 N N . VAL A 1 166 ? -41.804 -6.959 63.289 1.00 65.00 166 VAL A N 1
ATOM 1265 C CA . VAL A 1 166 ? -42.096 -5.535 63.117 1.00 65.00 166 VAL A CA 1
ATOM 1266 C C . VAL A 1 166 ? -40.942 -4.937 62.328 1.00 65.00 166 VAL A C 1
ATOM 1268 O O . VAL A 1 166 ? -39.799 -5.050 62.772 1.00 65.00 166 VAL A O 1
ATOM 1271 N N . LEU A 1 167 ? -41.228 -4.343 61.171 1.00 66.12 167 LEU A N 1
ATOM 1272 C CA . LEU A 1 167 ? -40.201 -3.688 60.363 1.00 66.12 167 LEU A CA 1
ATOM 1273 C C . LEU A 1 167 ? -39.784 -2.380 61.037 1.00 66.12 167 LEU A C 1
ATOM 1275 O O . LEU A 1 167 ? -40.631 -1.554 61.391 1.00 66.12 167 LEU A O 1
ATOM 1279 N N . ALA A 1 168 ? -38.480 -2.171 61.207 1.00 71.75 168 ALA A N 1
ATOM 1280 C CA . ALA A 1 168 ? -37.984 -0.885 61.680 1.00 71.75 168 ALA A CA 1
ATOM 1281 C C . ALA A 1 168 ? -38.261 0.212 60.625 1.00 71.75 168 ALA A C 1
ATOM 1283 O O . ALA A 1 168 ? -38.281 -0.082 59.423 1.00 71.75 168 ALA A O 1
ATOM 1284 N N . PRO A 1 169 ? -38.445 1.489 61.017 1.00 71.69 169 PRO A N 1
ATOM 1285 C CA . PRO A 1 169 ? -38.640 2.585 60.065 1.00 71.69 169 PRO A CA 1
ATOM 1286 C C . PRO A 1 169 ? -37.563 2.644 58.970 1.00 71.69 169 PRO A C 1
ATOM 1288 O O . PRO A 1 169 ? -37.866 2.905 57.807 1.00 71.69 169 PRO A O 1
ATOM 1291 N N . GLU A 1 170 ? -36.310 2.338 59.307 1.00 70.69 170 GLU A N 1
ATOM 1292 C CA . GLU A 1 170 ? -35.190 2.311 58.366 1.00 70.69 170 GLU A CA 1
ATOM 1293 C C . GLU A 1 170 ? -35.313 1.171 57.343 1.00 70.69 170 GLU A C 1
ATOM 1295 O O . GLU A 1 170 ? -34.939 1.336 56.181 1.00 70.69 170 GLU A O 1
ATOM 1300 N N . GLU A 1 171 ? -35.857 0.022 57.748 1.00 71.44 171 GLU A N 1
ATOM 1301 C CA . GLU A 1 171 ? -36.099 -1.130 56.872 1.00 71.44 171 GLU A CA 1
ATOM 1302 C C . GLU A 1 171 ? -37.264 -0.866 55.917 1.00 71.44 171 GLU A C 1
ATOM 1304 O O . GLU A 1 171 ? -37.174 -1.210 54.737 1.00 71.44 171 GLU A O 1
ATOM 1309 N N . LEU A 1 172 ? -38.317 -0.187 56.386 1.00 73.56 172 LEU A N 1
ATOM 1310 C CA . LEU A 1 172 ? -39.417 0.285 55.540 1.00 73.56 172 LEU A CA 1
ATOM 1311 C C . LEU A 1 172 ? -38.902 1.243 54.461 1.00 73.56 172 LEU A C 1
ATOM 1313 O O . LEU A 1 172 ? -39.182 1.049 53.277 1.00 73.56 172 LEU A O 1
ATOM 1317 N N . VAL A 1 173 ? -38.086 2.229 54.847 1.00 74.50 173 VAL A N 1
ATOM 1318 C CA . VAL A 1 173 ? -37.480 3.183 53.905 1.00 74.50 173 VAL A CA 1
ATOM 1319 C C . VAL A 1 173 ? -36.582 2.467 52.894 1.00 74.50 173 VAL A C 1
ATOM 1321 O O . VAL A 1 173 ? -36.693 2.730 51.698 1.00 74.50 173 VAL A O 1
ATOM 1324 N N . ARG A 1 174 ? -35.728 1.531 53.334 1.00 70.44 174 ARG A N 1
ATOM 1325 C CA . ARG A 1 174 ? -34.874 0.736 52.430 1.00 70.44 174 ARG A CA 1
ATOM 1326 C C . ARG A 1 174 ? -35.691 -0.125 51.472 1.00 70.44 174 ARG A C 1
ATOM 1328 O O . ARG A 1 174 ? -35.345 -0.204 50.299 1.00 70.44 174 ARG A O 1
ATOM 1335 N N . THR A 1 175 ? -36.780 -0.723 51.946 1.00 75.19 175 THR A N 1
ATOM 1336 C CA . THR A 1 175 ? -37.672 -1.566 51.138 1.00 75.19 175 THR A CA 1
ATOM 1337 C C . THR A 1 175 ? -38.376 -0.744 50.060 1.00 75.19 175 THR A C 1
ATOM 1339 O O . THR A 1 175 ? -38.342 -1.110 48.886 1.00 75.19 175 THR A O 1
ATOM 1342 N N . VAL A 1 176 ? -38.923 0.422 50.421 1.00 78.88 176 VAL A N 1
ATOM 1343 C CA . VAL A 1 176 ? -39.520 1.365 49.461 1.00 78.88 176 VAL A CA 1
ATOM 1344 C C . VAL A 1 176 ? -38.478 1.874 48.464 1.00 78.88 176 VAL A C 1
ATOM 1346 O O . VAL A 1 176 ? -38.737 1.894 47.262 1.00 78.88 176 VAL A O 1
ATOM 1349 N N . ALA A 1 177 ? -37.287 2.253 48.934 1.00 76.06 177 ALA A N 1
ATOM 1350 C CA . ALA A 1 177 ? -36.212 2.733 48.073 1.00 76.06 177 ALA A CA 1
ATOM 1351 C C . ALA A 1 177 ? -35.736 1.655 47.088 1.00 76.06 177 ALA A C 1
ATOM 1353 O O . ALA A 1 177 ? -35.530 1.957 45.916 1.00 76.06 177 ALA A O 1
ATOM 1354 N N . ALA A 1 178 ? -35.610 0.401 47.532 1.00 71.75 178 ALA A N 1
ATOM 1355 C CA . ALA A 1 178 ? -35.243 -0.727 46.681 1.00 71.75 178 ALA A CA 1
ATOM 1356 C C . ALA A 1 178 ? -36.312 -1.008 45.615 1.00 71.75 178 ALA A C 1
ATOM 1358 O O . ALA A 1 178 ? -35.970 -1.199 44.448 1.00 71.75 178 ALA A O 1
ATOM 1359 N N . TYR A 1 179 ? -37.595 -0.962 45.984 1.00 77.69 179 TYR A N 1
ATOM 1360 C CA . TYR A 1 179 ? -38.703 -1.104 45.038 1.00 77.69 179 TYR A CA 1
ATOM 1361 C C . TYR A 1 179 ? -38.715 0.011 43.994 1.00 77.69 179 TYR A C 1
ATOM 1363 O O . TYR A 1 179 ? -38.753 -0.261 42.796 1.00 77.69 179 TYR A O 1
ATOM 1371 N N . LEU A 1 180 ? -38.599 1.269 44.429 1.00 79.12 180 LEU A N 1
ATOM 1372 C CA . LEU A 1 180 ? -38.503 2.409 43.520 1.00 79.12 180 LEU A CA 1
ATOM 1373 C C . LEU A 1 180 ? -37.275 2.297 42.618 1.00 79.12 180 LEU A C 1
ATOM 1375 O O . LEU A 1 180 ? -37.377 2.552 41.423 1.00 79.12 180 LEU A O 1
ATOM 1379 N N . HIS A 1 181 ? -36.127 1.880 43.154 1.00 71.38 181 HIS A N 1
ATOM 1380 C CA . HIS A 1 181 ? -34.917 1.711 42.361 1.00 71.38 181 HIS A CA 1
ATOM 1381 C C . HIS A 1 181 ? -35.103 0.637 41.283 1.00 71.38 181 HIS A C 1
ATOM 1383 O O . HIS A 1 181 ? -34.751 0.849 40.121 1.00 71.38 181 HIS A O 1
ATOM 1389 N N . LEU A 1 182 ? -35.704 -0.497 41.651 1.00 71.38 182 LEU A N 1
ATOM 1390 C CA . LEU A 1 182 ? -36.050 -1.558 40.718 1.00 71.38 182 LEU A CA 1
ATOM 1391 C C . LEU A 1 182 ? -36.988 -1.016 39.632 1.00 71.38 182 LEU A C 1
ATOM 1393 O O . LEU A 1 182 ? -36.633 -1.047 38.460 1.00 71.38 182 LEU A O 1
ATOM 1397 N N . VAL A 1 183 ? -38.135 -0.439 39.983 1.00 73.06 183 VAL A N 1
ATOM 1398 C CA . VAL A 1 183 ? -39.133 0.007 38.996 1.00 73.06 183 VAL A CA 1
ATOM 1399 C C . VAL A 1 183 ? -38.623 1.158 38.113 1.00 73.06 183 VAL A C 1
ATOM 1401 O O . VAL A 1 183 ? -38.917 1.195 36.916 1.00 73.06 183 VAL A O 1
ATOM 1404 N N . LEU A 1 184 ? -37.828 2.084 38.660 1.00 71.44 184 LEU A N 1
ATOM 1405 C CA . LEU A 1 184 ? -37.363 3.272 37.937 1.00 71.44 184 LEU A CA 1
ATOM 1406 C C . LEU A 1 184 ? -36.113 3.036 37.079 1.00 71.44 184 LEU A C 1
ATOM 1408 O O . LEU A 1 184 ? -36.021 3.647 36.012 1.00 71.44 184 LEU A O 1
ATOM 1412 N N . TYR A 1 185 ? -35.173 2.185 37.511 1.00 63.38 185 TYR A N 1
ATOM 1413 C CA . TYR A 1 185 ? -33.849 2.072 36.874 1.00 63.38 185 TYR A CA 1
ATOM 1414 C C . TYR A 1 185 ? -33.562 0.726 36.207 1.00 63.38 185 TYR A C 1
ATOM 1416 O O . TYR A 1 185 ? -32.703 0.673 35.334 1.00 63.38 185 TYR A O 1
ATOM 1424 N N . SER A 1 186 ? -34.271 -0.355 36.548 1.00 62.84 186 SER A N 1
ATOM 1425 C CA . SER A 1 186 ? -34.005 -1.675 35.941 1.00 62.84 186 SER A CA 1
ATOM 1426 C C . SER A 1 186 ? -34.568 -1.844 34.524 1.00 62.84 186 SER A C 1
ATOM 1428 O O . SER A 1 186 ? -34.310 -2.849 33.872 1.00 62.84 186 SER A O 1
ATOM 1430 N N . GLY A 1 187 ? -35.392 -0.902 34.052 1.00 59.56 187 GLY A N 1
ATOM 1431 C CA . GLY A 1 187 ? -36.089 -1.014 32.768 1.00 59.56 187 GLY A CA 1
ATOM 1432 C C . GLY A 1 187 ? -37.271 -1.994 32.765 1.00 59.56 187 GLY A C 1
ATOM 1433 O O . GLY A 1 187 ? -38.018 -2.010 31.788 1.00 59.56 187 GLY A O 1
ATOM 1434 N N . LEU A 1 188 ? -37.519 -2.732 33.860 1.00 62.34 188 LEU A N 1
ATOM 1435 C CA . LEU A 1 188 ? -38.624 -3.701 33.978 1.00 62.34 188 LEU A CA 1
ATOM 1436 C C . LEU A 1 188 ? -40.002 -3.079 33.709 1.00 62.34 188 LEU A C 1
ATOM 1438 O O . LEU A 1 188 ? -40.888 -3.746 33.183 1.00 62.34 188 LEU A O 1
ATOM 1442 N N . ARG A 1 189 ? -40.162 -1.775 33.972 1.00 59.66 189 ARG A N 1
ATOM 1443 C CA . ARG A 1 189 ? -41.377 -1.002 33.660 1.00 59.66 189 ARG A CA 1
ATOM 1444 C C . ARG A 1 189 ? -41.761 -0.981 32.171 1.00 59.66 189 ARG A C 1
ATOM 1446 O O . ARG A 1 189 ? -42.873 -0.571 31.852 1.00 59.66 189 ARG A O 1
ATOM 1453 N N . HIS A 1 190 ? -40.845 -1.349 31.272 1.00 62.09 190 HIS A N 1
ATOM 1454 C CA . HIS A 1 190 ? -41.034 -1.310 29.819 1.00 62.09 190 HIS A CA 1
ATOM 1455 C C . HIS A 1 190 ? -41.344 -2.681 29.191 1.00 62.09 190 HIS A C 1
ATOM 1457 O O . HIS A 1 190 ? -41.576 -2.730 27.983 1.00 62.09 190 HIS A O 1
ATOM 1463 N N . HIS A 1 191 ? -41.355 -3.767 29.973 1.00 64.94 191 HIS A N 1
ATOM 1464 C CA . HIS A 1 191 ? -41.692 -5.114 29.501 1.00 64.94 191 HIS A CA 1
ATOM 1465 C C . HIS A 1 191 ? -43.191 -5.403 29.695 1.00 64.94 191 HIS A C 1
ATOM 1467 O O . HIS A 1 191 ? -43.664 -5.508 30.827 1.00 64.94 191 HIS A O 1
ATOM 1473 N N . GLU A 1 192 ? -43.936 -5.527 28.590 1.00 58.28 192 GLU A N 1
ATOM 1474 C CA . GLU A 1 192 ? -45.404 -5.667 28.601 1.00 58.28 192 GLU A CA 1
ATOM 1475 C C . GLU A 1 192 ? -45.899 -7.039 29.098 1.00 58.28 192 GLU A C 1
ATOM 1477 O O . GLU A 1 192 ? -46.952 -7.102 29.723 1.00 58.28 192 GLU A O 1
ATOM 1482 N N . ASP A 1 193 ? -45.125 -8.114 28.923 1.00 54.28 193 ASP A N 1
ATOM 1483 C CA . ASP A 1 193 ? -45.645 -9.489 29.040 1.00 54.28 193 ASP A CA 1
ATOM 1484 C C . ASP A 1 193 ? -45.806 -10.044 30.475 1.00 54.28 193 ASP A C 1
ATOM 1486 O O . ASP A 1 193 ? -46.362 -11.129 30.638 1.00 54.28 193 ASP 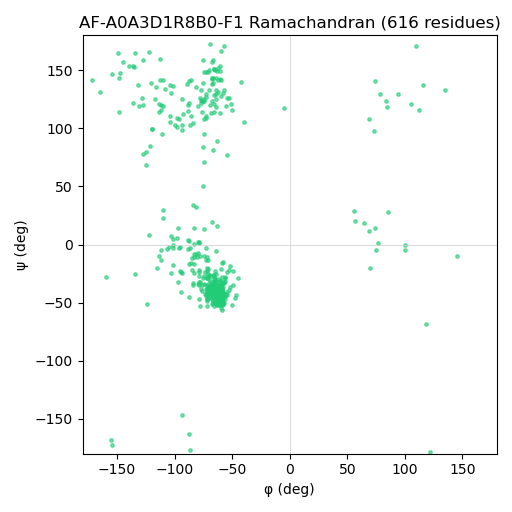A O 1
ATOM 1490 N N . ALA A 1 194 ? -45.351 -9.350 31.533 1.00 54.69 194 ALA A N 1
ATOM 1491 C CA . ALA A 1 194 ? -45.523 -9.855 32.913 1.00 54.69 194 ALA A CA 1
ATOM 1492 C C . ALA A 1 194 ? -45.419 -8.822 34.050 1.00 54.69 194 ALA A C 1
ATOM 1494 O O . ALA A 1 194 ? -45.984 -9.042 35.118 1.00 54.69 194 ALA A O 1
ATOM 1495 N N . LEU A 1 195 ? -44.671 -7.725 33.872 1.00 64.00 195 LEU A N 1
ATOM 1496 C CA . LEU A 1 195 ? -44.237 -6.874 34.995 1.00 64.00 195 LEU A CA 1
ATOM 1497 C C . LEU A 1 195 ? -44.885 -5.487 35.021 1.00 64.00 195 LEU A C 1
ATOM 1499 O O . LEU A 1 195 ? -44.695 -4.738 35.979 1.00 64.00 195 LEU A O 1
ATOM 1503 N N . ARG A 1 196 ? -45.683 -5.138 34.004 1.00 72.81 196 ARG A N 1
ATOM 1504 C CA . ARG A 1 196 ? -46.413 -3.864 33.981 1.00 72.81 196 ARG A CA 1
ATOM 1505 C C . ARG A 1 196 ? -47.564 -3.815 34.991 1.00 72.81 196 ARG A C 1
ATOM 1507 O O . ARG A 1 196 ? -47.871 -2.735 35.491 1.00 72.81 196 ARG A O 1
ATOM 1514 N N . SER A 1 197 ? -48.108 -4.971 35.367 1.00 70.38 197 SER A N 1
ATOM 1515 C CA . SER A 1 197 ? -49.081 -5.127 36.459 1.00 70.38 197 SER A CA 1
ATOM 1516 C C . SER A 1 197 ? -48.568 -4.629 37.818 1.00 70.38 197 SER A C 1
ATOM 1518 O O . SER A 1 197 ? -49.360 -4.384 38.720 1.00 70.38 197 SER A O 1
ATOM 1520 N N . LEU A 1 198 ? -47.251 -4.412 37.971 1.00 72.94 198 LEU A N 1
ATOM 1521 C CA . LEU A 1 198 ? -46.670 -3.789 39.167 1.00 72.94 198 LEU A CA 1
ATOM 1522 C C . LEU A 1 198 ? -46.971 -2.283 39.286 1.00 72.94 198 LEU A C 1
ATOM 1524 O O . LEU A 1 198 ? -46.703 -1.667 40.314 1.00 72.94 198 LEU A O 1
ATOM 1528 N N . VAL A 1 199 ? -47.453 -1.644 38.220 1.00 75.69 199 VAL A N 1
ATOM 1529 C CA . VAL A 1 199 ? -47.694 -0.190 38.191 1.00 75.69 199 VAL A CA 1
ATOM 1530 C C . VAL A 1 199 ? -49.053 0.152 37.574 1.00 75.69 199 VAL A C 1
ATOM 1532 O O . VAL A 1 199 ? -49.629 1.180 37.915 1.00 75.69 199 VAL A O 1
ATOM 1535 N N . GLU A 1 200 ? -49.601 -0.704 36.707 1.00 80.25 200 GLU A N 1
ATOM 1536 C CA . GLU A 1 200 ? -50.928 -0.537 36.105 1.00 80.25 200 GLU A CA 1
ATOM 1537 C C . GLU A 1 200 ? -51.938 -1.537 36.673 1.00 80.25 200 GLU A C 1
ATOM 1539 O O . GLU A 1 200 ? -51.661 -2.731 36.746 1.00 80.25 200 GLU A O 1
ATOM 1544 N N . HIS A 1 201 ? -53.127 -1.035 37.022 1.00 77.88 201 HIS A N 1
ATOM 1545 C CA . HIS A 1 201 ? -54.285 -1.845 37.407 1.00 77.88 201 HIS A CA 1
ATOM 1546 C C . HIS A 1 201 ? -55.546 -1.305 36.734 1.00 77.88 201 HIS A C 1
ATOM 1548 O O . HIS A 1 201 ? -55.895 -0.137 36.922 1.00 77.88 201 HIS A O 1
ATOM 1554 N N . ASP A 1 202 ? -56.236 -2.140 35.956 1.00 67.25 202 ASP A N 1
ATOM 1555 C CA . ASP A 1 202 ? -57.395 -1.722 35.148 1.00 67.25 202 ASP A CA 1
ATOM 1556 C C . ASP A 1 202 ? -58.697 -1.634 35.975 1.00 67.25 202 ASP A C 1
ATOM 1558 O O . ASP A 1 202 ? -59.698 -1.070 35.534 1.00 67.25 202 ASP A O 1
ATOM 1562 N N . GLY A 1 203 ? -58.684 -2.133 37.217 1.00 61.19 203 GLY A N 1
ATOM 1563 C CA . GLY A 1 203 ? -59.813 -2.042 38.149 1.00 61.19 203 GLY A CA 1
ATOM 1564 C C . GLY A 1 203 ? -60.964 -3.018 37.869 1.00 61.19 203 GLY A C 1
ATOM 1565 O O . GLY A 1 203 ? -61.942 -3.024 38.616 1.00 61.19 203 GLY A O 1
ATOM 1566 N N . GLU A 1 204 ? -60.852 -3.866 36.845 1.00 58.53 204 GLU A N 1
ATOM 1567 C CA . GLU A 1 204 ? -61.783 -4.962 36.571 1.00 58.53 204 GLU A CA 1
ATOM 1568 C C . GLU A 1 204 ? -61.220 -6.286 37.120 1.00 58.53 204 GLU A C 1
ATOM 1570 O O . GLU A 1 204 ? -60.269 -6.840 36.584 1.00 58.53 204 GLU A O 1
ATOM 1575 N N . GLY A 1 205 ? -61.811 -6.814 38.199 1.00 54.91 205 GLY A N 1
ATOM 1576 C CA . GLY A 1 205 ? -61.695 -8.240 38.552 1.00 54.91 205 GLY A CA 1
ATOM 1577 C C . GLY A 1 205 ? -60.702 -8.670 39.644 1.00 54.91 205 GLY A C 1
ATOM 1578 O O . GLY A 1 205 ? -60.760 -9.828 40.046 1.00 54.91 205 GLY A O 1
ATOM 1579 N N . GLU A 1 206 ? -59.875 -7.788 40.208 1.00 60.06 206 GLU A N 1
ATOM 1580 C CA . GLU A 1 206 ? -58.922 -8.134 41.282 1.00 60.06 206 GLU A CA 1
ATOM 1581 C C . GLU A 1 206 ? -58.914 -7.099 42.420 1.00 60.06 206 GLU A C 1
ATOM 1583 O O . GLU A 1 206 ? -59.235 -5.924 42.219 1.00 60.06 206 GLU A O 1
ATOM 1588 N N . ALA A 1 207 ? -58.563 -7.541 43.636 1.00 70.50 207 ALA A N 1
ATOM 1589 C CA . ALA A 1 207 ? -58.448 -6.666 44.802 1.00 70.50 207 ALA A CA 1
ATOM 1590 C C . ALA A 1 207 ? -57.432 -5.537 44.520 1.00 70.50 207 ALA A C 1
ATOM 1592 O O . ALA A 1 207 ? -56.338 -5.827 44.046 1.00 70.50 207 ALA A O 1
ATOM 1593 N N . PRO A 1 208 ? -57.743 -4.262 44.820 1.00 79.06 208 PRO A N 1
ATOM 1594 C CA . PRO A 1 208 ? -56.892 -3.133 44.428 1.00 79.06 208 PRO A CA 1
ATOM 1595 C C . PRO A 1 208 ? -55.598 -3.022 45.243 1.00 79.06 208 PRO A C 1
ATOM 1597 O O . PRO A 1 208 ? -54.790 -2.138 44.976 1.00 79.06 208 PRO A O 1
ATOM 1600 N N . PHE A 1 209 ? -55.402 -3.886 46.240 1.00 82.50 209 PHE A N 1
ATOM 1601 C CA . PHE A 1 209 ? -54.261 -3.845 47.142 1.00 82.50 209 PHE A CA 1
ATOM 1602 C C . PHE A 1 209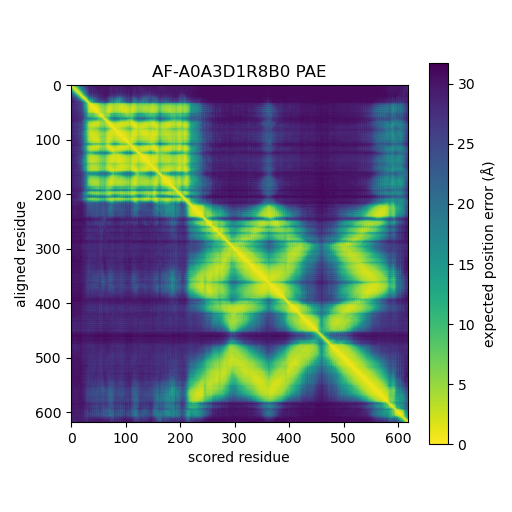 ? -53.212 -4.885 46.773 1.00 82.50 209 PHE A C 1
ATOM 1604 O O . PHE A 1 209 ? -53.528 -6.053 46.552 1.00 82.50 209 PHE A O 1
ATOM 1611 N N . ALA A 1 210 ? -51.954 -4.458 46.802 1.00 77.81 210 ALA A N 1
ATOM 1612 C CA . ALA A 1 210 ? -50.790 -5.311 46.627 1.00 77.81 210 ALA A CA 1
ATOM 1613 C C . ALA A 1 210 ? -49.803 -5.112 47.785 1.00 77.81 210 ALA A C 1
ATOM 1615 O O . ALA A 1 210 ? -49.810 -4.092 48.471 1.00 77.81 210 ALA A O 1
ATOM 1616 N N . SER A 1 211 ? -48.924 -6.086 48.005 1.00 72.56 211 SER A N 1
ATOM 1617 C CA . SER A 1 211 ? -47.810 -5.964 48.949 1.00 72.56 211 SER A CA 1
ATOM 1618 C C . SER A 1 211 ? -46.541 -6.528 48.319 1.00 72.56 211 SER A C 1
ATOM 1620 O O . SER A 1 211 ? -46.615 -7.381 47.434 1.00 72.56 211 SER A O 1
ATOM 1622 N N . PHE A 1 212 ? -45.376 -6.042 48.746 1.00 69.19 212 PHE A N 1
ATOM 1623 C CA . PHE A 1 212 ? -44.081 -6.503 48.252 1.00 69.19 212 PHE A CA 1
ATOM 1624 C C . PHE A 1 212 ? -43.062 -6.612 49.387 1.00 69.19 212 PHE A C 1
ATOM 1626 O O . PHE A 1 212 ? -43.130 -5.896 50.384 1.00 69.19 212 PHE A O 1
ATOM 1633 N N . ALA A 1 213 ? -42.086 -7.497 49.201 1.00 63.06 213 ALA A N 1
ATOM 1634 C CA . ALA A 1 213 ? -40.902 -7.595 50.040 1.00 63.06 213 ALA A CA 1
ATOM 1635 C C . ALA A 1 213 ? -39.664 -7.577 49.139 1.00 63.06 213 ALA A C 1
ATOM 1637 O O . ALA A 1 213 ? -39.556 -8.379 48.210 1.00 63.06 213 ALA A O 1
ATOM 1638 N N . CYS A 1 214 ? -38.730 -6.664 49.405 1.00 56.31 214 CYS A N 1
ATOM 1639 C CA . CYS A 1 214 ? -37.455 -6.613 48.700 1.00 56.31 214 CYS A CA 1
ATOM 1640 C C . CYS A 1 214 ? -36.401 -7.343 49.531 1.00 56.31 214 CYS A C 1
ATOM 1642 O O . CYS A 1 214 ? -35.956 -6.833 50.556 1.00 56.31 214 CYS A O 1
ATOM 1644 N N . ALA A 1 215 ? -35.982 -8.529 49.088 1.00 53.44 215 ALA A N 1
ATOM 1645 C CA . ALA A 1 215 ? -34.781 -9.148 49.631 1.00 53.44 215 ALA A CA 1
ATOM 1646 C C . ALA A 1 215 ? -33.569 -8.314 49.187 1.00 53.44 215 ALA A C 1
ATOM 1648 O O . ALA A 1 215 ? -33.267 -8.232 47.996 1.00 53.44 215 ALA A O 1
ATOM 1649 N N . THR A 1 216 ? -32.892 -7.657 50.128 1.00 47.50 216 THR A N 1
ATOM 1650 C CA . THR A 1 216 ? -31.639 -6.951 49.850 1.00 47.50 216 THR A CA 1
ATOM 1651 C C . THR A 1 216 ? -30.529 -7.970 49.640 1.00 47.50 216 THR A C 1
ATOM 1653 O O . THR A 1 216 ? -30.115 -8.648 50.579 1.00 47.50 216 THR A O 1
ATOM 1656 N N . LEU A 1 217 ? -30.050 -8.084 48.402 1.00 48.81 217 LEU A N 1
ATOM 1657 C CA . LEU A 1 217 ? -28.796 -8.762 48.108 1.00 48.81 217 LEU A CA 1
ATOM 1658 C C . LEU A 1 217 ? -27.670 -7.741 48.334 1.00 48.81 217 LEU A C 1
ATOM 1660 O O . LEU A 1 217 ? -27.510 -6.810 47.545 1.00 48.81 217 LEU A O 1
ATOM 1664 N N . GLU A 1 218 ? -26.936 -7.857 49.440 1.00 48.66 218 GLU A N 1
ATOM 1665 C CA . GLU A 1 218 ? -25.724 -7.059 49.649 1.00 48.66 218 GLU A CA 1
ATOM 1666 C C . GLU A 1 218 ? -24.626 -7.603 48.735 1.00 48.66 218 GLU A C 1
ATOM 1668 O O . GLU A 1 218 ? -24.134 -8.714 48.921 1.00 48.66 218 GLU A O 1
ATOM 1673 N N . LEU A 1 219 ? -24.282 -6.832 47.706 1.00 52.22 219 LEU A N 1
ATOM 1674 C CA . LEU A 1 219 ? -23.238 -7.183 46.752 1.00 52.22 219 LEU A CA 1
ATOM 1675 C C . LEU A 1 219 ? -21.977 -6.390 47.060 1.00 52.22 219 LEU A C 1
ATOM 1677 O O . LEU A 1 219 ? -22.024 -5.162 47.180 1.00 52.22 219 LEU A O 1
ATOM 1681 N N . ASP A 1 220 ? -20.839 -7.079 47.135 1.00 56.94 220 ASP A N 1
ATOM 1682 C CA . ASP A 1 220 ? -19.554 -6.393 47.149 1.00 56.94 220 ASP A CA 1
ATOM 1683 C C . ASP A 1 220 ? -19.358 -5.691 45.795 1.00 56.94 220 ASP A C 1
ATOM 1685 O O . ASP A 1 220 ? -19.379 -6.296 44.721 1.00 56.94 220 ASP A O 1
ATOM 1689 N N . THR A 1 221 ? -19.192 -4.372 45.847 1.00 60.28 221 THR A N 1
ATOM 1690 C CA . THR A 1 221 ? -19.029 -3.526 44.660 1.00 60.28 221 THR A CA 1
ATOM 1691 C C . THR A 1 221 ? -17.667 -3.715 43.992 1.00 60.28 221 THR A C 1
ATOM 1693 O O . THR A 1 221 ? -17.519 -3.398 42.809 1.00 60.28 221 THR A O 1
ATOM 1696 N N . ARG A 1 222 ? -16.663 -4.241 44.709 1.00 66.38 222 ARG A N 1
ATOM 1697 C CA . ARG A 1 222 ? -15.304 -4.416 44.175 1.00 66.38 222 ARG A CA 1
ATOM 1698 C C . ARG A 1 222 ? -15.210 -5.548 43.140 1.00 66.38 222 ARG A C 1
ATOM 1700 O O . ARG A 1 222 ? -14.749 -5.243 42.038 1.00 66.38 222 ARG A O 1
ATOM 1707 N N . PRO A 1 223 ? -15.657 -6.793 43.414 1.00 66.69 223 PRO A N 1
ATOM 1708 C CA . PRO A 1 223 ? -15.692 -7.857 42.405 1.00 66.69 223 PRO A CA 1
ATOM 1709 C C . PRO A 1 223 ? -16.546 -7.481 41.193 1.00 66.69 223 PRO A C 1
ATOM 1711 O O . PRO A 1 223 ? -16.146 -7.705 40.055 1.00 66.69 223 PRO A O 1
ATOM 1714 N N . LEU A 1 224 ? -17.683 -6.813 41.422 1.00 64.50 224 LEU A N 1
ATOM 1715 C CA . LEU A 1 224 ? -18.590 -6.399 40.351 1.00 64.50 224 LEU A CA 1
ATOM 1716 C C . LEU A 1 224 ? -17.941 -5.377 39.402 1.00 64.50 224 LEU A C 1
ATOM 1718 O O . LEU A 1 224 ? -18.036 -5.501 38.184 1.00 64.50 224 LEU A O 1
ATOM 1722 N N . SER A 1 225 ? -17.237 -4.385 39.955 1.00 67.19 225 SER A N 1
ATOM 1723 C CA . SER A 1 225 ? -16.497 -3.392 39.168 1.00 67.19 225 SER A CA 1
ATOM 1724 C C . SER A 1 225 ? -15.377 -4.037 38.343 1.00 67.19 225 SER A C 1
ATOM 1726 O O . SER A 1 225 ? -15.238 -3.747 37.153 1.00 67.19 225 SER A O 1
ATOM 1728 N N . ARG A 1 226 ? -14.621 -4.970 38.943 1.00 72.25 226 ARG A N 1
ATOM 1729 C CA . ARG A 1 226 ? -13.572 -5.731 38.245 1.00 72.25 226 ARG A CA 1
ATOM 1730 C C . ARG A 1 226 ? -14.133 -6.600 37.130 1.00 72.25 226 ARG A C 1
ATOM 1732 O O . ARG A 1 226 ? -13.581 -6.592 36.037 1.00 72.25 226 ARG A O 1
ATOM 1739 N N . TYR A 1 227 ? -15.252 -7.276 37.372 1.00 75.00 227 TYR A N 1
ATOM 1740 C CA . TYR A 1 227 ? -15.944 -8.052 36.350 1.00 75.00 227 TYR A CA 1
ATOM 1741 C C . TYR A 1 227 ? -16.376 -7.176 35.169 1.00 75.00 227 TYR A C 1
ATOM 1743 O O . TYR A 1 227 ? -16.093 -7.513 34.022 1.00 75.00 227 TYR A O 1
ATOM 1751 N N . CYS A 1 228 ? -17.021 -6.033 35.425 1.00 71.56 228 CYS A N 1
ATOM 1752 C CA . CYS A 1 228 ? -17.454 -5.122 34.364 1.00 71.56 228 CYS A CA 1
ATOM 1753 C C . CYS A 1 228 ? -16.265 -4.586 33.554 1.00 71.56 228 CYS A C 1
ATOM 1755 O O . CYS A 1 228 ? -16.324 -4.549 32.325 1.00 71.56 228 CYS A O 1
ATOM 1757 N N . ALA A 1 229 ? -15.173 -4.217 34.230 1.00 76.00 229 ALA A N 1
ATOM 1758 C CA . ALA A 1 229 ? -13.940 -3.793 33.575 1.00 76.00 229 ALA A CA 1
ATOM 1759 C C . ALA A 1 229 ? -13.317 -4.924 32.737 1.00 76.00 229 ALA A C 1
ATOM 1761 O O . ALA A 1 229 ? -12.946 -4.690 31.589 1.00 76.00 229 ALA A O 1
ATOM 1762 N N . GLY A 1 230 ? -13.259 -6.148 33.269 1.00 79.50 230 GLY A N 1
ATOM 1763 C CA . GLY A 1 230 ? -12.757 -7.330 32.566 1.00 79.50 230 GLY A CA 1
ATOM 1764 C C . GLY A 1 230 ? -13.606 -7.697 31.347 1.00 79.50 230 GLY A C 1
ATOM 1765 O O . GLY A 1 230 ? -13.066 -7.954 30.274 1.00 79.50 230 GLY A O 1
ATOM 1766 N N . ARG A 1 231 ? -14.939 -7.636 31.463 1.00 78.50 231 ARG A N 1
ATOM 1767 C CA . ARG A 1 231 ? -15.877 -7.829 30.344 1.00 78.50 231 ARG A CA 1
ATOM 1768 C C . ARG A 1 231 ? -15.659 -6.807 29.238 1.00 78.50 231 ARG A C 1
ATOM 1770 O O . ARG A 1 231 ? -15.539 -7.199 28.081 1.00 78.50 231 ARG A O 1
ATOM 1777 N N . LEU A 1 232 ? -15.570 -5.526 29.593 1.00 78.19 232 LEU A N 1
ATOM 1778 C CA . LEU A 1 232 ? -15.303 -4.461 28.630 1.00 78.19 232 LEU A CA 1
ATOM 1779 C C . LEU A 1 232 ? -13.934 -4.648 27.960 1.00 78.19 232 LEU A C 1
ATOM 1781 O O . LEU A 1 232 ? -13.817 -4.506 26.746 1.00 78.19 232 LEU A O 1
ATOM 1785 N N . ALA A 1 233 ? -12.905 -5.007 28.732 1.00 82.88 233 ALA A N 1
ATOM 1786 C CA . ALA A 1 233 ? -11.571 -5.280 28.206 1.00 82.88 233 ALA A CA 1
ATOM 1787 C C . ALA A 1 233 ? -11.566 -6.467 27.228 1.00 82.88 233 ALA A C 1
ATOM 1789 O O . ALA A 1 233 ? -10.924 -6.380 26.181 1.00 82.88 233 ALA A O 1
ATOM 1790 N N . MET A 1 234 ? -12.315 -7.540 27.515 1.00 85.88 234 MET A N 1
ATOM 1791 C CA . MET A 1 234 ? -12.490 -8.649 26.572 1.00 85.88 234 MET A CA 1
ATOM 1792 C C . MET A 1 234 ? -13.231 -8.221 25.305 1.00 85.88 234 MET A C 1
ATOM 1794 O O . MET A 1 234 ? -12.815 -8.603 24.221 1.00 85.88 234 MET A O 1
ATOM 1798 N N . GLU A 1 235 ? -14.296 -7.422 25.405 1.00 82.06 235 GLU A N 1
ATOM 1799 C CA . GLU A 1 235 ? -15.031 -6.938 24.226 1.00 82.06 235 GLU A CA 1
ATOM 1800 C C . GLU A 1 235 ? -14.146 -6.068 23.322 1.00 82.06 235 GLU A C 1
ATOM 1802 O O . GLU A 1 235 ? -14.188 -6.202 22.099 1.00 82.06 235 GLU A O 1
ATOM 1807 N N . ILE A 1 236 ? -13.283 -5.236 23.914 1.00 84.50 236 ILE A N 1
ATOM 1808 C CA . ILE A 1 236 ? -12.269 -4.472 23.176 1.00 84.50 236 ILE A CA 1
ATOM 1809 C C . ILE A 1 236 ? -11.258 -5.417 22.512 1.00 84.50 236 ILE A C 1
ATOM 1811 O O . ILE A 1 236 ? -10.976 -5.264 21.324 1.00 84.50 236 ILE A O 1
ATOM 1815 N N . ALA A 1 237 ? -10.727 -6.402 23.244 1.00 86.38 237 ALA A N 1
ATOM 1816 C CA . ALA A 1 237 ? -9.773 -7.366 22.697 1.00 86.38 237 ALA A CA 1
ATOM 1817 C C . ALA A 1 237 ? -10.380 -8.188 21.546 1.00 86.38 237 ALA A C 1
ATOM 1819 O O . ALA A 1 237 ? -9.732 -8.375 20.518 1.00 86.38 237 ALA A O 1
ATOM 1820 N N . ASP A 1 238 ? -11.635 -8.616 21.680 1.00 85.94 238 ASP A N 1
ATOM 1821 C CA . ASP A 1 238 ? -12.379 -9.358 20.662 1.00 85.94 238 ASP A CA 1
ATOM 1822 C C . ASP A 1 238 ? -12.633 -8.502 19.420 1.00 85.94 238 ASP A C 1
ATOM 1824 O O . ASP A 1 238 ? -12.445 -8.976 18.300 1.00 85.94 238 ASP A O 1
ATOM 1828 N N . ALA A 1 239 ? -12.985 -7.225 19.599 1.00 84.19 239 ALA A N 1
ATOM 1829 C CA . ALA A 1 239 ? -13.127 -6.284 18.491 1.00 84.19 239 ALA A CA 1
ATOM 1830 C C . ALA A 1 239 ? -11.798 -6.058 17.751 1.00 84.19 239 ALA A C 1
ATOM 1832 O O . ALA A 1 239 ? -11.791 -5.936 16.527 1.00 84.19 239 ALA A O 1
ATOM 1833 N N . MET A 1 240 ? -10.673 -6.031 18.472 1.00 84.12 240 MET A N 1
ATOM 1834 C CA . MET A 1 240 ? -9.339 -5.872 17.885 1.00 84.12 240 MET A CA 1
ATOM 1835 C C . MET A 1 240 ? -8.814 -7.136 17.188 1.00 84.12 240 MET A C 1
ATOM 1837 O O . MET A 1 240 ? -8.042 -7.031 16.235 1.00 84.12 240 MET A O 1
ATOM 1841 N N . LEU A 1 241 ? -9.236 -8.319 17.644 1.00 86.12 241 LEU A N 1
ATOM 1842 C CA . LEU A 1 241 ? -8.909 -9.624 17.052 1.00 86.12 241 LEU A CA 1
ATOM 1843 C C . LEU A 1 241 ? -9.896 -10.062 15.957 1.00 86.12 241 LEU A C 1
ATOM 1845 O O . LEU A 1 241 ? -9.707 -11.126 15.363 1.00 86.12 241 LEU A O 1
ATOM 1849 N N . GLY A 1 242 ? -10.950 -9.281 15.715 1.00 82.00 242 GLY A N 1
ATOM 1850 C CA . GLY A 1 242 ? -11.975 -9.577 14.718 1.00 82.00 242 GLY A CA 1
ATOM 1851 C C . GLY A 1 242 ? -11.417 -9.670 13.296 1.00 82.00 242 GLY A C 1
ATOM 1852 O O . GLY A 1 242 ? -10.404 -9.060 12.958 1.00 82.00 242 GLY A O 1
ATOM 1853 N N . GLU A 1 243 ? -12.090 -10.430 12.433 1.00 72.31 243 GLU A N 1
ATOM 1854 C CA . GLU A 1 243 ? -11.726 -10.502 11.017 1.00 72.31 243 GLU A CA 1
ATOM 1855 C C . GLU A 1 243 ? -12.169 -9.219 10.296 1.00 72.31 243 GLU A C 1
ATOM 1857 O O . GLU A 1 243 ? -13.331 -8.818 10.348 1.00 72.31 243 GLU A O 1
ATOM 1862 N N . GLY A 1 244 ? -11.222 -8.537 9.647 1.00 61.06 244 GLY A N 1
ATOM 1863 C CA . GLY A 1 244 ? -11.506 -7.350 8.843 1.00 61.06 244 GLY A CA 1
ATOM 1864 C C . GLY A 1 244 ? -12.099 -7.740 7.493 1.00 61.06 244 GLY A C 1
ATOM 1865 O O . GLY A 1 244 ? -11.499 -8.527 6.764 1.00 61.06 244 GLY A O 1
ATOM 1866 N N . ASP A 1 245 ? -13.256 -7.174 7.152 1.00 53.91 245 ASP A N 1
ATOM 1867 C CA . ASP A 1 245 ? -13.954 -7.497 5.909 1.00 53.91 245 ASP A CA 1
ATOM 1868 C C . ASP A 1 245 ? -13.265 -6.905 4.654 1.00 53.91 245 ASP A C 1
ATOM 1870 O O . ASP A 1 245 ? -12.686 -5.814 4.697 1.00 53.91 245 ASP A O 1
ATOM 1874 N N . ALA A 1 246 ? -13.397 -7.642 3.542 1.00 56.12 246 ALA A N 1
ATOM 1875 C CA . ALA A 1 246 ? -13.013 -7.372 2.144 1.00 56.12 246 ALA A CA 1
ATOM 1876 C C . ALA A 1 246 ? -11.517 -7.420 1.721 1.00 56.12 246 ALA A C 1
ATOM 1878 O O . ALA A 1 246 ? -10.797 -6.420 1.683 1.00 56.12 246 ALA A O 1
ATOM 1879 N N . LEU A 1 247 ? -11.113 -8.575 1.163 1.00 55.31 247 LEU A N 1
ATOM 1880 C CA . LEU A 1 247 ? -9.889 -8.780 0.356 1.00 55.31 247 LEU A CA 1
ATOM 1881 C C . LEU A 1 247 ? -9.679 -7.749 -0.780 1.00 55.31 247 LEU A C 1
ATOM 1883 O O . LEU A 1 247 ? -8.545 -7.550 -1.217 1.00 55.31 247 LEU A O 1
ATOM 1887 N N . GLY A 1 248 ? -10.742 -7.089 -1.256 1.00 57.59 248 GLY A N 1
ATOM 1888 C CA . GLY A 1 248 ? -10.685 -6.138 -2.374 1.00 57.59 248 GLY A CA 1
ATOM 1889 C C . GLY A 1 248 ? -9.866 -4.871 -2.091 1.00 57.59 248 GLY A C 1
ATOM 1890 O O . GLY A 1 248 ? -9.115 -4.425 -2.959 1.00 57.59 248 GLY A O 1
ATOM 1891 N N . ASP A 1 249 ? -9.938 -4.329 -0.871 1.00 72.81 249 ASP A N 1
ATOM 1892 C CA . ASP A 1 249 ? -9.189 -3.117 -0.499 1.00 72.81 249 ASP A CA 1
ATOM 1893 C C . ASP A 1 249 ? -7.714 -3.411 -0.184 1.00 72.81 249 ASP A C 1
ATOM 1895 O O . ASP A 1 249 ? -6.853 -2.535 -0.298 1.00 72.81 249 ASP A O 1
ATOM 1899 N N . ILE A 1 250 ? -7.401 -4.655 0.186 1.00 79.69 250 ILE A N 1
ATOM 1900 C CA . ILE A 1 250 ? -6.064 -5.074 0.622 1.00 79.69 250 ILE A CA 1
ATOM 1901 C C . ILE A 1 250 ? -5.098 -5.115 -0.563 1.00 79.69 250 ILE A C 1
ATOM 1903 O O . ILE A 1 250 ? -4.017 -4.526 -0.501 1.00 79.69 250 ILE A O 1
ATOM 1907 N N . GLU A 1 251 ? -5.495 -5.750 -1.670 1.00 81.06 251 GLU A N 1
ATOM 1908 C CA . GLU A 1 251 ? -4.653 -5.799 -2.869 1.00 81.06 251 GLU A CA 1
ATOM 1909 C C . GLU A 1 251 ? -4.436 -4.411 -3.477 1.00 81.06 251 GLU A C 1
ATOM 1911 O O . GLU A 1 251 ? -3.331 -4.098 -3.920 1.00 81.06 251 GLU A O 1
ATOM 1916 N N . ALA A 1 252 ? -5.470 -3.565 -3.502 1.00 81.50 252 ALA A N 1
ATOM 1917 C CA . ALA A 1 252 ? -5.364 -2.220 -4.053 1.00 81.50 252 ALA A CA 1
ATOM 1918 C C . ALA A 1 252 ? -4.389 -1.347 -3.247 1.00 81.50 252 ALA A C 1
ATOM 1920 O O . ALA A 1 252 ? -3.591 -0.625 -3.845 1.00 81.50 252 ALA A O 1
ATOM 1921 N N . ALA A 1 253 ? -4.415 -1.437 -1.913 1.00 79.38 253 ALA A N 1
ATOM 1922 C CA . ALA A 1 253 ? -3.463 -0.743 -1.046 1.00 79.38 253 ALA A CA 1
ATOM 1923 C C . ALA A 1 253 ? -2.030 -1.263 -1.252 1.00 79.38 253 ALA A C 1
ATOM 1925 O O . ALA A 1 253 ? -1.118 -0.473 -1.496 1.00 79.38 253 ALA A O 1
ATOM 1926 N N . ALA A 1 254 ? -1.842 -2.587 -1.273 1.00 82.25 254 ALA A N 1
ATOM 1927 C CA . ALA A 1 254 ? -0.535 -3.196 -1.524 1.00 82.25 254 ALA A CA 1
ATOM 1928 C C . ALA A 1 254 ? 0.041 -2.811 -2.899 1.00 82.25 254 ALA A C 1
ATOM 1930 O O . ALA A 1 254 ? 1.246 -2.619 -3.037 1.00 82.25 254 ALA A O 1
ATOM 1931 N N . ARG A 1 255 ? -0.803 -2.646 -3.930 1.00 83.81 255 ARG A N 1
ATOM 1932 C CA . ARG A 1 255 ? -0.360 -2.177 -5.254 1.00 83.81 255 ARG A CA 1
ATOM 1933 C C . ARG A 1 255 ? 0.182 -0.752 -5.234 1.00 83.81 255 ARG A C 1
ATOM 1935 O O . ARG A 1 255 ? 1.156 -0.516 -5.935 1.00 83.81 255 ARG A O 1
ATOM 1942 N N . ARG A 1 256 ? -0.419 0.159 -4.459 1.00 81.44 256 ARG A N 1
ATOM 1943 C CA . ARG A 1 256 ? 0.027 1.564 -4.359 1.00 81.44 256 ARG A CA 1
ATOM 1944 C C . ARG A 1 256 ? 1.385 1.697 -3.673 1.00 81.44 256 ARG A C 1
ATOM 1946 O O . ARG A 1 256 ? 2.165 2.552 -4.057 1.00 81.44 256 ARG A O 1
ATOM 1953 N N . LEU A 1 257 ? 1.642 0.845 -2.683 1.00 79.25 257 LEU A N 1
ATOM 1954 C CA . LEU A 1 257 ? 2.887 0.832 -1.906 1.00 79.25 257 LEU A CA 1
ATOM 1955 C C . LEU A 1 257 ? 4.018 0.053 -2.588 1.00 79.25 257 LEU A C 1
ATOM 1957 O O . LEU A 1 257 ? 5.181 0.153 -2.211 1.00 79.25 257 LEU A O 1
ATOM 1961 N N . SER A 1 258 ? 3.676 -0.776 -3.571 1.00 80.44 258 SER A N 1
ATOM 1962 C CA . SER A 1 258 ? 4.645 -1.577 -4.302 1.00 80.44 258 SER A CA 1
ATOM 1963 C C . SER A 1 258 ? 5.414 -0.699 -5.295 1.00 80.44 258 SER A C 1
ATOM 1965 O O . SER A 1 258 ? 4.781 0.064 -6.026 1.00 80.44 258 SER A O 1
ATOM 1967 N N . PRO A 1 259 ? 6.740 -0.878 -5.444 1.00 77.25 259 PRO A N 1
ATOM 1968 C CA . PRO A 1 259 ? 7.551 -0.210 -6.464 1.00 77.25 259 PRO A CA 1
ATOM 1969 C C . PRO A 1 259 ? 7.316 -0.834 -7.855 1.00 77.25 259 PRO A C 1
ATOM 1971 O O . PRO A 1 259 ? 8.245 -1.247 -8.544 1.00 77.25 259 PRO A O 1
ATOM 1974 N N . GLU A 1 260 ? 6.051 -0.976 -8.256 1.00 70.62 260 GLU A N 1
ATOM 1975 C CA . GLU A 1 260 ? 5.639 -1.534 -9.542 1.00 70.62 260 GLU A CA 1
ATOM 1976 C C . GLU A 1 260 ? 4.999 -0.475 -10.431 1.00 70.62 260 GLU A C 1
ATOM 1978 O O . GLU A 1 260 ? 4.171 0.320 -9.993 1.00 70.62 260 GLU A O 1
ATOM 1983 N N . GLY A 1 261 ? 5.299 -0.559 -11.725 1.00 67.19 261 GLY A N 1
ATOM 1984 C CA . GLY A 1 261 ? 4.547 0.129 -12.764 1.00 67.19 261 GLY A CA 1
ATOM 1985 C C . GLY A 1 261 ? 5.286 1.288 -13.419 1.00 67.19 261 GLY A C 1
ATOM 1986 O O . GLY A 1 261 ? 6.357 1.726 -12.998 1.00 67.19 261 GLY A O 1
ATOM 1987 N N . ALA A 1 262 ? 4.667 1.785 -14.492 1.00 69.50 262 ALA A N 1
ATOM 1988 C CA . ALA A 1 262 ? 5.242 2.805 -15.361 1.00 69.50 262 ALA A CA 1
ATOM 1989 C C . ALA A 1 262 ? 5.586 4.101 -14.616 1.00 69.50 262 ALA A C 1
ATOM 1991 O O . ALA A 1 262 ? 6.503 4.805 -15.022 1.00 69.50 262 ALA A O 1
ATOM 1992 N N . GLU A 1 263 ? 4.873 4.417 -13.533 1.00 77.62 263 GLU A N 1
ATOM 1993 C CA . GLU A 1 263 ? 5.127 5.610 -12.731 1.00 77.62 263 GLU A CA 1
ATOM 1994 C C . GLU A 1 263 ? 6.412 5.487 -11.907 1.00 77.62 263 GLU A C 1
ATOM 1996 O O . GLU A 1 263 ? 7.248 6.384 -11.973 1.00 77.62 263 GLU A O 1
ATOM 2001 N N . PHE A 1 264 ? 6.632 4.361 -11.221 1.00 79.19 264 PHE A N 1
ATOM 2002 C CA . PHE A 1 264 ? 7.878 4.108 -10.493 1.00 79.19 264 PHE A CA 1
ATOM 2003 C C . PHE A 1 264 ? 9.084 4.090 -11.442 1.00 79.19 264 PHE A C 1
ATOM 2005 O O . PHE A 1 264 ? 10.060 4.808 -11.223 1.00 79.19 264 PHE A O 1
ATOM 2012 N N . GLU A 1 265 ? 8.986 3.353 -12.556 1.00 77.31 265 GLU A N 1
ATOM 2013 C CA . GLU A 1 265 ? 10.040 3.332 -13.578 1.00 77.31 265 GLU A CA 1
ATOM 2014 C C . GLU A 1 265 ? 10.299 4.721 -14.168 1.00 77.31 265 GLU A C 1
ATOM 2016 O O . GLU A 1 265 ? 11.448 5.097 -14.400 1.00 77.31 265 GLU A O 1
ATOM 2021 N N . LYS A 1 266 ? 9.241 5.505 -14.410 1.00 83.12 266 LYS A N 1
ATOM 2022 C CA . LYS A 1 266 ? 9.370 6.884 -14.881 1.00 83.12 266 LYS A CA 1
ATOM 2023 C C . LYS A 1 266 ? 10.121 7.720 -13.854 1.00 83.12 266 LYS A C 1
ATOM 2025 O O . LYS A 1 266 ? 11.066 8.395 -14.234 1.00 83.12 266 LYS A O 1
ATOM 2030 N N . ARG A 1 267 ? 9.754 7.660 -12.573 1.00 81.06 267 ARG A N 1
ATOM 2031 C CA . ARG A 1 267 ? 10.411 8.438 -11.512 1.00 81.06 267 ARG A CA 1
ATOM 2032 C C . ARG A 1 267 ? 11.890 8.077 -11.366 1.00 81.06 267 ARG A C 1
ATOM 2034 O O . ARG A 1 267 ? 12.711 8.981 -11.304 1.00 81.06 267 ARG A O 1
ATOM 2041 N N . LEU A 1 268 ? 12.242 6.791 -11.423 1.00 82.75 268 LEU A N 1
ATOM 2042 C CA . LEU A 1 268 ? 13.636 6.326 -11.359 1.00 82.75 268 LEU A CA 1
ATOM 2043 C C . LEU A 1 268 ? 14.473 6.758 -12.582 1.00 82.75 268 LEU A C 1
ATOM 2045 O O . LEU A 1 268 ? 15.695 6.881 -12.509 1.00 82.75 268 LEU A O 1
ATOM 2049 N N . ARG A 1 269 ? 13.812 6.988 -13.724 1.00 83.19 269 ARG A N 1
ATOM 2050 C CA . ARG A 1 269 ? 14.435 7.468 -14.968 1.00 83.19 269 ARG A CA 1
ATOM 2051 C C . ARG A 1 269 ? 14.578 8.987 -15.038 1.00 83.19 269 ARG A C 1
ATOM 2053 O O . ARG A 1 269 ? 15.255 9.477 -15.945 1.00 83.19 269 ARG A O 1
ATOM 2060 N N . LEU A 1 270 ? 13.947 9.732 -14.135 1.00 83.19 270 LEU A N 1
ATOM 2061 C CA . LEU A 1 270 ? 13.936 11.191 -14.136 1.00 83.19 270 LEU A CA 1
ATOM 2062 C C . LEU A 1 270 ? 14.875 11.751 -13.062 1.00 83.19 270 LEU A C 1
ATOM 2064 O O . LEU A 1 270 ? 14.906 11.282 -11.932 1.00 83.19 270 LEU A O 1
ATOM 2068 N N . GLY A 1 271 ? 15.634 12.786 -13.423 1.00 73.94 271 GLY A N 1
ATOM 2069 C CA . GLY A 1 271 ? 16.429 13.569 -12.479 1.00 73.94 271 GLY A CA 1
ATOM 2070 C C . GLY A 1 271 ? 15.624 14.702 -11.831 1.00 73.94 271 GLY A C 1
ATOM 2071 O O . GLY A 1 271 ? 14.448 14.913 -12.128 1.00 73.94 271 GLY A O 1
ATOM 2072 N N . ARG A 1 272 ? 16.299 15.509 -11.002 1.00 67.56 272 ARG A N 1
ATOM 2073 C CA . ARG A 1 272 ? 15.728 16.600 -10.179 1.00 67.56 272 ARG A CA 1
ATOM 2074 C C . ARG A 1 272 ? 14.863 17.635 -10.925 1.00 67.56 272 ARG A C 1
ATOM 2076 O O . ARG A 1 272 ? 14.038 18.287 -10.302 1.00 67.56 272 ARG A O 1
ATOM 2083 N N . ASN A 1 273 ? 15.036 17.774 -12.241 1.00 73.81 273 ASN A N 1
ATOM 2084 C CA . ASN A 1 273 ? 14.308 18.726 -13.093 1.00 73.81 273 ASN A CA 1
ATOM 2085 C C . ASN A 1 273 ? 13.314 18.042 -14.052 1.00 73.81 273 ASN A C 1
ATOM 2087 O O . ASN A 1 273 ? 13.052 18.579 -15.126 1.00 73.81 273 ASN A O 1
ATOM 2091 N N . GLU A 1 274 ? 12.863 16.821 -13.741 1.00 76.62 274 GLU A N 1
ATOM 2092 C CA . GLU A 1 274 ? 12.034 15.983 -14.631 1.00 76.62 274 GLU A CA 1
ATOM 2093 C C . GLU A 1 274 ? 12.672 15.709 -16.003 1.00 76.62 274 GLU A C 1
ATOM 2095 O O . GLU A 1 274 ? 12.001 15.332 -16.966 1.00 76.62 274 GLU A O 1
ATOM 2100 N N . ARG A 1 275 ? 13.994 15.870 -16.106 1.00 80.62 275 ARG A N 1
ATOM 2101 C CA . ARG A 1 275 ? 14.745 15.509 -17.307 1.00 80.62 275 ARG A CA 1
ATOM 2102 C C . ARG A 1 275 ? 15.162 14.042 -17.248 1.00 80.62 275 ARG A C 1
ATOM 2104 O O . ARG A 1 275 ? 15.565 13.589 -16.172 1.00 80.62 275 ARG A O 1
ATOM 2111 N N . PRO A 1 276 ? 15.107 13.302 -18.368 1.00 83.19 276 PRO A N 1
ATOM 2112 C CA . PRO A 1 276 ? 15.587 11.928 -18.417 1.00 83.19 276 PRO A CA 1
ATOM 2113 C C . PRO A 1 276 ? 17.072 11.858 -18.065 1.00 83.19 276 PRO A C 1
ATOM 2115 O O . PRO A 1 276 ? 17.901 12.547 -18.669 1.00 83.19 276 PRO A O 1
ATOM 2118 N N . ILE A 1 277 ? 17.421 10.997 -17.112 1.00 80.06 277 ILE A N 1
ATOM 2119 C CA . ILE A 1 277 ? 18.821 10.738 -16.784 1.00 80.06 277 ILE A CA 1
ATOM 2120 C C . ILE A 1 277 ? 19.478 10.093 -18.008 1.00 80.06 277 ILE A C 1
ATOM 2122 O O . ILE A 1 277 ? 18.995 9.093 -18.538 1.00 80.06 277 ILE A O 1
ATOM 2126 N N . GLY A 1 278 ? 20.574 10.691 -18.471 1.00 76.94 278 GLY A N 1
ATOM 2127 C CA . GLY A 1 278 ? 21.284 10.264 -19.674 1.00 76.94 278 GLY A CA 1
ATOM 2128 C C . GLY A 1 278 ? 20.988 11.089 -20.926 1.00 76.94 278 GLY A C 1
ATOM 2129 O O . GLY A 1 278 ? 21.600 10.844 -21.961 1.00 76.94 278 GLY A O 1
ATOM 2130 N N . GLU A 1 279 ? 20.126 12.109 -20.858 1.00 80.31 279 GLU A N 1
ATOM 2131 C CA . GLU A 1 279 ? 19.958 13.048 -21.976 1.00 80.31 279 GLU A CA 1
ATOM 2132 C C . GLU A 1 279 ? 21.271 13.772 -22.341 1.00 80.31 279 GLU A C 1
ATOM 2134 O O . GLU A 1 279 ? 21.546 14.010 -23.515 1.00 80.31 279 GLU A O 1
ATOM 2139 N N . GLU A 1 280 ? 22.123 14.038 -21.349 1.00 73.62 280 GLU A N 1
ATOM 2140 C CA . GLU A 1 280 ? 23.441 14.674 -21.506 1.00 73.62 280 GLU A CA 1
ATOM 2141 C C . GLU A 1 280 ? 24.493 13.763 -22.173 1.00 73.62 280 GLU A C 1
ATOM 2143 O O . GLU A 1 280 ? 25.569 14.232 -22.560 1.00 73.62 280 GLU A O 1
ATOM 2148 N N . LEU A 1 281 ? 24.176 12.470 -22.329 1.00 78.62 281 LEU A N 1
ATOM 2149 C CA . LEU A 1 281 ? 25.016 11.454 -22.977 1.00 78.62 281 LEU A CA 1
ATOM 2150 C C . LEU A 1 281 ? 24.817 11.402 -24.500 1.00 78.62 281 LEU A C 1
ATOM 2152 O O . LEU A 1 281 ? 25.500 10.628 -25.170 1.00 78.62 281 LEU A O 1
ATOM 2156 N N . LYS A 1 282 ? 23.891 12.199 -25.053 1.00 81.44 282 LYS A N 1
ATOM 2157 C CA . LYS A 1 282 ? 23.737 12.355 -26.506 1.00 81.44 282 LYS A CA 1
ATOM 2158 C C . LYS A 1 282 ? 25.019 12.945 -27.093 1.00 81.44 282 LYS A C 1
ATOM 2160 O O . LYS A 1 282 ? 25.548 13.933 -26.580 1.00 81.44 282 LYS A O 1
ATOM 2165 N N . LEU A 1 283 ? 25.512 12.325 -28.158 1.00 81.44 283 LEU A N 1
ATOM 2166 C CA . LEU A 1 283 ? 26.790 12.668 -28.773 1.00 81.44 283 LEU A CA 1
ATOM 2167 C C . LEU A 1 283 ? 26.602 13.808 -29.774 1.00 81.44 283 LEU A C 1
ATOM 2169 O O . LEU A 1 283 ? 25.610 13.855 -30.508 1.00 81.44 283 LEU A O 1
ATOM 2173 N N . ASP A 1 284 ? 27.572 14.722 -29.828 1.00 80.56 284 ASP A N 1
ATOM 2174 C CA . ASP A 1 284 ? 27.573 15.772 -30.843 1.00 80.56 284 ASP A CA 1
ATOM 2175 C C . ASP A 1 284 ? 28.009 15.182 -32.188 1.00 80.56 284 ASP A C 1
ATOM 2177 O O . ASP A 1 284 ? 29.084 14.591 -32.335 1.00 80.56 284 ASP A O 1
ATOM 2181 N N . ARG A 1 285 ? 27.141 15.365 -33.180 1.00 80.50 285 ARG A N 1
ATOM 2182 C CA . ARG A 1 285 ? 27.228 14.808 -34.527 1.00 80.50 285 ARG A CA 1
ATOM 2183 C C . ARG A 1 285 ? 27.820 15.793 -35.541 1.00 80.50 285 ARG A C 1
ATOM 2185 O O . ARG A 1 285 ? 27.877 15.467 -36.726 1.00 80.50 285 ARG A O 1
ATOM 2192 N N . ALA A 1 286 ? 28.295 16.962 -35.104 1.00 66.12 286 ALA A N 1
ATOM 2193 C CA . ALA A 1 286 ? 28.851 18.007 -35.970 1.00 66.12 286 ALA A CA 1
ATOM 2194 C C . ALA A 1 286 ? 30.001 17.532 -36.888 1.00 66.12 286 ALA A C 1
ATOM 2196 O O . ALA A 1 286 ? 30.227 18.102 -37.951 1.00 66.12 286 ALA A O 1
ATOM 2197 N N . ALA A 1 287 ? 30.706 16.451 -36.533 1.00 61.97 287 ALA A N 1
ATOM 2198 C CA . ALA A 1 287 ? 31.792 15.882 -37.337 1.00 61.97 287 ALA A CA 1
ATOM 2199 C C . ALA A 1 287 ? 31.338 15.015 -38.537 1.00 61.97 287 ALA A C 1
ATOM 2201 O O . ALA A 1 287 ? 32.186 14.454 -39.230 1.00 61.97 287 ALA A O 1
ATOM 2202 N N . LEU A 1 288 ? 30.031 14.858 -38.789 1.00 66.81 288 LEU A N 1
ATOM 2203 C CA . LEU A 1 288 ? 29.512 13.911 -39.789 1.00 66.81 288 LEU A CA 1
ATOM 2204 C C . LEU A 1 288 ? 29.501 14.421 -41.236 1.00 66.81 288 LEU A C 1
ATOM 2206 O O . LEU A 1 288 ? 29.233 13.622 -42.139 1.00 66.81 288 LEU A O 1
ATOM 2210 N N . GLU A 1 289 ? 29.781 15.699 -41.483 1.00 74.25 289 GLU A N 1
ATOM 2211 C CA . GLU A 1 289 ? 29.711 16.266 -42.831 1.00 74.25 289 GLU A CA 1
ATOM 2212 C C . GLU A 1 289 ? 30.898 15.817 -43.695 1.00 74.25 289 GLU A C 1
ATOM 2214 O O . GLU A 1 289 ? 32.042 16.236 -43.519 1.00 74.25 289 GLU A O 1
ATOM 2219 N N . LEU A 1 290 ? 30.598 14.935 -44.646 1.00 79.69 290 LEU A N 1
ATOM 2220 C CA . LEU A 1 290 ? 31.476 14.548 -45.743 1.00 79.69 290 LEU A CA 1
ATOM 2221 C C . LEU A 1 290 ? 30.782 14.972 -47.030 1.00 79.69 290 LEU A C 1
ATOM 2223 O O . LEU A 1 290 ? 29.642 14.562 -47.232 1.00 79.69 290 LEU A O 1
ATOM 2227 N N . SER A 1 291 ? 31.429 15.756 -47.885 1.00 81.12 291 SER A N 1
ATOM 2228 C CA . SER A 1 291 ? 30.873 16.154 -49.187 1.00 81.12 291 SER A CA 1
ATOM 2229 C C . SER A 1 291 ? 30.914 14.997 -50.186 1.00 81.12 291 SER A C 1
ATOM 2231 O O . SER A 1 291 ? 31.797 14.143 -50.107 1.00 81.12 291 SER A O 1
ATOM 2233 N N . ASP A 1 292 ? 29.950 14.949 -51.110 1.00 83.12 292 ASP A N 1
ATOM 2234 C CA . ASP A 1 292 ? 30.001 13.993 -52.221 1.00 83.12 292 ASP A CA 1
ATOM 2235 C C . ASP A 1 292 ? 31.174 14.328 -53.158 1.00 83.12 292 ASP A C 1
ATOM 2237 O O . ASP A 1 292 ? 31.461 15.511 -53.370 1.00 83.12 292 ASP A O 1
ATOM 2241 N N . PRO A 1 293 ? 31.853 13.316 -53.727 1.00 83.88 293 PRO A N 1
ATOM 2242 C CA . PRO A 1 293 ? 32.923 13.549 -54.688 1.00 83.88 293 PRO A CA 1
ATOM 2243 C C . PRO A 1 293 ? 32.361 14.158 -55.974 1.00 83.88 293 PRO A C 1
ATOM 2245 O O . PRO A 1 293 ? 31.323 13.721 -56.479 1.00 83.88 293 PRO A O 1
ATOM 2248 N N . HIS A 1 294 ? 33.059 15.134 -56.552 1.00 83.31 294 HIS A N 1
ATOM 2249 C CA . HIS A 1 294 ? 32.666 15.693 -57.836 1.00 83.31 294 HIS A CA 1
ATOM 2250 C C . HIS A 1 294 ? 33.012 14.736 -58.990 1.00 83.31 294 HIS A C 1
ATOM 2252 O O . HIS A 1 294 ? 33.861 13.843 -58.881 1.00 83.31 294 HIS A O 1
ATOM 2258 N N . TRP A 1 295 ? 32.335 14.915 -60.128 1.00 79.00 295 TRP A N 1
ATOM 2259 C CA . TRP A 1 295 ? 32.489 14.063 -61.309 1.00 79.00 295 TRP A CA 1
ATOM 2260 C C . TRP A 1 295 ? 33.931 14.056 -61.827 1.00 79.00 295 TRP A C 1
ATOM 2262 O O . TRP A 1 295 ? 34.436 12.995 -62.186 1.00 79.00 295 TRP A O 1
ATOM 2272 N N . ASP A 1 296 ? 34.606 15.206 -61.781 1.00 79.25 296 ASP A N 1
ATOM 2273 C CA . ASP A 1 296 ? 35.951 15.400 -62.333 1.00 79.25 296 ASP A CA 1
ATOM 2274 C C . ASP A 1 296 ? 37.085 15.236 -61.308 1.00 79.25 296 ASP A C 1
ATOM 2276 O O . ASP A 1 296 ? 38.261 15.297 -61.676 1.00 79.25 296 ASP A O 1
ATOM 2280 N N . ASP A 1 297 ? 36.763 14.988 -60.034 1.00 82.81 297 ASP A N 1
ATOM 2281 C CA . ASP A 1 297 ? 37.776 14.910 -58.981 1.00 82.81 297 ASP A CA 1
ATOM 2282 C C . ASP A 1 297 ? 38.705 13.704 -59.191 1.00 82.81 297 ASP A C 1
ATOM 2284 O O . ASP A 1 297 ? 38.220 12.573 -59.344 1.00 82.81 297 ASP A O 1
ATOM 2288 N N . PRO A 1 298 ? 40.039 13.890 -59.173 1.00 82.44 298 PRO A N 1
ATOM 2289 C CA . PRO A 1 298 ? 40.974 12.779 -59.268 1.00 82.44 298 PRO A CA 1
ATOM 2290 C C . PRO A 1 298 ? 40.952 11.928 -57.981 1.00 82.44 298 PRO A C 1
ATOM 2292 O O . PRO A 1 298 ? 40.702 12.467 -56.899 1.00 82.44 298 PRO A O 1
ATOM 2295 N N . PRO A 1 299 ? 41.231 10.610 -58.062 1.00 82.38 299 PRO A N 1
ATOM 2296 C CA . PRO A 1 299 ? 41.217 9.717 -56.898 1.00 82.38 299 PRO A CA 1
ATOM 2297 C C . PRO A 1 299 ? 42.082 10.216 -55.734 1.00 82.38 299 PRO A C 1
ATOM 2299 O O . PRO A 1 299 ? 41.643 10.166 -54.589 1.00 82.38 299 PRO A O 1
ATOM 2302 N N . GLU A 1 300 ? 43.255 10.784 -56.031 1.00 82.06 300 GLU A N 1
ATOM 2303 C CA . GLU A 1 300 ? 44.197 11.286 -55.025 1.00 82.06 300 GLU A CA 1
ATOM 2304 C C . GLU A 1 300 ? 43.637 12.495 -54.253 1.00 82.06 300 GLU A C 1
ATOM 2306 O O . GLU A 1 300 ? 43.883 12.650 -53.057 1.00 82.06 300 GLU A O 1
ATOM 2311 N N . ALA A 1 301 ? 42.846 13.348 -54.918 1.00 83.19 301 ALA A N 1
ATOM 2312 C CA . ALA A 1 301 ? 42.189 14.475 -54.259 1.00 83.19 301 ALA A CA 1
ATOM 2313 C C . ALA A 1 301 ? 41.061 13.999 -53.339 1.00 83.19 301 ALA A C 1
ATOM 2315 O O . ALA A 1 301 ? 40.880 14.560 -52.263 1.00 83.19 301 ALA A O 1
ATOM 2316 N N . ILE A 1 302 ? 40.331 12.951 -53.724 1.00 82.38 302 ILE A N 1
ATOM 2317 C CA . ILE A 1 302 ? 39.253 12.388 -52.904 1.00 82.38 302 ILE A CA 1
ATOM 2318 C C . ILE A 1 302 ? 39.827 11.699 -51.663 1.00 82.38 302 ILE A C 1
ATOM 2320 O O . ILE A 1 302 ? 39.367 11.954 -50.551 1.00 82.38 302 ILE A O 1
ATOM 2324 N N . GLU A 1 303 ? 40.870 10.886 -51.831 1.00 83.31 303 GLU A N 1
ATOM 2325 C CA . GLU A 1 303 ? 41.567 10.212 -50.730 1.00 83.31 303 GLU A CA 1
ATOM 2326 C C . GLU A 1 303 ? 42.101 11.215 -49.693 1.00 83.31 303 GLU A C 1
ATOM 2328 O O . GLU A 1 303 ? 41.876 11.048 -48.490 1.00 83.31 303 GLU A O 1
ATOM 2333 N N . ALA A 1 304 ? 42.693 12.323 -50.157 1.00 83.25 304 ALA A N 1
ATOM 2334 C CA . ALA A 1 304 ? 43.195 13.397 -49.300 1.00 83.25 304 ALA A CA 1
ATOM 2335 C C . ALA A 1 304 ? 42.113 14.056 -48.418 1.00 83.25 304 ALA A C 1
ATOM 2337 O O . ALA A 1 304 ? 42.451 14.649 -47.395 1.00 83.25 304 ALA A O 1
ATOM 2338 N N . HIS A 1 305 ? 40.828 13.949 -48.777 1.00 82.25 305 HIS A N 1
ATOM 2339 C CA . HIS A 1 305 ? 39.706 14.463 -47.980 1.00 82.25 305 HIS A CA 1
ATOM 2340 C C . HIS A 1 305 ? 39.055 13.386 -47.096 1.00 82.25 305 HIS A C 1
ATOM 2342 O O . HIS A 1 305 ? 38.593 13.693 -45.992 1.00 82.25 305 HIS A O 1
ATOM 2348 N N . VAL A 1 306 ? 39.039 12.128 -47.548 1.00 84.00 306 VAL A N 1
ATOM 2349 C CA . VAL A 1 306 ? 38.424 10.994 -46.837 1.00 84.00 306 VAL A CA 1
ATOM 2350 C C . VAL A 1 306 ? 39.249 10.573 -45.620 1.00 84.00 306 VAL A C 1
ATOM 2352 O O . VAL A 1 306 ? 38.686 10.379 -44.542 1.00 84.00 306 VAL A O 1
ATOM 2355 N N . GLU A 1 307 ? 40.572 10.473 -45.754 1.00 82.56 307 GLU A N 1
ATOM 2356 C CA . GLU A 1 307 ? 41.452 10.025 -44.666 1.00 82.56 307 GLU A CA 1
ATOM 2357 C C . GLU A 1 307 ? 41.389 10.968 -43.438 1.00 82.56 307 GLU A C 1
ATOM 2359 O O . GLU A 1 307 ? 41.134 10.504 -42.318 1.00 82.56 307 GLU A O 1
ATOM 2364 N N . PRO A 1 308 ? 41.488 12.309 -43.588 1.00 84.38 308 PRO A N 1
ATOM 2365 C CA . PRO A 1 308 ? 41.284 13.232 -42.471 1.00 84.38 308 PRO A CA 1
ATOM 2366 C C . PRO A 1 308 ? 39.855 13.226 -41.921 1.00 84.38 308 PRO A C 1
ATOM 2368 O O . PRO A 1 308 ? 39.654 13.532 -40.746 1.00 84.38 308 PRO A O 1
ATOM 2371 N N . TYR A 1 309 ? 38.844 12.917 -42.739 1.00 84.88 309 TYR A N 1
ATOM 2372 C CA . TYR A 1 309 ? 37.465 12.781 -42.265 1.00 84.88 309 TYR A CA 1
ATOM 2373 C C . TYR A 1 309 ? 37.319 11.587 -41.317 1.00 84.88 309 TYR A C 1
ATOM 2375 O O . TYR A 1 309 ? 36.879 11.771 -40.183 1.00 84.88 309 TYR A O 1
ATOM 2383 N N . VAL A 1 310 ? 37.758 10.392 -41.725 1.00 83.19 310 VAL A N 1
ATOM 2384 C CA . VAL A 1 310 ? 37.659 9.179 -40.894 1.00 83.19 310 VAL A CA 1
ATOM 2385 C C . VAL A 1 310 ? 38.433 9.346 -39.587 1.00 83.19 310 VAL A C 1
ATOM 2387 O O . VAL A 1 310 ? 37.903 9.043 -38.516 1.00 83.19 310 VAL A O 1
ATOM 2390 N N . ARG A 1 311 ? 39.638 9.931 -39.636 1.00 83.12 311 ARG A N 1
ATOM 2391 C CA . ARG A 1 311 ? 40.404 10.257 -38.421 1.00 83.12 311 ARG A CA 1
ATOM 2392 C C . ARG A 1 311 ? 39.681 11.250 -37.513 1.00 83.12 311 ARG A C 1
ATOM 2394 O O . ARG A 1 311 ? 39.682 11.054 -36.302 1.00 83.12 311 ARG A O 1
ATOM 2401 N N . ARG A 1 312 ? 39.048 12.297 -38.062 1.00 83.62 312 ARG A N 1
ATOM 2402 C CA . ARG A 1 312 ? 38.259 13.261 -37.269 1.00 83.62 312 ARG A CA 1
ATOM 2403 C C . ARG A 1 312 ? 37.049 12.610 -36.609 1.00 83.62 312 ARG A C 1
ATOM 2405 O O . ARG A 1 312 ? 36.777 12.927 -35.456 1.00 83.62 312 ARG A O 1
ATOM 2412 N N . VAL A 1 313 ? 36.361 11.703 -37.303 1.00 83.12 313 VAL A N 1
ATOM 2413 C CA . VAL A 1 313 ? 35.220 10.956 -36.754 1.00 83.12 313 VAL A CA 1
ATOM 2414 C C . VAL A 1 313 ? 35.665 10.062 -35.595 1.00 83.12 313 VAL A C 1
ATOM 2416 O O . VAL A 1 313 ? 35.071 10.139 -34.523 1.00 83.12 313 VAL A O 1
ATOM 2419 N N . ILE A 1 314 ? 36.740 9.284 -35.765 1.00 81.38 314 ILE A N 1
ATOM 2420 C CA . ILE A 1 314 ? 37.277 8.411 -34.706 1.00 81.38 314 ILE A CA 1
ATOM 2421 C C . ILE A 1 314 ? 37.772 9.242 -33.517 1.00 81.38 314 ILE A C 1
ATOM 2423 O O . ILE A 1 314 ? 37.329 9.028 -32.394 1.00 81.38 314 ILE A O 1
ATOM 2427 N N . ALA A 1 315 ? 38.617 10.248 -33.757 1.00 83.12 315 ALA A N 1
ATOM 2428 C CA . ALA A 1 315 ? 39.152 11.099 -32.695 1.00 83.12 315 ALA A CA 1
ATOM 2429 C C . ALA A 1 315 ? 38.071 11.955 -32.011 1.00 83.12 315 ALA A C 1
ATOM 2431 O O . ALA A 1 315 ? 38.250 12.388 -30.874 1.00 83.12 315 ALA A O 1
ATOM 2432 N N . GLY A 1 316 ? 36.977 12.271 -32.708 1.00 83.12 316 GLY A N 1
ATOM 2433 C CA . GLY A 1 316 ? 35.799 12.923 -32.137 1.00 83.12 316 GLY A CA 1
ATOM 2434 C C . GLY A 1 316 ? 35.015 11.973 -31.233 1.00 83.12 316 GLY A C 1
ATOM 2435 O O . GLY A 1 316 ? 34.713 12.335 -30.098 1.00 83.12 316 GLY A O 1
ATOM 2436 N N . GLY A 1 317 ? 34.767 10.746 -31.701 1.00 81.69 317 GLY A N 1
ATOM 2437 C CA . GLY A 1 317 ? 34.134 9.684 -30.919 1.00 81.69 317 GLY A CA 1
ATOM 2438 C C . GLY A 1 317 ? 34.924 9.334 -29.658 1.00 81.69 317 GLY A C 1
ATOM 2439 O O . GLY A 1 317 ? 34.351 9.312 -28.576 1.00 81.69 317 GLY A O 1
ATOM 2440 N N . GLU A 1 318 ? 36.243 9.149 -29.759 1.00 83.44 318 GLU A N 1
ATOM 2441 C CA . GLU A 1 318 ? 37.122 8.858 -28.615 1.00 83.44 318 GLU A CA 1
ATOM 2442 C C . GLU A 1 318 ? 37.165 10.000 -27.591 1.00 83.44 318 GLU A C 1
ATOM 2444 O O . GLU A 1 318 ? 37.128 9.746 -26.389 1.00 83.44 318 GLU A O 1
ATOM 2449 N N . ARG A 1 319 ? 37.190 11.262 -28.044 1.00 85.00 319 ARG A N 1
ATOM 2450 C CA . ARG A 1 319 ? 37.142 12.424 -27.141 1.00 85.00 319 ARG A CA 1
ATOM 2451 C C . ARG A 1 319 ? 35.824 12.505 -26.379 1.00 85.00 319 ARG A C 1
ATOM 2453 O O . ARG A 1 319 ? 35.846 12.649 -25.162 1.00 85.00 319 ARG A O 1
ATOM 2460 N N . GLN A 1 320 ? 34.694 12.384 -27.076 1.00 84.00 320 GLN A N 1
ATOM 2461 C CA . GLN A 1 320 ? 33.379 12.406 -26.428 1.00 84.00 320 GLN A CA 1
ATOM 2462 C C . GLN A 1 320 ? 33.175 11.183 -25.525 1.00 84.00 320 GLN A C 1
ATOM 2464 O O . GLN A 1 320 ? 32.553 11.292 -24.474 1.00 84.00 320 GLN A O 1
ATOM 2469 N N . ARG A 1 321 ? 33.746 10.029 -25.892 1.00 85.62 321 ARG A N 1
ATOM 2470 C CA . ARG A 1 321 ? 33.780 8.825 -25.057 1.00 85.62 321 ARG A CA 1
ATOM 2471 C C . ARG A 1 321 ? 34.512 9.076 -23.737 1.00 85.62 321 ARG A C 1
ATOM 2473 O O . ARG A 1 321 ? 33.961 8.757 -22.689 1.00 85.62 321 ARG A O 1
ATOM 2480 N N . ALA A 1 322 ? 35.713 9.653 -23.787 1.00 85.12 322 ALA A N 1
ATOM 2481 C CA . ALA A 1 322 ? 36.484 9.993 -22.591 1.00 85.12 322 ALA A CA 1
ATOM 2482 C C . ALA A 1 322 ? 35.731 11.002 -21.708 1.00 85.12 322 ALA A C 1
ATOM 2484 O O . ALA A 1 322 ? 35.569 10.774 -20.518 1.00 85.12 322 ALA A O 1
ATOM 2485 N N . GLU A 1 323 ? 35.164 12.058 -22.302 1.00 85.50 323 GLU A N 1
ATOM 2486 C CA . GLU A 1 323 ? 34.340 13.038 -21.577 1.00 85.50 323 GLU A CA 1
ATOM 2487 C C . GLU A 1 323 ? 33.120 12.390 -20.896 1.00 85.50 323 GLU A C 1
ATOM 2489 O O . GLU A 1 323 ? 32.771 12.718 -19.757 1.00 85.50 323 GLU A O 1
ATOM 2494 N N . ILE A 1 324 ? 32.465 11.448 -21.581 1.00 85.75 324 ILE A N 1
ATOM 2495 C CA . ILE A 1 324 ? 31.343 10.705 -21.016 1.00 85.75 324 ILE A CA 1
ATOM 2496 C C . ILE A 1 324 ? 31.798 9.813 -19.862 1.00 85.75 324 ILE A C 1
ATOM 2498 O O . ILE A 1 324 ? 31.158 9.833 -18.814 1.00 85.75 324 ILE A O 1
ATOM 2502 N N . GLU A 1 325 ? 32.861 9.028 -20.038 1.00 84.75 325 GLU A N 1
ATOM 2503 C CA . GLU A 1 325 ? 33.356 8.102 -19.012 1.00 84.75 325 GLU A CA 1
ATOM 2504 C C . GLU A 1 325 ? 33.867 8.838 -17.768 1.00 84.75 325 GLU A C 1
ATOM 2506 O O . GLU A 1 325 ? 33.532 8.421 -16.660 1.00 84.75 325 GLU A O 1
ATOM 2511 N N . ASP A 1 326 ? 34.584 9.949 -17.948 1.00 81.88 326 ASP A N 1
ATOM 2512 C CA . ASP A 1 326 ? 35.231 10.678 -16.855 1.00 81.88 326 ASP A CA 1
ATOM 2513 C C . ASP A 1 326 ? 34.268 11.583 -16.075 1.00 81.88 326 ASP A C 1
ATOM 2515 O O . ASP A 1 326 ? 34.437 11.755 -14.872 1.00 81.88 326 ASP A O 1
ATOM 2519 N N . PHE A 1 327 ? 33.265 12.184 -16.729 1.00 79.62 327 PHE A N 1
ATOM 2520 C CA . PHE A 1 327 ? 32.436 13.219 -16.093 1.00 79.62 327 PHE A CA 1
ATOM 2521 C C . PHE A 1 327 ? 30.940 12.905 -16.103 1.00 79.62 327 PHE A C 1
ATOM 2523 O O . PHE A 1 327 ? 30.259 12.964 -15.071 1.00 79.62 327 PHE A O 1
ATOM 2530 N N . LYS A 1 328 ? 30.393 12.579 -17.279 1.00 84.62 328 LYS A N 1
ATOM 2531 C CA . LYS A 1 328 ? 28.935 12.463 -17.443 1.00 84.62 328 LYS A CA 1
ATOM 2532 C C . LYS A 1 328 ? 28.382 11.168 -16.858 1.00 84.62 328 LYS A C 1
ATOM 2534 O O . LYS A 1 328 ? 27.289 11.183 -16.303 1.00 84.62 328 LYS A O 1
ATOM 2539 N N . MET A 1 329 ? 29.127 10.065 -16.933 1.00 84.56 329 MET A N 1
ATOM 2540 C CA . MET A 1 329 ? 28.736 8.796 -16.318 1.00 84.56 329 MET A CA 1
ATOM 2541 C C . MET A 1 329 ? 28.765 8.871 -14.797 1.00 84.56 329 MET A C 1
ATOM 2543 O O . MET A 1 329 ? 27.863 8.331 -14.163 1.00 84.56 329 MET A O 1
ATOM 2547 N N . GLU A 1 330 ? 29.746 9.560 -14.209 1.00 85.00 330 GLU A N 1
ATOM 2548 C CA . GLU A 1 330 ? 29.782 9.764 -12.760 1.00 85.00 330 GLU A CA 1
ATOM 2549 C C . GLU A 1 330 ? 28.596 10.621 -12.302 1.00 85.00 330 GLU A C 1
ATOM 2551 O O . GLU A 1 330 ? 27.901 10.273 -11.350 1.00 85.00 330 GLU A O 1
ATOM 2556 N N . SER A 1 331 ? 28.304 11.698 -13.030 1.00 85.50 331 SER A N 1
ATOM 2557 C CA . SER A 1 331 ? 27.167 12.571 -12.736 1.00 85.50 331 SER A CA 1
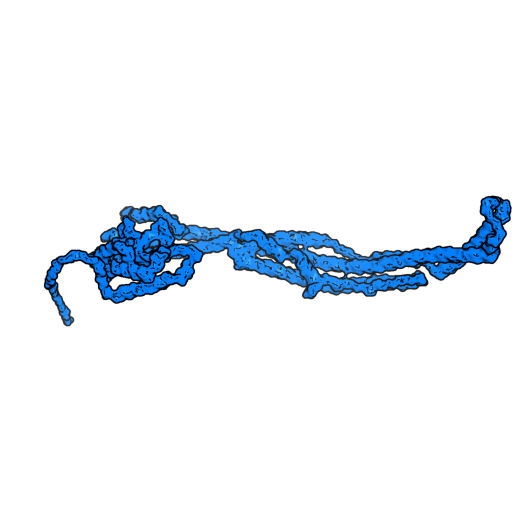ATOM 2558 C C . SER A 1 331 ? 25.827 11.844 -12.912 1.00 85.50 331 SER A C 1
ATOM 2560 O O . SER A 1 331 ? 24.960 11.934 -12.044 1.00 85.50 331 SER A O 1
ATOM 2562 N N . ALA A 1 332 ? 25.665 11.053 -13.977 1.00 84.44 332 ALA A N 1
ATOM 2563 C CA . ALA A 1 332 ? 24.487 10.212 -14.178 1.00 84.44 332 ALA A CA 1
ATOM 2564 C C . ALA A 1 332 ? 24.341 9.160 -13.068 1.00 84.44 332 ALA A C 1
ATOM 2566 O O . ALA A 1 332 ? 23.238 8.971 -12.566 1.00 84.44 332 ALA A O 1
ATOM 2567 N N . ALA A 1 333 ? 25.434 8.513 -12.650 1.00 84.19 333 ALA A N 1
ATOM 2568 C CA . ALA A 1 333 ? 25.417 7.550 -11.551 1.00 84.19 333 ALA A CA 1
ATOM 2569 C C . ALA A 1 333 ? 24.975 8.200 -10.234 1.00 84.19 333 ALA A C 1
ATOM 2571 O O . ALA A 1 333 ? 24.063 7.686 -9.594 1.00 84.19 333 ALA A O 1
ATOM 2572 N N . ARG A 1 334 ? 25.526 9.372 -9.885 1.00 86.44 334 ARG A N 1
ATOM 2573 C CA . ARG A 1 334 ? 25.113 10.125 -8.687 1.00 86.44 334 ARG A CA 1
ATOM 2574 C C . ARG A 1 334 ? 23.630 10.493 -8.715 1.00 86.44 334 ARG A C 1
ATOM 2576 O O . ARG A 1 334 ? 22.955 10.336 -7.707 1.00 86.44 334 ARG A O 1
ATOM 2583 N N . LEU A 1 335 ? 23.105 10.930 -9.862 1.00 87.00 335 LEU A N 1
ATOM 2584 C CA . LEU A 1 335 ? 21.678 11.246 -10.000 1.00 87.00 335 LEU A CA 1
ATOM 2585 C C . LEU A 1 335 ? 20.785 10.011 -9.838 1.00 87.00 335 LEU A C 1
ATOM 2587 O O . LEU A 1 335 ? 19.723 10.109 -9.225 1.00 87.00 335 LEU A O 1
ATOM 2591 N N . VAL A 1 336 ? 21.201 8.861 -10.378 1.00 86.56 336 VAL A N 1
ATOM 2592 C CA . VAL A 1 336 ? 20.487 7.592 -10.175 1.00 86.56 336 VAL A CA 1
ATOM 2593 C C . VAL A 1 336 ? 20.542 7.179 -8.701 1.00 86.56 336 VAL A C 1
ATOM 2595 O O . VAL A 1 336 ? 19.518 6.767 -8.163 1.00 86.56 336 VAL A O 1
ATOM 2598 N N . ASP A 1 337 ? 21.692 7.329 -8.039 1.00 87.12 337 ASP A N 1
ATOM 2599 C CA . ASP A 1 337 ? 21.863 7.001 -6.621 1.00 87.12 337 ASP A CA 1
ATOM 2600 C C . ASP A 1 337 ? 20.996 7.890 -5.714 1.00 87.12 337 ASP A C 1
ATOM 2602 O O . ASP A 1 337 ? 20.246 7.380 -4.885 1.00 87.12 337 ASP A O 1
ATOM 2606 N N . GLU A 1 338 ? 21.037 9.212 -5.901 1.00 88.88 338 GLU A N 1
ATOM 2607 C CA . GLU A 1 338 ? 20.200 10.162 -5.157 1.00 88.88 338 GLU A CA 1
ATOM 2608 C C . GLU A 1 338 ? 18.704 9.912 -5.402 1.00 88.88 338 GLU A C 1
ATOM 2610 O O . GLU A 1 338 ? 17.907 9.906 -4.464 1.00 88.88 338 GLU A O 1
ATOM 2615 N N . GLY A 1 339 ? 18.310 9.678 -6.659 1.00 86.25 339 GLY A N 1
ATOM 2616 C CA . GLY A 1 339 ? 16.927 9.362 -7.016 1.00 86.25 339 GLY A CA 1
ATOM 2617 C C . GLY A 1 339 ? 16.446 8.052 -6.390 1.00 86.25 339 GLY A C 1
ATOM 2618 O O . GLY A 1 339 ? 15.344 7.999 -5.845 1.00 86.25 339 GLY A O 1
ATOM 2619 N N . GLY A 1 340 ? 17.286 7.015 -6.419 1.00 86.44 340 GLY A N 1
ATOM 2620 C CA . GLY A 1 340 ? 17.006 5.719 -5.807 1.00 86.44 340 GLY A CA 1
ATOM 2621 C C . GLY A 1 340 ? 16.850 5.800 -4.287 1.00 86.44 340 GLY A C 1
ATOM 2622 O O . GLY A 1 340 ? 15.907 5.222 -3.749 1.00 86.44 340 GLY A O 1
ATOM 2623 N N . LEU A 1 341 ? 17.716 6.555 -3.603 1.00 88.88 341 LEU A N 1
ATOM 2624 C CA . LEU A 1 341 ? 17.619 6.785 -2.156 1.00 88.88 341 LEU A CA 1
ATOM 2625 C C . LEU A 1 341 ? 16.341 7.536 -1.772 1.00 88.88 341 LEU A C 1
ATOM 2627 O O . LEU A 1 341 ? 15.624 7.092 -0.881 1.00 88.88 341 LEU A O 1
ATOM 2631 N N . ASN A 1 342 ? 16.011 8.624 -2.471 1.00 88.88 342 ASN A N 1
ATOM 2632 C CA . ASN A 1 342 ? 14.792 9.387 -2.186 1.00 88.88 342 ASN A CA 1
ATOM 2633 C C . ASN A 1 342 ? 13.529 8.533 -2.369 1.00 88.88 342 ASN A C 1
ATOM 2635 O O . ASN A 1 342 ? 12.624 8.576 -1.541 1.00 88.88 342 ASN A O 1
ATOM 2639 N N . LEU A 1 343 ? 13.479 7.726 -3.435 1.00 86.81 343 LEU A N 1
ATOM 2640 C CA . LEU A 1 343 ? 12.358 6.817 -3.682 1.00 86.81 343 LEU A CA 1
ATOM 2641 C C . LEU A 1 343 ? 12.255 5.712 -2.629 1.00 86.81 343 LEU A C 1
ATOM 2643 O O . LEU A 1 343 ? 11.144 5.314 -2.286 1.00 86.81 343 LEU A O 1
ATOM 2647 N N . LEU A 1 344 ? 13.389 5.223 -2.118 1.00 88.56 344 LEU A N 1
ATOM 2648 C CA . LEU A 1 344 ? 13.399 4.268 -1.015 1.00 88.56 344 LEU A CA 1
ATOM 2649 C C . LEU A 1 344 ? 12.787 4.886 0.246 1.00 88.56 344 LEU A C 1
ATOM 2651 O O . LEU A 1 344 ? 11.858 4.313 0.804 1.00 88.56 344 LEU A O 1
ATOM 2655 N N . GLU A 1 345 ? 13.266 6.064 0.653 1.00 89.56 345 GLU A N 1
ATOM 2656 C CA . GLU A 1 345 ? 12.764 6.755 1.845 1.00 89.56 345 GLU A CA 1
ATOM 2657 C C . GLU A 1 345 ? 11.270 7.089 1.744 1.00 89.56 345 GLU A C 1
ATOM 2659 O O . GLU A 1 345 ? 10.537 6.975 2.724 1.00 89.56 345 GLU A O 1
ATOM 2664 N N . GLU A 1 346 ? 10.799 7.518 0.572 1.00 88.94 346 GLU A N 1
ATOM 2665 C CA . GLU A 1 346 ? 9.373 7.761 0.340 1.00 88.94 346 GLU A CA 1
ATOM 2666 C C . GLU A 1 346 ? 8.549 6.479 0.473 1.00 88.94 346 GLU A C 1
ATOM 2668 O O . GLU A 1 346 ? 7.556 6.475 1.195 1.00 88.94 346 GLU A O 1
ATOM 2673 N N . ALA A 1 347 ? 8.980 5.385 -0.161 1.00 87.12 347 ALA A N 1
ATOM 2674 C CA . ALA A 1 347 ? 8.271 4.111 -0.086 1.00 87.12 347 ALA A CA 1
ATOM 2675 C C . ALA A 1 347 ? 8.217 3.559 1.350 1.00 87.12 347 ALA A C 1
ATOM 2677 O O . ALA A 1 347 ? 7.204 2.988 1.757 1.00 87.12 347 ALA A O 1
ATOM 2678 N N . GLU A 1 348 ? 9.278 3.754 2.137 1.00 88.12 348 GLU A N 1
ATOM 2679 C CA . GLU A 1 348 ? 9.292 3.408 3.561 1.00 88.12 348 GLU A CA 1
ATOM 2680 C C . GLU A 1 348 ? 8.302 4.247 4.369 1.00 88.12 348 GLU A C 1
ATOM 2682 O O . GLU A 1 348 ? 7.502 3.687 5.124 1.00 88.12 348 GLU A O 1
ATOM 2687 N N . ARG A 1 349 ? 8.308 5.574 4.181 1.00 90.38 349 ARG A N 1
ATOM 2688 C CA . ARG A 1 349 ? 7.356 6.475 4.851 1.00 90.38 349 ARG A CA 1
ATOM 2689 C C . ARG A 1 349 ? 5.915 6.154 4.479 1.00 90.38 349 ARG A C 1
ATOM 2691 O O . ARG A 1 349 ? 5.045 6.207 5.344 1.00 90.38 349 ARG A O 1
ATOM 2698 N N . ASP A 1 350 ? 5.655 5.813 3.221 1.00 88.69 350 ASP A N 1
ATOM 2699 C CA . ASP A 1 350 ? 4.319 5.446 2.757 1.00 88.69 350 ASP A CA 1
ATOM 2700 C C . ASP A 1 350 ? 3.853 4.129 3.394 1.00 88.69 350 ASP A C 1
ATOM 2702 O O . ASP A 1 350 ? 2.707 4.035 3.840 1.00 88.69 350 ASP A O 1
ATOM 2706 N N . ALA A 1 351 ? 4.737 3.129 3.503 1.00 87.00 351 ALA A N 1
ATOM 2707 C CA . ALA A 1 351 ? 4.430 1.871 4.182 1.00 87.00 351 ALA A CA 1
ATOM 2708 C C . ALA A 1 351 ? 4.151 2.078 5.684 1.00 87.00 351 ALA A C 1
ATOM 2710 O O . ALA A 1 351 ? 3.143 1.585 6.196 1.00 87.00 351 ALA A O 1
ATOM 2711 N N . GLU A 1 352 ? 4.989 2.848 6.383 1.00 89.25 352 GLU A N 1
ATOM 2712 C CA . GLU A 1 352 ? 4.807 3.178 7.805 1.00 89.25 352 GLU A CA 1
ATOM 2713 C C . GLU A 1 352 ? 3.543 4.021 8.048 1.00 89.25 352 GLU A C 1
ATOM 2715 O O . GLU A 1 352 ? 2.766 3.767 8.979 1.00 89.25 352 GLU A O 1
ATOM 2720 N N . GLY A 1 353 ? 3.295 4.998 7.174 1.00 89.38 353 GLY A N 1
ATOM 2721 C CA . GLY A 1 353 ? 2.099 5.830 7.190 1.00 89.38 353 GLY A CA 1
ATOM 2722 C C . GLY A 1 353 ? 0.826 5.012 6.983 1.00 89.38 353 GLY A C 1
ATOM 2723 O O . GLY A 1 353 ? -0.180 5.267 7.647 1.00 89.38 353 GLY A O 1
ATOM 2724 N N . GLU A 1 354 ? 0.864 3.996 6.119 1.00 86.75 354 GLU A N 1
ATOM 2725 C CA . GLU A 1 354 ? -0.264 3.093 5.905 1.00 86.75 354 GLU A CA 1
ATOM 2726 C C . GLU A 1 354 ? -0.538 2.203 7.126 1.00 86.75 354 GLU A C 1
ATOM 2728 O O . GLU A 1 354 ? -1.699 2.057 7.515 1.00 86.75 354 GLU A O 1
ATOM 2733 N N . ILE A 1 355 ? 0.501 1.642 7.761 1.00 87.00 355 ILE A N 1
ATOM 2734 C CA . ILE A 1 355 ? 0.359 0.862 9.005 1.00 87.00 355 ILE A CA 1
ATOM 2735 C C . ILE A 1 355 ? -0.290 1.728 10.090 1.00 87.00 355 ILE A C 1
ATOM 2737 O O . ILE A 1 355 ? -1.302 1.340 10.678 1.00 87.00 355 ILE A O 1
ATOM 2741 N N . SER A 1 356 ? 0.254 2.927 10.308 1.00 88.62 356 SER A N 1
ATOM 2742 C CA . SER A 1 356 ? -0.242 3.873 11.313 1.00 88.62 356 SER A CA 1
ATOM 2743 C C . SER A 1 356 ? -1.701 4.254 11.060 1.00 88.62 356 SER A C 1
ATOM 2745 O O . SER A 1 356 ? -2.516 4.274 11.984 1.00 88.62 356 SER A O 1
ATOM 2747 N N . ARG A 1 357 ? -2.057 4.496 9.792 1.00 88.12 357 ARG A N 1
ATOM 2748 C CA . ARG A 1 357 ? -3.427 4.810 9.381 1.00 88.12 357 ARG A CA 1
ATOM 2749 C C . ARG A 1 357 ? -4.382 3.648 9.657 1.00 88.12 357 ARG A C 1
ATOM 2751 O O . ARG A 1 357 ? -5.433 3.867 10.251 1.00 88.12 357 ARG A O 1
ATOM 2758 N N . CYS A 1 358 ? -4.002 2.419 9.296 1.00 86.31 358 CYS A N 1
ATOM 2759 C CA . CYS A 1 358 ? -4.820 1.231 9.551 1.00 86.31 358 CYS A CA 1
ATOM 2760 C C . CYS A 1 358 ? -5.154 1.086 11.036 1.00 86.31 358 CYS A C 1
ATOM 2762 O O . CYS A 1 358 ? -6.313 0.857 11.376 1.00 86.31 358 CYS A O 1
ATOM 2764 N N . ILE A 1 359 ? -4.148 1.236 11.903 1.00 86.06 359 ILE A N 1
ATOM 2765 C CA . ILE A 1 359 ? -4.291 1.093 13.356 1.00 86.06 359 ILE A CA 1
ATOM 2766 C C . ILE A 1 359 ? -5.195 2.192 13.939 1.00 86.06 359 ILE A C 1
ATOM 2768 O O . ILE A 1 359 ? -5.982 1.912 14.838 1.00 86.06 359 ILE A O 1
ATOM 2772 N N . ALA A 1 360 ? -5.116 3.424 13.428 1.00 86.06 360 ALA A N 1
ATOM 2773 C CA . ALA A 1 360 ? -5.877 4.557 13.958 1.00 86.06 360 ALA A CA 1
ATOM 2774 C C . ALA A 1 360 ? -7.353 4.597 13.512 1.00 86.06 360 ALA A C 1
ATOM 2776 O O . ALA A 1 360 ? -8.204 5.084 14.253 1.00 86.06 360 ALA A O 1
ATOM 2777 N N . GLU A 1 361 ? -7.672 4.122 12.306 1.00 83.25 361 GLU A N 1
ATOM 2778 C CA . GLU A 1 361 ? -9.006 4.291 11.704 1.00 83.25 361 GLU A CA 1
ATOM 2779 C C . GLU A 1 361 ? -10.070 3.321 12.235 1.00 83.25 361 GLU A C 1
ATOM 2781 O O . GLU A 1 361 ? -11.267 3.571 12.081 1.00 83.25 361 GLU A O 1
ATOM 2786 N N . SER A 1 362 ? -9.675 2.179 12.803 1.00 81.00 362 SER A N 1
ATOM 2787 C CA . SER A 1 362 ? -10.614 1.103 13.124 1.00 81.00 362 SER A CA 1
ATOM 2788 C C . SER A 1 362 ? -10.115 0.213 14.263 1.00 81.00 362 SER A C 1
ATOM 2790 O O . SER A 1 362 ? -8.918 -0.063 14.324 1.00 81.00 362 SER A O 1
ATOM 2792 N N . PRO A 1 363 ? -11.014 -0.336 15.107 1.00 78.00 363 PRO A N 1
ATOM 2793 C CA . PRO A 1 363 ? -10.641 -1.346 16.100 1.00 78.00 363 PRO A CA 1
ATOM 2794 C C . PRO A 1 363 ? -9.982 -2.580 15.463 1.00 78.00 363 PRO A C 1
ATOM 2796 O O . PRO A 1 363 ? -9.048 -3.125 16.033 1.00 78.00 363 PRO A O 1
ATOM 2799 N N . VAL A 1 364 ? -10.362 -2.948 14.231 1.00 84.88 364 VAL A N 1
ATOM 2800 C CA . VAL A 1 364 ? -9.768 -4.065 13.461 1.00 84.88 364 VAL A CA 1
ATOM 2801 C C . VAL A 1 364 ? -8.474 -3.648 12.727 1.00 84.88 364 VAL A C 1
ATOM 2803 O O . VAL A 1 364 ? -7.999 -4.307 11.800 1.00 84.88 364 VAL A O 1
ATOM 2806 N N . GLY A 1 365 ? -7.899 -2.501 13.092 1.00 85.69 365 GLY A N 1
ATOM 2807 C CA . GLY A 1 365 ? -6.768 -1.887 12.403 1.00 85.69 365 GLY A CA 1
ATOM 2808 C C . GLY A 1 365 ? -5.508 -2.750 12.367 1.00 85.69 365 GLY A C 1
ATOM 2809 O O . GLY A 1 365 ? -4.821 -2.787 11.345 1.00 85.69 365 GLY A O 1
ATOM 2810 N N . LEU A 1 366 ? -5.249 -3.501 13.442 1.00 86.75 366 LEU A N 1
ATOM 2811 C CA . LEU A 1 366 ? -4.118 -4.427 13.543 1.00 86.75 366 LEU A CA 1
ATOM 2812 C C . LEU A 1 366 ? -4.187 -5.532 12.477 1.00 86.75 366 LEU A C 1
ATOM 2814 O O . LEU A 1 366 ? -3.211 -5.777 11.768 1.00 86.75 366 LEU A O 1
ATOM 2818 N N . GLU A 1 367 ? -5.350 -6.169 12.321 1.00 87.00 367 GLU A N 1
ATOM 2819 C CA . GLU A 1 367 ? -5.544 -7.227 11.323 1.00 87.00 367 GLU A CA 1
ATOM 2820 C C . GLU A 1 367 ? -5.485 -6.690 9.894 1.00 87.00 367 GLU A C 1
ATOM 2822 O O . GLU A 1 367 ? -4.868 -7.311 9.024 1.00 87.00 367 GLU A O 1
ATOM 2827 N N . LYS A 1 368 ? -6.045 -5.498 9.654 1.00 86.56 368 LYS A N 1
ATOM 2828 C CA . LYS A 1 368 ? -5.944 -4.823 8.352 1.00 86.56 368 LYS A CA 1
ATOM 2829 C C . LYS A 1 368 ? -4.493 -4.518 7.983 1.00 86.56 368 LYS A C 1
ATOM 2831 O O . LYS A 1 368 ? -4.083 -4.813 6.859 1.00 86.56 368 LYS A O 1
ATOM 2836 N N . ALA A 1 369 ? -3.712 -3.976 8.920 1.00 88.69 369 ALA A N 1
ATOM 2837 C CA . ALA A 1 369 ? -2.293 -3.695 8.714 1.00 88.69 369 ALA A CA 1
ATOM 2838 C C . ALA A 1 369 ? -1.519 -4.982 8.391 1.00 88.69 369 ALA A C 1
ATOM 2840 O O . ALA A 1 369 ? -0.792 -5.034 7.398 1.00 88.69 369 ALA A O 1
ATOM 2841 N N . ARG A 1 370 ? -1.745 -6.054 9.163 1.00 90.00 370 ARG A N 1
ATOM 2842 C CA . ARG A 1 370 ? -1.099 -7.358 8.958 1.00 90.00 370 ARG A CA 1
ATOM 2843 C C . ARG A 1 370 ? -1.398 -7.938 7.576 1.00 90.00 370 ARG A C 1
ATOM 2845 O O . ARG A 1 370 ? -0.481 -8.369 6.879 1.00 90.00 370 ARG A O 1
ATOM 2852 N N . ALA A 1 371 ? -2.661 -7.919 7.153 1.00 88.50 371 ALA A N 1
ATOM 2853 C CA . ALA A 1 371 ? -3.061 -8.451 5.854 1.00 88.50 371 ALA A CA 1
ATOM 2854 C C . ALA A 1 371 ? -2.499 -7.624 4.680 1.00 88.50 371 ALA A C 1
ATOM 2856 O O . ALA A 1 371 ? -2.037 -8.197 3.691 1.00 88.50 371 ALA A O 1
ATOM 2857 N N . ARG A 1 372 ? -2.470 -6.287 4.800 1.00 88.00 372 ARG A N 1
ATOM 2858 C CA . ARG A 1 372 ? -1.845 -5.397 3.803 1.00 88.00 372 ARG A CA 1
ATOM 2859 C C . ARG A 1 372 ? -0.341 -5.629 3.694 1.00 88.00 372 ARG A C 1
ATOM 2861 O O . ARG A 1 372 ? 0.163 -5.736 2.578 1.00 88.00 372 ARG A O 1
ATOM 2868 N N . MET A 1 373 ? 0.360 -5.765 4.821 1.00 90.38 373 MET A N 1
ATOM 2869 C CA . MET A 1 373 ? 1.797 -6.055 4.824 1.00 90.38 373 MET A CA 1
ATOM 2870 C C . MET A 1 373 ? 2.104 -7.430 4.229 1.00 90.38 373 MET A C 1
ATOM 2872 O O . MET A 1 373 ? 3.019 -7.536 3.422 1.00 90.38 373 MET A O 1
ATOM 2876 N N . ALA A 1 374 ? 1.296 -8.456 4.511 1.00 90.44 374 ALA A N 1
ATOM 2877 C CA . ALA A 1 374 ? 1.454 -9.772 3.888 1.00 90.44 374 ALA A CA 1
ATOM 2878 C C . ALA A 1 374 ? 1.254 -9.734 2.358 1.00 90.44 374 ALA A C 1
ATOM 2880 O O . ALA A 1 374 ? 2.007 -10.358 1.607 1.00 90.44 374 ALA A O 1
ATOM 2881 N N . ALA A 1 375 ? 0.263 -8.977 1.873 1.00 90.19 375 ALA A N 1
ATOM 2882 C CA . ALA A 1 375 ? 0.041 -8.793 0.439 1.00 90.19 375 ALA A CA 1
ATOM 2883 C C . ALA A 1 375 ? 1.194 -8.023 -0.232 1.00 90.19 375 ALA A C 1
ATOM 2885 O O . ALA A 1 375 ? 1.630 -8.390 -1.327 1.00 90.19 375 ALA A O 1
ATOM 2886 N N . LEU A 1 376 ? 1.710 -6.982 0.431 1.00 90.62 376 LEU A N 1
ATOM 2887 C CA . LEU A 1 376 ? 2.864 -6.212 -0.030 1.00 90.62 376 LEU A CA 1
ATOM 2888 C C . LEU A 1 376 ? 4.137 -7.071 -0.058 1.00 90.62 376 LEU A C 1
ATOM 2890 O O . LEU A 1 376 ? 4.843 -7.081 -1.062 1.00 90.62 376 LEU A O 1
ATOM 2894 N N . GLU A 1 377 ? 4.395 -7.851 0.989 1.00 92.00 377 GLU A N 1
ATOM 2895 C CA . GLU A 1 377 ? 5.531 -8.773 1.086 1.00 92.00 377 GLU A CA 1
ATOM 2896 C C . GLU A 1 377 ? 5.532 -9.798 -0.052 1.00 92.00 377 GLU A C 1
ATOM 2898 O O . GLU A 1 377 ? 6.541 -9.948 -0.740 1.00 92.00 377 GLU A O 1
ATOM 2903 N N . ALA A 1 378 ? 4.398 -10.462 -0.305 1.00 90.19 378 ALA A N 1
ATOM 2904 C CA . ALA A 1 378 ? 4.278 -11.453 -1.376 1.00 90.19 378 ALA A CA 1
ATOM 2905 C C . ALA A 1 378 ? 4.577 -10.855 -2.760 1.00 90.19 378 ALA A C 1
ATOM 2907 O O . ALA A 1 378 ? 5.083 -11.535 -3.657 1.00 90.19 378 ALA A O 1
ATOM 2908 N N . ARG A 1 379 ? 4.260 -9.572 -2.938 1.00 90.00 379 ARG A N 1
ATOM 2909 C CA . ARG A 1 379 ? 4.466 -8.819 -4.174 1.00 90.00 379 ARG A CA 1
ATOM 2910 C C . ARG A 1 379 ? 5.926 -8.379 -4.316 1.00 90.00 379 ARG A C 1
ATOM 2912 O O . ARG A 1 379 ? 6.549 -8.665 -5.337 1.00 90.00 379 ARG A O 1
ATOM 2919 N N . LEU A 1 380 ? 6.509 -7.826 -3.254 1.00 90.12 380 LEU A N 1
ATOM 2920 C CA . LEU A 1 380 ? 7.932 -7.484 -3.176 1.00 90.12 380 LEU A CA 1
ATOM 2921 C C . LEU A 1 380 ? 8.841 -8.707 -3.355 1.00 90.12 380 LEU A C 1
ATOM 2923 O O . LEU A 1 380 ? 9.867 -8.605 -4.023 1.00 90.12 380 LEU A O 1
ATOM 2927 N N . ALA A 1 381 ? 8.447 -9.877 -2.847 1.00 87.88 381 ALA A N 1
ATOM 2928 C CA . ALA A 1 381 ? 9.181 -11.125 -3.043 1.00 87.88 381 ALA A CA 1
ATOM 2929 C C . ALA A 1 381 ? 9.262 -11.517 -4.530 1.00 87.88 381 ALA A C 1
ATOM 2931 O O . ALA A 1 381 ? 10.334 -11.872 -5.026 1.00 87.88 381 ALA A O 1
ATOM 2932 N N . ARG A 1 382 ? 8.146 -11.404 -5.270 1.00 87.50 382 ARG A N 1
ATOM 2933 C CA . ARG A 1 382 ? 8.114 -11.666 -6.722 1.00 87.50 382 ARG A CA 1
ATOM 2934 C C . ARG A 1 382 ? 8.982 -10.675 -7.489 1.00 87.50 382 ARG A C 1
ATOM 2936 O O . ARG A 1 382 ? 9.725 -11.087 -8.374 1.00 87.50 382 ARG A O 1
ATOM 2943 N N . LEU A 1 383 ? 8.918 -9.395 -7.128 1.00 84.75 383 LEU A N 1
ATOM 2944 C CA . LEU A 1 383 ? 9.734 -8.356 -7.755 1.00 84.75 383 LEU A CA 1
ATOM 2945 C C . LEU A 1 383 ? 11.216 -8.543 -7.485 1.00 84.75 383 LEU A C 1
ATOM 2947 O O . LEU A 1 383 ? 12.000 -8.459 -8.418 1.00 84.75 383 LEU A O 1
ATOM 2951 N N . SER A 1 384 ? 11.596 -8.829 -6.238 1.00 84.25 384 SER A N 1
ATOM 2952 C CA . SER A 1 384 ? 12.989 -9.088 -5.870 1.00 84.25 384 SER A CA 1
ATOM 2953 C C . SER A 1 384 ? 13.547 -10.281 -6.653 1.00 84.25 384 SER A C 1
ATOM 2955 O O . SER A 1 384 ? 14.695 -10.248 -7.090 1.00 84.25 384 SER A O 1
ATOM 2957 N N . ALA A 1 385 ? 12.736 -11.318 -6.886 1.00 85.19 385 ALA A N 1
ATOM 2958 C CA . ALA A 1 385 ? 13.129 -12.455 -7.714 1.00 85.19 385 ALA A CA 1
ATOM 2959 C C . ALA A 1 385 ? 13.294 -12.076 -9.200 1.00 85.19 385 ALA A C 1
ATOM 2961 O O . ALA A 1 385 ? 14.314 -12.416 -9.803 1.00 85.19 385 ALA A O 1
ATOM 2962 N N . ASP A 1 386 ? 12.333 -11.348 -9.782 1.00 83.88 386 ASP A N 1
ATOM 2963 C CA . ASP A 1 386 ? 12.405 -10.902 -11.182 1.00 83.88 386 ASP A CA 1
ATOM 2964 C C . ASP A 1 386 ? 13.588 -9.947 -11.407 1.00 83.88 386 ASP A C 1
ATOM 2966 O O . ASP A 1 386 ? 14.387 -10.137 -12.325 1.00 83.88 386 ASP A O 1
ATOM 2970 N N . SER A 1 387 ? 13.776 -8.970 -10.519 1.00 77.94 387 SER A N 1
ATOM 2971 C CA . SER A 1 387 ? 14.844 -7.977 -10.616 1.00 77.94 387 SER A CA 1
ATOM 2972 C C . SER A 1 387 ? 16.231 -8.599 -10.458 1.00 77.94 387 SER A C 1
ATOM 2974 O O . SER A 1 387 ? 17.125 -8.287 -11.246 1.00 77.94 387 SER A O 1
ATOM 2976 N N . ARG A 1 388 ? 16.419 -9.539 -9.517 1.00 80.50 388 ARG A N 1
ATOM 2977 C CA . ARG A 1 388 ? 17.683 -10.287 -9.387 1.00 80.50 388 ARG A CA 1
ATOM 2978 C C . ARG A 1 388 ? 18.019 -11.041 -10.666 1.00 80.50 388 ARG A C 1
ATOM 2980 O O . ARG A 1 388 ? 19.164 -10.991 -11.104 1.00 80.50 388 ARG A O 1
ATOM 2987 N N . SER A 1 389 ? 17.029 -11.666 -11.308 1.00 79.25 389 SER A N 1
ATOM 2988 C CA . SER A 1 389 ? 17.259 -12.406 -12.555 1.00 79.25 389 SER A CA 1
ATOM 2989 C C . SER A 1 389 ? 17.774 -11.512 -13.695 1.00 79.25 389 SER A C 1
ATOM 2991 O O . SER A 1 389 ? 18.642 -11.932 -14.463 1.00 79.25 389 SER A O 1
ATOM 2993 N N . ARG A 1 390 ? 17.303 -10.256 -13.764 1.00 73.81 390 ARG A N 1
ATOM 2994 C CA . ARG A 1 390 ? 17.758 -9.254 -14.745 1.00 73.81 390 ARG A CA 1
ATOM 2995 C C . ARG A 1 390 ? 19.163 -8.732 -14.438 1.00 73.81 390 ARG A C 1
ATOM 2997 O O . ARG A 1 390 ? 19.931 -8.474 -15.360 1.00 73.81 390 ARG A O 1
ATOM 3004 N N . VAL A 1 391 ? 19.506 -8.601 -13.155 1.00 79.31 391 VAL A N 1
ATOM 3005 C CA . VAL A 1 391 ? 20.817 -8.105 -12.704 1.00 79.31 391 VAL A CA 1
ATOM 3006 C C . VAL A 1 391 ? 21.912 -9.174 -12.820 1.00 79.31 391 VAL A C 1
ATOM 3008 O O . VAL A 1 391 ? 23.032 -8.849 -13.199 1.00 79.31 391 VAL A O 1
ATOM 3011 N N . GLU A 1 392 ? 21.615 -10.446 -12.537 1.00 76.44 392 GLU A N 1
ATOM 3012 C CA . GLU A 1 392 ? 22.599 -11.545 -12.556 1.00 76.44 392 GLU A CA 1
ATOM 3013 C C . GLU A 1 392 ? 23.050 -11.957 -13.966 1.00 76.44 392 GLU A C 1
ATOM 3015 O O . GLU A 1 392 ? 24.134 -12.521 -14.133 1.00 76.44 392 GLU A O 1
ATOM 3020 N N . ARG A 1 393 ? 22.249 -11.668 -15.000 1.00 68.50 393 ARG A N 1
ATOM 3021 C CA . ARG A 1 393 ? 22.597 -11.926 -16.408 1.00 68.50 393 ARG A CA 1
ATOM 3022 C C . ARG A 1 393 ? 22.497 -10.653 -17.245 1.00 68.50 393 ARG A C 1
ATOM 3024 O O . ARG A 1 393 ? 21.622 -10.548 -18.106 1.00 68.50 393 ARG A O 1
ATOM 3031 N N . PRO A 1 394 ? 23.389 -9.681 -17.023 1.00 64.69 394 PRO A N 1
ATOM 3032 C CA . PRO A 1 394 ? 23.304 -8.428 -17.735 1.00 64.69 394 PRO A CA 1
ATOM 3033 C C . PRO A 1 394 ? 23.812 -8.621 -19.169 1.00 64.69 394 PRO A C 1
ATOM 3035 O O . PRO A 1 394 ? 24.996 -8.863 -19.403 1.00 64.69 394 PRO A O 1
ATOM 3038 N N . GLU A 1 395 ? 22.926 -8.487 -20.156 1.00 65.12 395 GLU A N 1
ATOM 3039 C CA . GLU A 1 395 ? 23.322 -8.342 -21.562 1.00 65.12 395 GLU A CA 1
ATOM 3040 C C . GLU A 1 395 ? 23.866 -6.924 -21.795 1.00 65.12 395 GLU A C 1
ATOM 3042 O O . GLU A 1 395 ? 23.217 -6.067 -22.408 1.00 65.12 395 GLU A O 1
ATOM 3047 N N . LEU A 1 396 ? 25.054 -6.643 -21.252 1.00 68.00 396 LEU A N 1
ATOM 3048 C CA . LEU A 1 396 ? 25.750 -5.391 -21.520 1.00 68.00 396 LEU A CA 1
ATOM 3049 C C . LEU A 1 396 ? 26.393 -5.474 -22.909 1.00 68.00 396 LEU A C 1
ATOM 3051 O O . LEU A 1 396 ? 27.200 -6.374 -23.157 1.00 68.00 396 LEU A O 1
ATOM 3055 N N . PRO A 1 397 ? 26.053 -4.560 -23.835 1.00 72.31 397 PRO A N 1
ATOM 3056 C CA . PRO A 1 397 ? 26.706 -4.523 -25.134 1.00 72.31 397 PRO A CA 1
ATOM 3057 C C . PRO A 1 397 ? 28.207 -4.265 -24.959 1.00 72.31 397 PRO A C 1
ATOM 3059 O O . PRO A 1 397 ? 28.616 -3.485 -24.099 1.00 72.31 397 PRO A O 1
ATOM 3062 N N . ALA A 1 398 ? 29.032 -4.911 -25.783 1.00 77.25 398 ALA A N 1
ATOM 3063 C CA . ALA A 1 398 ? 30.460 -4.616 -25.832 1.00 77.25 398 ALA A CA 1
ATOM 3064 C C . ALA A 1 398 ? 30.695 -3.167 -26.288 1.00 77.25 398 ALA A C 1
ATOM 3066 O O . ALA A 1 398 ? 29.895 -2.605 -27.042 1.00 77.25 398 ALA A O 1
ATOM 3067 N N . VAL A 1 399 ? 31.810 -2.579 -25.849 1.00 79.50 399 VAL A N 1
ATOM 3068 C CA . VAL A 1 399 ? 32.218 -1.241 -26.286 1.00 79.50 399 VAL A CA 1
ATOM 3069 C C . VAL A 1 399 ? 32.364 -1.230 -27.817 1.00 79.50 399 VAL A C 1
ATOM 3071 O O . VAL A 1 399 ? 33.013 -2.119 -28.371 1.00 79.50 399 VAL A O 1
ATOM 3074 N N . PRO A 1 400 ? 31.774 -0.255 -28.528 1.00 79.69 400 PRO A N 1
ATOM 3075 C CA . PRO A 1 400 ? 31.926 -0.153 -29.976 1.00 79.69 400 PRO A CA 1
ATOM 3076 C C . PRO A 1 400 ? 33.374 0.174 -30.390 1.00 79.69 400 PRO A C 1
ATOM 3078 O O . PRO A 1 400 ? 33.858 1.280 -30.175 1.00 79.69 400 PRO A O 1
ATOM 3081 N N . ASP A 1 401 ? 34.049 -0.762 -31.065 1.00 75.44 401 ASP A N 1
ATOM 3082 C CA . ASP A 1 401 ? 35.461 -0.631 -31.490 1.00 75.44 401 ASP A CA 1
ATOM 3083 C C . ASP A 1 401 ? 35.671 0.151 -32.810 1.00 75.44 401 ASP A C 1
ATOM 3085 O O . ASP A 1 401 ? 36.782 0.221 -33.342 1.00 75.44 401 ASP A O 1
ATOM 3089 N N . GLY A 1 402 ? 34.597 0.640 -33.440 1.00 75.75 402 GLY A N 1
ATOM 3090 C CA . GLY A 1 402 ? 34.668 1.318 -34.745 1.00 75.75 402 GLY A CA 1
ATOM 3091 C C . GLY A 1 402 ? 35.039 0.409 -35.931 1.00 75.75 402 GLY A C 1
ATOM 3092 O O . GLY A 1 402 ? 35.297 0.900 -37.029 1.00 75.75 402 GLY A O 1
ATOM 3093 N N . LYS A 1 403 ? 35.037 -0.922 -35.760 1.00 83.94 403 LYS A N 1
ATOM 3094 C CA . LYS A 1 403 ? 35.399 -1.898 -36.812 1.00 83.94 403 LYS A CA 1
ATOM 3095 C C . LYS A 1 403 ? 34.588 -1.730 -38.102 1.00 83.94 403 LYS A C 1
ATOM 3097 O O . LYS A 1 403 ? 35.164 -1.778 -39.179 1.00 83.94 403 LYS A O 1
ATOM 3102 N N . LYS A 1 404 ? 33.281 -1.458 -37.991 1.00 84.75 404 LYS A N 1
ATOM 3103 C CA . LYS A 1 404 ? 32.392 -1.207 -39.145 1.00 84.75 404 LYS A CA 1
ATOM 3104 C C . LYS A 1 404 ? 32.761 0.059 -39.927 1.00 84.75 404 LYS A C 1
ATOM 3106 O O . LYS A 1 404 ? 32.562 0.116 -41.135 1.00 84.75 404 LYS A O 1
ATOM 3111 N N . LEU A 1 405 ? 33.279 1.079 -39.241 1.00 85.88 405 LEU A N 1
ATOM 3112 C CA . LEU A 1 405 ? 33.744 2.313 -39.874 1.00 85.88 405 LEU A CA 1
ATOM 3113 C C . LEU A 1 405 ? 35.060 2.070 -40.620 1.00 85.88 405 LEU A C 1
ATOM 3115 O O . LEU A 1 405 ? 35.205 2.511 -41.755 1.00 85.88 405 LEU A O 1
ATOM 3119 N N . LYS A 1 406 ? 35.981 1.318 -40.003 1.00 85.50 406 LYS A N 1
ATOM 3120 C CA . LYS A 1 406 ? 37.249 0.919 -40.629 1.00 85.50 406 LYS A CA 1
ATOM 3121 C C . LYS A 1 406 ? 37.020 0.060 -41.875 1.00 85.50 406 LYS A C 1
ATOM 3123 O O . LYS A 1 406 ? 37.570 0.379 -42.919 1.00 85.50 406 LYS A O 1
ATOM 3128 N N . SER A 1 407 ? 36.133 -0.936 -41.807 1.00 88.12 407 SER A N 1
ATOM 3129 C CA . SER A 1 407 ? 35.807 -1.769 -42.973 1.00 88.12 407 SER A CA 1
ATOM 3130 C C . SER A 1 407 ? 35.163 -0.963 -44.107 1.00 88.12 407 SER A C 1
ATOM 3132 O O . SER A 1 407 ? 35.524 -1.137 -45.264 1.00 88.12 407 SER A O 1
ATOM 3134 N N . ALA A 1 408 ? 34.254 -0.030 -43.796 1.00 88.00 408 ALA A N 1
ATOM 3135 C CA . ALA A 1 408 ? 33.646 0.841 -44.808 1.00 88.00 408 ALA A CA 1
ATOM 3136 C C . ALA A 1 408 ? 34.664 1.796 -45.460 1.00 88.00 408 ALA A C 1
ATOM 3138 O O . ALA A 1 408 ? 34.527 2.144 -46.631 1.00 88.00 408 ALA A O 1
ATOM 3139 N N . HIS A 1 409 ? 35.684 2.219 -44.711 1.00 89.31 409 HIS A N 1
ATOM 3140 C CA . HIS A 1 409 ? 36.783 3.025 -45.232 1.00 89.31 409 HIS A CA 1
ATOM 3141 C C . HIS A 1 409 ? 37.709 2.212 -46.151 1.00 89.31 409 HIS A C 1
ATOM 3143 O O . HIS A 1 409 ? 38.012 2.667 -47.250 1.00 89.31 409 HIS A O 1
ATOM 3149 N N . GLU A 1 410 ? 38.084 0.991 -45.758 1.00 89.25 410 GLU A N 1
ATOM 3150 C CA . GLU A 1 410 ? 38.878 0.074 -46.591 1.00 89.25 410 GLU A CA 1
ATOM 3151 C C . GLU A 1 410 ? 38.162 -0.270 -47.909 1.00 89.25 410 GLU A C 1
ATOM 3153 O O . GLU A 1 410 ? 38.768 -0.223 -48.979 1.00 89.25 410 GLU A O 1
ATOM 3158 N N . GLU A 1 411 ? 36.853 -0.538 -47.860 1.00 88.81 411 GLU A N 1
ATOM 3159 C CA . GLU A 1 411 ? 36.033 -0.770 -49.058 1.00 88.81 411 GLU A CA 1
ATOM 3160 C C . GLU A 1 411 ? 35.983 0.449 -49.992 1.00 88.81 411 GLU A C 1
ATOM 3162 O O . GLU A 1 411 ? 35.935 0.295 -51.213 1.00 88.81 411 GLU A O 1
ATOM 3167 N N . LEU A 1 412 ? 35.991 1.664 -49.434 1.00 89.50 412 LEU A N 1
ATOM 3168 C CA . LEU A 1 412 ? 36.010 2.899 -50.213 1.00 89.50 412 LEU A CA 1
ATOM 3169 C C . LEU A 1 412 ? 37.371 3.121 -50.888 1.00 89.50 412 LEU A C 1
ATOM 3171 O O . LEU A 1 412 ? 37.406 3.494 -52.061 1.00 89.50 412 LEU A O 1
ATOM 3175 N N . LEU A 1 413 ? 38.475 2.869 -50.178 1.00 87.69 413 LEU A N 1
ATOM 3176 C CA . LEU A 1 413 ? 39.825 2.947 -50.746 1.00 87.69 413 LEU A CA 1
ATOM 3177 C C . LEU A 1 413 ? 40.008 1.936 -51.885 1.00 87.69 413 LEU A C 1
ATOM 3179 O O . LEU A 1 413 ? 40.490 2.300 -52.956 1.00 87.69 413 LEU A O 1
ATOM 3183 N N . ALA A 1 414 ? 39.521 0.704 -51.710 1.00 88.44 414 ALA A N 1
ATOM 3184 C CA . ALA A 1 414 ? 39.560 -0.319 -52.753 1.00 88.44 414 ALA A CA 1
ATOM 3185 C C . ALA A 1 414 ? 38.788 0.089 -54.027 1.00 88.44 414 ALA A C 1
ATOM 3187 O O . ALA A 1 414 ? 39.210 -0.232 -55.140 1.00 88.44 414 ALA A O 1
ATOM 3188 N N . GLU A 1 415 ? 37.669 0.814 -53.897 1.00 86.62 415 GLU A N 1
ATOM 3189 C CA . GLU A 1 415 ? 36.920 1.332 -55.053 1.00 86.62 415 GLU A CA 1
ATOM 3190 C C . GLU A 1 415 ? 37.625 2.535 -55.711 1.00 86.62 415 GLU A C 1
ATOM 3192 O O . GLU A 1 415 ? 37.587 2.682 -56.936 1.00 86.62 415 GLU A O 1
ATOM 3197 N N . LEU A 1 416 ? 38.310 3.376 -54.925 1.00 84.75 416 LEU A N 1
ATOM 3198 C CA . LEU A 1 416 ? 39.107 4.499 -55.431 1.00 84.75 416 LEU A CA 1
ATOM 3199 C C . LEU A 1 416 ? 40.309 4.030 -56.259 1.00 84.75 416 LEU A C 1
ATOM 3201 O O . LEU A 1 416 ? 40.564 4.602 -57.321 1.00 84.75 416 LEU A O 1
ATOM 3205 N N . GLU A 1 417 ? 40.992 2.965 -55.834 1.00 84.56 417 GLU A N 1
ATOM 3206 C CA . GLU A 1 417 ? 42.096 2.352 -56.587 1.00 84.56 417 GLU A CA 1
ATOM 3207 C C . GLU A 1 417 ? 41.649 1.837 -57.965 1.00 84.56 417 GLU A C 1
ATOM 3209 O O . GLU A 1 417 ? 42.394 1.913 -58.945 1.00 84.56 417 GLU A O 1
ATOM 3214 N N . GLN A 1 418 ? 40.410 1.349 -58.067 1.00 83.06 418 GLN A N 1
ATOM 3215 C CA . GLN A 1 418 ? 39.836 0.836 -59.313 1.00 83.06 418 GLN A CA 1
ATOM 3216 C C . GLN A 1 418 ? 39.291 1.938 -60.237 1.00 83.06 418 GLN A C 1
ATOM 3218 O O . GLN A 1 418 ? 38.910 1.644 -61.377 1.00 83.06 418 GLN A O 1
ATOM 3223 N N . ARG A 1 419 ? 39.227 3.201 -59.788 1.00 77.56 419 ARG A N 1
ATOM 3224 C CA . ARG A 1 419 ? 38.630 4.287 -60.574 1.00 77.56 419 ARG A CA 1
ATOM 3225 C C . ARG A 1 419 ? 39.556 4.709 -61.725 1.00 77.56 419 ARG A C 1
ATOM 3227 O O . ARG A 1 419 ? 40.694 5.129 -61.501 1.00 77.56 419 ARG A O 1
ATOM 3234 N N . PRO A 1 420 ? 39.071 4.701 -62.978 1.00 74.94 420 PRO A N 1
ATOM 3235 C CA . PRO A 1 420 ? 39.871 5.141 -64.110 1.00 74.94 420 PRO A CA 1
ATOM 3236 C C . PRO A 1 420 ? 40.083 6.666 -64.068 1.00 74.94 420 PRO A C 1
ATOM 3238 O O . PRO A 1 420 ? 39.148 7.444 -63.880 1.00 74.94 420 PRO A O 1
ATOM 3241 N N . ARG A 1 421 ? 41.329 7.123 -64.261 1.00 80.88 421 ARG A N 1
ATOM 3242 C CA . ARG A 1 421 ? 41.661 8.562 -64.292 1.00 80.88 421 ARG A CA 1
ATOM 3243 C C . ARG A 1 421 ? 41.043 9.211 -65.529 1.00 80.88 421 ARG A C 1
ATOM 3245 O O . ARG A 1 421 ? 41.361 8.792 -66.642 1.00 80.88 421 ARG A O 1
ATOM 3252 N N . LEU A 1 422 ? 40.225 10.252 -65.360 1.00 77.94 422 LEU A N 1
ATOM 3253 C CA . LEU A 1 422 ? 39.453 10.875 -66.448 1.00 77.94 422 LEU A CA 1
ATOM 3254 C C . LEU A 1 422 ? 40.354 11.336 -67.609 1.00 77.94 422 LEU A C 1
ATOM 3256 O O . LEU A 1 422 ? 40.116 10.975 -68.757 1.00 77.94 422 LEU A O 1
ATOM 3260 N N . VAL A 1 423 ? 41.484 11.982 -67.303 1.00 79.06 423 VAL A N 1
ATOM 3261 C CA . VAL A 1 423 ? 42.483 12.418 -68.300 1.00 79.06 423 VAL A CA 1
ATOM 3262 C C . VAL A 1 423 ? 43.088 11.243 -69.080 1.00 79.06 423 VAL A C 1
ATOM 3264 O O . VAL A 1 423 ? 43.192 11.293 -70.305 1.00 79.06 423 VAL A O 1
ATOM 3267 N N . ARG A 1 424 ? 43.456 10.149 -68.396 1.00 80.12 424 ARG A N 1
ATOM 3268 C CA . ARG A 1 424 ? 43.995 8.948 -69.062 1.00 80.12 424 ARG A CA 1
ATOM 3269 C C . ARG A 1 424 ? 42.923 8.234 -69.878 1.00 80.12 424 ARG A C 1
ATOM 3271 O O . ARG A 1 424 ? 43.224 7.720 -70.946 1.00 80.12 424 ARG A O 1
ATOM 3278 N N . THR A 1 425 ? 41.692 8.222 -69.387 1.00 81.62 425 THR A N 1
ATOM 3279 C CA . THR A 1 425 ? 40.544 7.573 -70.029 1.00 81.62 425 THR A CA 1
ATOM 3280 C C . THR A 1 425 ? 40.161 8.293 -71.314 1.00 81.62 425 THR A C 1
ATOM 3282 O O . THR A 1 425 ? 39.953 7.644 -72.331 1.00 81.62 425 THR A O 1
ATOM 3285 N N . ILE A 1 426 ? 40.157 9.629 -71.303 1.00 82.44 426 ILE A N 1
ATOM 3286 C CA . ILE A 1 426 ? 39.954 10.448 -72.502 1.00 82.44 426 ILE A CA 1
ATOM 3287 C C . ILE A 1 426 ? 41.112 10.241 -73.485 1.00 82.44 426 ILE A C 1
ATOM 3289 O O . ILE A 1 426 ? 40.867 9.994 -74.662 1.00 82.44 426 ILE A O 1
ATOM 3293 N N . GLY A 1 427 ? 42.365 10.256 -73.014 1.00 83.69 427 GLY A N 1
ATOM 3294 C CA . GLY A 1 427 ? 43.541 10.016 -73.860 1.00 83.69 427 GLY A CA 1
ATOM 3295 C C . GLY A 1 427 ? 43.521 8.646 -74.550 1.00 83.69 427 GLY A C 1
ATOM 3296 O O . GLY A 1 427 ? 43.616 8.566 -75.774 1.00 83.69 427 GLY A O 1
ATOM 3297 N N . TRP A 1 428 ? 43.322 7.566 -73.788 1.00 82.62 428 TRP A N 1
ATOM 3298 C CA . TRP A 1 428 ? 43.165 6.215 -74.340 1.00 82.62 428 TRP A CA 1
ATOM 3299 C C . TRP A 1 428 ? 41.898 6.071 -75.178 1.00 82.62 428 TRP A C 1
ATOM 3301 O O . TRP A 1 428 ? 41.914 5.344 -76.164 1.00 82.62 428 TRP A O 1
ATOM 3311 N N . GLY A 1 429 ? 40.828 6.790 -74.843 1.00 84.75 429 GLY A N 1
ATOM 3312 C CA . GLY A 1 429 ? 39.604 6.853 -75.631 1.00 84.75 429 GLY A CA 1
ATOM 3313 C C . GLY A 1 429 ? 39.820 7.454 -77.012 1.00 84.75 429 GLY A C 1
ATOM 3314 O O . GLY A 1 429 ? 39.322 6.908 -77.992 1.00 84.75 429 GLY A O 1
ATOM 3315 N N . ILE A 1 430 ? 40.615 8.519 -77.120 1.00 85.62 430 ILE A N 1
ATOM 3316 C CA . ILE A 1 430 ? 41.000 9.118 -78.404 1.00 85.62 430 ILE A CA 1
ATOM 3317 C C . ILE A 1 430 ? 41.848 8.129 -79.214 1.00 85.62 430 ILE A C 1
ATOM 3319 O O . ILE A 1 430 ? 41.567 7.905 -80.390 1.00 85.62 430 ILE A O 1
ATOM 3323 N N . VAL A 1 431 ? 42.834 7.479 -78.585 1.00 86.62 431 VAL A N 1
ATOM 3324 C CA . VAL A 1 431 ? 43.684 6.468 -79.244 1.00 86.62 431 VAL A CA 1
ATOM 3325 C C . VAL A 1 431 ? 42.864 5.260 -79.710 1.00 86.62 431 VAL A C 1
ATOM 3327 O O . VAL A 1 431 ? 43.011 4.818 -80.848 1.00 86.62 431 VAL A O 1
ATOM 3330 N N . ALA A 1 432 ? 41.960 4.751 -78.872 1.00 85.69 432 ALA A N 1
ATOM 3331 C CA . ALA A 1 432 ? 41.073 3.640 -79.201 1.00 85.69 432 ALA A CA 1
ATOM 3332 C C . ALA A 1 432 ? 40.065 4.022 -80.290 1.00 85.69 432 ALA A C 1
ATOM 3334 O O . ALA A 1 432 ? 39.819 3.222 -81.186 1.00 85.69 432 ALA A O 1
ATOM 3335 N N . SER A 1 433 ? 39.534 5.248 -80.264 1.00 86.06 433 SER A N 1
ATOM 3336 C CA . SER A 1 433 ? 38.664 5.772 -81.325 1.00 86.06 433 SER A CA 1
ATOM 3337 C C . SER A 1 433 ? 39.414 5.858 -82.649 1.00 86.06 433 SER A C 1
ATOM 3339 O O . SER A 1 433 ? 38.877 5.446 -83.670 1.00 86.06 433 SER A O 1
ATOM 3341 N N . ALA A 1 434 ? 40.669 6.316 -82.642 1.00 85.56 434 ALA A N 1
ATOM 3342 C CA . ALA A 1 434 ? 41.509 6.362 -83.835 1.00 85.56 434 ALA A CA 1
ATOM 3343 C C . ALA A 1 434 ? 41.835 4.953 -84.365 1.00 85.56 434 ALA A C 1
ATOM 3345 O O . ALA A 1 434 ? 41.684 4.695 -85.557 1.00 85.56 434 ALA A O 1
ATOM 3346 N N . ALA A 1 435 ? 42.213 4.015 -83.491 1.00 87.00 435 ALA A N 1
ATOM 3347 C CA . ALA A 1 435 ? 42.478 2.625 -83.869 1.00 87.00 435 ALA A CA 1
ATOM 3348 C C . ALA A 1 435 ? 41.218 1.922 -84.405 1.00 87.00 435 ALA A C 1
ATOM 3350 O O . ALA A 1 435 ? 41.274 1.243 -85.430 1.00 87.00 435 ALA A O 1
ATOM 3351 N N . MET A 1 436 ? 40.069 2.137 -83.757 1.00 87.38 436 MET A N 1
ATOM 3352 C CA . MET A 1 436 ? 38.768 1.633 -84.189 1.00 87.38 436 MET A CA 1
ATOM 3353 C C . MET A 1 436 ? 38.354 2.258 -85.521 1.00 87.38 436 MET A C 1
ATOM 3355 O O . MET A 1 436 ? 37.909 1.539 -86.404 1.00 87.38 436 MET A O 1
ATOM 3359 N N . ALA A 1 437 ? 38.556 3.562 -85.718 1.00 85.88 437 ALA A N 1
ATOM 3360 C CA . ALA A 1 437 ? 38.283 4.233 -86.985 1.00 85.88 437 ALA A CA 1
ATOM 3361 C C . ALA A 1 437 ? 39.137 3.658 -88.122 1.00 85.88 437 ALA A C 1
ATOM 3363 O O . ALA A 1 437 ? 38.609 3.380 -89.199 1.00 85.88 437 ALA A O 1
ATOM 3364 N N . VAL A 1 438 ? 40.431 3.409 -87.883 1.00 85.81 438 VAL A N 1
ATOM 3365 C CA . VAL A 1 438 ? 41.327 2.751 -88.850 1.00 85.81 438 VAL A CA 1
ATOM 3366 C C . VAL A 1 438 ? 40.849 1.330 -89.151 1.00 85.81 438 VAL A C 1
ATOM 3368 O O . VAL A 1 438 ? 40.724 0.970 -90.323 1.00 85.81 438 VAL A O 1
ATOM 3371 N N . PHE A 1 439 ? 40.524 0.543 -88.122 1.00 85.69 439 PHE A N 1
ATOM 3372 C CA . PHE A 1 439 ? 40.023 -0.823 -88.275 1.00 85.69 439 PHE A CA 1
ATOM 3373 C C . PHE A 1 439 ? 38.704 -0.868 -89.050 1.00 85.69 439 PHE A C 1
ATOM 3375 O O . PHE A 1 439 ? 38.596 -1.615 -90.019 1.00 85.69 439 PHE A O 1
ATOM 3382 N N . LEU A 1 440 ? 37.731 -0.039 -88.670 1.00 84.56 440 LEU A N 1
ATOM 3383 C CA . LEU A 1 440 ? 36.416 0.088 -89.295 1.00 84.56 440 LEU A CA 1
ATOM 3384 C C . LEU A 1 440 ? 36.512 0.570 -90.744 1.00 84.56 440 LEU A C 1
ATOM 3386 O O . LEU A 1 440 ? 35.832 0.044 -91.619 1.00 84.56 440 LEU A O 1
ATOM 3390 N N . THR A 1 441 ? 37.395 1.529 -91.028 1.00 83.06 441 THR A N 1
ATOM 3391 C CA . THR A 1 441 ? 37.646 1.999 -92.398 1.00 83.06 441 THR A CA 1
ATOM 3392 C C . THR A 1 441 ? 38.299 0.899 -93.239 1.00 83.06 441 THR A C 1
ATOM 3394 O O . THR A 1 441 ? 37.931 0.703 -94.398 1.00 83.06 441 THR A O 1
ATOM 3397 N N . ALA A 1 442 ? 39.239 0.138 -92.667 1.00 81.12 442 ALA A N 1
ATOM 3398 C CA . ALA A 1 442 ? 39.889 -0.983 -93.341 1.00 81.12 442 ALA A CA 1
ATOM 3399 C C . ALA A 1 442 ? 38.929 -2.159 -93.587 1.00 81.12 442 ALA A C 1
ATOM 3401 O O . ALA A 1 442 ? 38.944 -2.720 -94.681 1.00 81.12 442 ALA A O 1
ATOM 3402 N N . THR A 1 443 ? 38.065 -2.500 -92.625 1.00 80.44 443 THR A N 1
ATOM 3403 C CA . THR A 1 443 ? 37.039 -3.549 -92.776 1.00 80.44 443 THR A CA 1
ATOM 3404 C C . THR A 1 443 ? 35.941 -3.130 -93.735 1.00 80.44 443 THR A C 1
ATOM 3406 O O . THR A 1 443 ? 35.591 -3.925 -94.597 1.00 80.44 443 THR A O 1
ATOM 3409 N N . LEU A 1 444 ? 35.452 -1.888 -93.677 1.00 79.31 444 LEU A N 1
ATOM 3410 C CA . LEU A 1 444 ? 34.490 -1.370 -94.654 1.00 79.31 444 LEU A CA 1
ATOM 3411 C C . LEU A 1 444 ? 35.087 -1.378 -96.065 1.00 79.31 444 LEU A C 1
ATOM 3413 O O . LEU A 1 444 ? 34.418 -1.759 -97.021 1.00 79.31 444 LEU A O 1
ATOM 3417 N N . ARG A 1 445 ? 36.372 -1.030 -96.205 1.00 75.19 445 ARG A N 1
ATOM 3418 C CA . ARG A 1 445 ? 37.087 -1.097 -97.484 1.00 75.19 445 ARG A CA 1
ATOM 3419 C C . ARG A 1 445 ? 37.304 -2.528 -97.956 1.00 75.19 445 ARG A C 1
ATOM 3421 O O . ARG A 1 445 ? 37.209 -2.773 -99.154 1.00 75.19 445 ARG A O 1
ATOM 3428 N N . LEU A 1 446 ? 37.640 -3.450 -97.058 1.00 76.69 446 LEU A N 1
ATOM 3429 C CA . LEU A 1 446 ? 37.779 -4.865 -97.383 1.00 76.69 446 LEU A CA 1
ATOM 3430 C C . LEU A 1 446 ? 36.426 -5.436 -97.808 1.00 76.69 446 LEU A C 1
ATOM 3432 O O . LEU A 1 446 ? 36.356 -6.049 -98.861 1.00 76.69 446 LEU A O 1
ATOM 3436 N N . ALA A 1 447 ? 35.355 -5.155 -97.065 1.00 72.56 447 ALA A N 1
ATOM 3437 C CA . ALA A 1 447 ? 33.989 -5.540 -97.399 1.00 72.56 447 ALA A CA 1
ATOM 3438 C C . ALA A 1 447 ? 33.545 -4.942 -98.740 1.00 72.56 447 ALA A C 1
ATOM 3440 O O . ALA A 1 447 ? 33.000 -5.658 -99.570 1.00 72.56 447 ALA A O 1
ATOM 3441 N N . TRP A 1 448 ? 33.854 -3.669 -99.004 1.00 71.12 448 TRP A N 1
ATOM 3442 C CA . TRP A 1 448 ? 33.599 -3.028 -100.295 1.00 71.12 448 TRP A CA 1
ATOM 3443 C C . TRP A 1 448 ? 34.417 -3.660 -101.426 1.00 71.12 448 TRP A C 1
ATOM 3445 O O . TRP A 1 448 ? 33.881 -3.952 -102.487 1.00 71.12 448 TRP A O 1
ATOM 3455 N N . ARG A 1 449 ? 35.713 -3.918 -101.212 1.00 70.50 449 ARG A N 1
ATOM 3456 C CA . ARG A 1 449 ? 36.571 -4.599 -102.194 1.00 70.50 449 ARG A CA 1
ATOM 3457 C C . ARG A 1 449 ? 36.104 -6.020 -102.469 1.00 70.50 449 ARG A C 1
ATOM 3459 O O . ARG A 1 449 ? 36.129 -6.405 -103.624 1.00 70.50 449 ARG A O 1
ATOM 3466 N N . VAL A 1 450 ? 35.678 -6.762 -101.451 1.00 67.62 450 VAL A N 1
ATOM 3467 C CA . VAL A 1 450 ? 35.110 -8.108 -101.589 1.00 67.62 450 VAL A CA 1
ATOM 3468 C C . VAL A 1 450 ? 33.764 -8.056 -102.312 1.00 67.62 450 VAL A C 1
ATOM 3470 O O . VAL A 1 450 ? 33.532 -8.878 -103.185 1.00 67.62 450 VAL A O 1
ATOM 3473 N N . ALA A 1 451 ? 32.913 -7.068 -102.016 1.00 64.56 451 ALA A N 1
ATOM 3474 C CA . ALA A 1 451 ? 31.630 -6.866 -102.691 1.00 64.56 451 ALA A CA 1
ATOM 3475 C C . ALA A 1 451 ? 31.773 -6.426 -104.161 1.00 64.56 451 ALA A C 1
ATOM 3477 O O . ALA A 1 451 ? 30.880 -6.682 -104.962 1.00 64.56 451 ALA A O 1
ATOM 3478 N N . VAL A 1 452 ? 32.878 -5.758 -104.514 1.00 63.34 452 VAL A N 1
ATOM 3479 C CA . VAL A 1 452 ? 33.195 -5.322 -105.886 1.00 63.34 452 VAL A CA 1
ATOM 3480 C C . VAL A 1 452 ? 34.069 -6.342 -106.634 1.00 63.34 452 VAL A C 1
ATOM 3482 O O . VAL A 1 452 ? 34.039 -6.381 -107.859 1.00 63.34 452 VAL A O 1
ATOM 3485 N N . SER A 1 453 ? 34.844 -7.178 -105.937 1.00 56.06 453 SER A N 1
ATOM 3486 C CA . SER A 1 453 ? 35.574 -8.290 -106.551 1.00 56.06 453 SER A CA 1
ATOM 3487 C C . SER A 1 453 ? 34.609 -9.435 -106.833 1.00 56.06 453 SER A C 1
ATOM 3489 O O . SER A 1 453 ? 33.883 -9.858 -105.942 1.00 56.06 453 SER A O 1
ATOM 3491 N N . GLU A 1 454 ? 34.650 -10.006 -108.029 1.00 55.66 454 GLU A N 1
ATOM 3492 C CA . GLU A 1 454 ? 33.764 -11.093 -108.481 1.00 55.66 454 GLU A CA 1
ATOM 3493 C C . GLU A 1 454 ? 33.962 -12.449 -107.751 1.00 55.66 454 GLU A C 1
ATOM 3495 O O . GLU A 1 454 ? 33.569 -13.497 -108.253 1.00 55.66 454 GLU A O 1
ATOM 3500 N N . VAL A 1 455 ? 34.578 -12.468 -106.564 1.00 51.16 455 VAL A N 1
ATOM 3501 C CA . VAL A 1 455 ? 34.960 -13.689 -105.830 1.00 51.16 455 VAL A CA 1
ATOM 3502 C C . VAL A 1 455 ? 33.837 -14.213 -104.918 1.00 51.16 455 VAL A C 1
ATOM 3504 O O . VAL A 1 455 ? 33.851 -15.383 -104.543 1.00 51.16 455 VAL A O 1
ATOM 3507 N N . ILE A 1 456 ? 32.817 -13.406 -104.600 1.00 49.34 456 ILE A N 1
ATOM 3508 C CA . ILE A 1 456 ? 31.577 -13.887 -103.967 1.00 49.34 456 ILE A CA 1
ATOM 3509 C C . ILE A 1 456 ? 30.388 -13.312 -104.747 1.00 49.34 456 ILE A C 1
ATOM 3511 O O . ILE A 1 456 ? 30.239 -12.089 -104.795 1.00 49.34 456 ILE A O 1
ATOM 3515 N N . PRO A 1 457 ? 29.517 -14.145 -105.349 1.00 45.62 457 PRO A N 1
ATOM 3516 C CA . PRO A 1 457 ? 28.378 -13.667 -106.116 1.00 45.62 457 PRO A CA 1
ATOM 3517 C C . PRO A 1 457 ? 27.286 -13.178 -105.158 1.00 45.62 457 PRO A C 1
ATOM 3519 O O . PRO A 1 457 ? 26.335 -13.889 -104.851 1.00 45.62 457 PRO A O 1
ATOM 3522 N N . PHE A 1 458 ? 27.385 -11.932 -104.698 1.00 43.75 458 PHE A N 1
ATOM 3523 C CA . PHE A 1 458 ? 26.250 -11.213 -104.104 1.00 43.75 458 PHE A CA 1
ATOM 3524 C C . PHE A 1 458 ? 25.338 -10.596 -105.179 1.00 43.75 458 PHE A C 1
ATOM 3526 O O . PHE A 1 458 ? 24.679 -9.580 -104.966 1.00 43.75 458 PHE A O 1
ATOM 3533 N N . THR A 1 459 ? 25.222 -11.247 -106.338 1.00 45.28 459 THR A N 1
ATOM 3534 C CA . THR A 1 459 ? 24.289 -10.884 -107.414 1.00 45.28 459 THR A CA 1
ATOM 3535 C C . THR A 1 459 ? 22.826 -11.244 -107.111 1.00 45.28 459 THR A C 1
ATOM 3537 O O . THR A 1 459 ? 21.984 -11.154 -107.997 1.00 45.28 459 THR A O 1
ATOM 3540 N N . ALA A 1 460 ? 22.481 -11.576 -105.860 1.00 47.66 460 ALA A N 1
ATOM 3541 C CA . ALA A 1 460 ? 21.099 -11.821 -105.432 1.00 47.66 460 ALA A CA 1
ATOM 3542 C C . ALA A 1 460 ? 20.477 -10.702 -104.563 1.00 47.66 460 ALA A C 1
ATOM 3544 O O . ALA A 1 460 ? 19.295 -10.787 -104.247 1.00 47.66 460 ALA A O 1
ATOM 3545 N N . ALA A 1 461 ? 21.216 -9.646 -104.187 1.00 46.53 461 ALA A N 1
ATOM 3546 C CA . ALA A 1 461 ? 20.695 -8.593 -103.294 1.00 46.53 461 ALA A CA 1
ATOM 3547 C C . ALA A 1 461 ? 20.249 -7.286 -103.990 1.00 46.53 461 ALA A C 1
ATOM 3549 O O . ALA A 1 461 ? 19.792 -6.372 -103.313 1.00 46.53 461 ALA A O 1
ATOM 3550 N N . GLY A 1 462 ? 20.355 -7.164 -105.321 1.00 46.59 462 GLY A N 1
ATOM 3551 C CA . GLY A 1 462 ? 19.762 -6.037 -106.065 1.00 46.59 462 GLY A CA 1
ATOM 3552 C C . GLY A 1 462 ? 20.335 -4.641 -105.764 1.00 46.59 462 GLY A C 1
ATOM 3553 O O . GLY A 1 462 ? 19.697 -3.642 -106.082 1.00 46.59 462 GLY A O 1
ATOM 3554 N N . ILE A 1 463 ? 21.528 -4.540 -105.172 1.00 48.66 463 ILE A N 1
ATOM 3555 C CA . ILE A 1 463 ? 22.176 -3.252 -104.892 1.00 48.66 463 ILE A CA 1
ATOM 3556 C C . ILE A 1 463 ? 23.113 -2.915 -106.059 1.00 48.66 463 ILE A C 1
ATOM 3558 O O . ILE A 1 463 ? 24.236 -3.412 -106.126 1.00 48.66 463 ILE A O 1
ATOM 3562 N N . GLN A 1 464 ? 22.660 -2.074 -106.993 1.00 48.72 464 GLN A N 1
ATOM 3563 C CA . GLN A 1 464 ? 23.538 -1.486 -108.010 1.00 48.72 464 GLN A CA 1
ATOM 3564 C C . GLN A 1 464 ? 24.446 -0.417 -107.362 1.00 48.72 464 GLN A C 1
ATOM 3566 O O . GLN A 1 464 ? 23.935 0.500 -106.715 1.00 48.72 464 GLN A O 1
ATOM 3571 N N . PRO A 1 465 ? 25.785 -0.480 -107.517 1.00 49.44 465 PRO A N 1
ATOM 3572 C CA . PRO A 1 465 ? 26.724 0.434 -106.861 1.00 49.44 465 PRO A CA 1
ATOM 3573 C C . PRO A 1 465 ? 26.917 1.754 -107.631 1.00 49.44 465 PRO A C 1
ATOM 3575 O O . PRO A 1 465 ? 28.002 2.342 -107.615 1.00 49.44 465 PRO A O 1
ATOM 3578 N N . GLU A 1 466 ? 25.875 2.249 -108.295 1.00 48.75 466 GLU A N 1
ATOM 3579 C CA . GLU A 1 466 ? 25.909 3.509 -109.033 1.00 48.75 466 GLU A CA 1
ATOM 3580 C C . GLU A 1 466 ? 24.980 4.527 -108.362 1.00 48.75 466 GLU A C 1
ATOM 3582 O O . GLU A 1 466 ? 23.772 4.345 -108.273 1.00 48.75 466 GLU A O 1
ATOM 3587 N N . GLY A 1 467 ? 25.574 5.591 -107.811 1.00 50.00 467 GLY A N 1
ATOM 3588 C CA . GLY A 1 467 ? 24.858 6.755 -107.280 1.00 50.00 467 GLY A CA 1
ATOM 3589 C C . GLY A 1 467 ? 25.063 6.995 -105.784 1.00 50.00 467 GLY A C 1
ATOM 3590 O O . GLY A 1 467 ? 25.722 7.960 -105.414 1.00 50.00 467 GLY A O 1
ATOM 3591 N N . GLY A 1 468 ? 24.542 6.122 -104.915 1.00 49.84 468 GLY A N 1
ATOM 3592 C CA . GLY A 1 468 ? 24.534 6.356 -103.456 1.00 49.84 468 GLY A CA 1
ATOM 3593 C C . GLY A 1 468 ? 25.704 5.736 -102.677 1.00 49.84 468 GLY A C 1
ATOM 3594 O O . GLY A 1 468 ? 26.289 6.374 -101.803 1.00 49.84 468 GLY A O 1
ATOM 3595 N N . GLY A 1 469 ? 26.100 4.503 -103.015 1.00 51.56 469 GLY A N 1
ATOM 3596 C CA . GLY A 1 469 ? 27.119 3.747 -102.266 1.00 51.56 469 GLY A CA 1
ATOM 3597 C C . GLY A 1 469 ? 28.554 4.266 -102.433 1.00 51.56 469 GLY A C 1
ATOM 3598 O O . GLY A 1 469 ? 29.356 4.187 -101.505 1.00 51.56 469 GLY A O 1
ATOM 3599 N N . ARG A 1 470 ? 28.874 4.881 -103.582 1.00 53.62 470 ARG A N 1
ATOM 3600 C CA . ARG A 1 470 ? 30.194 5.488 -103.846 1.00 53.62 470 ARG A CA 1
ATOM 3601 C C . ARG A 1 470 ? 30.493 6.693 -102.950 1.00 53.62 470 ARG A C 1
ATOM 3603 O O . ARG A 1 470 ? 31.657 6.927 -102.638 1.00 53.62 470 ARG A O 1
ATOM 3610 N N . PHE A 1 471 ? 29.468 7.431 -102.519 1.00 52.62 471 PHE A N 1
ATOM 3611 C CA . PHE A 1 471 ? 29.634 8.587 -101.634 1.00 52.62 471 PHE A CA 1
ATOM 3612 C C . PHE A 1 471 ? 30.047 8.159 -100.219 1.00 52.62 471 PHE A C 1
ATOM 3614 O O . PHE A 1 471 ? 30.917 8.777 -99.614 1.00 52.62 471 PHE A O 1
ATOM 3621 N N . LEU A 1 472 ? 29.494 7.044 -99.733 1.00 51.72 472 LEU A N 1
ATOM 3622 C CA . LEU A 1 472 ? 29.847 6.450 -98.440 1.00 51.72 472 LEU A CA 1
ATOM 3623 C C . LEU A 1 472 ? 31.165 5.653 -98.483 1.00 51.72 472 LEU A C 1
ATOM 3625 O O . LEU A 1 472 ? 31.851 5.571 -97.469 1.00 51.72 472 LEU A O 1
ATOM 3629 N N . ALA A 1 473 ? 31.547 5.101 -99.642 1.00 52.41 473 ALA A N 1
ATOM 3630 C CA . ALA A 1 473 ? 32.754 4.278 -99.815 1.00 52.41 473 ALA A CA 1
ATOM 3631 C C . ALA A 1 473 ? 33.997 5.039 -100.338 1.00 52.41 473 ALA A C 1
ATOM 3633 O O . ALA A 1 473 ? 35.073 4.450 -100.480 1.00 52.41 473 ALA A O 1
ATOM 3634 N N . GLY A 1 474 ? 33.878 6.337 -100.644 1.00 60.19 474 GLY A N 1
ATOM 3635 C CA . GLY A 1 474 ? 34.994 7.185 -101.076 1.00 60.19 474 GLY A CA 1
ATOM 3636 C C . GLY A 1 474 ? 36.023 7.417 -99.961 1.00 60.19 474 GLY A C 1
ATOM 3637 O O . GLY A 1 474 ? 35.653 7.588 -98.802 1.00 60.19 474 GLY A O 1
ATOM 3638 N N . TRP A 1 475 ? 37.318 7.448 -100.314 1.00 59.78 475 TRP A N 1
ATOM 3639 C CA . TRP A 1 475 ? 38.449 7.461 -99.365 1.00 59.78 475 TRP A CA 1
ATOM 3640 C C . TRP A 1 475 ? 38.329 8.473 -98.203 1.00 59.78 475 TRP A C 1
ATOM 3642 O O . TRP A 1 475 ? 38.532 8.053 -97.064 1.00 59.78 475 TRP A O 1
ATOM 3652 N N . PRO A 1 476 ? 37.954 9.751 -98.421 1.00 71.12 476 PRO A N 1
ATOM 3653 C CA . PRO A 1 476 ? 37.818 10.696 -97.314 1.00 71.12 476 PRO A CA 1
ATOM 3654 C C . PRO A 1 476 ? 36.500 10.529 -96.539 1.00 71.12 476 PRO A C 1
ATOM 3656 O O . PRO A 1 476 ? 36.490 10.669 -95.319 1.00 71.12 476 PRO A O 1
ATOM 3659 N N . TRP A 1 477 ? 35.393 10.182 -97.204 1.00 71.50 477 TRP A N 1
ATOM 3660 C CA . TRP A 1 477 ? 34.076 10.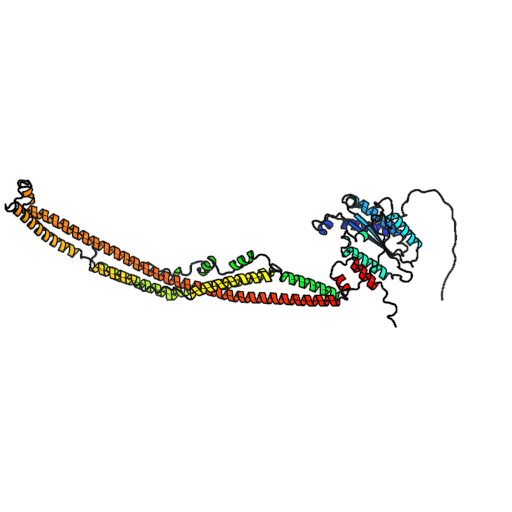115 -96.558 1.00 71.50 477 TRP A CA 1
ATOM 3661 C C . TRP A 1 477 ? 33.885 8.882 -95.678 1.00 71.50 477 TRP A C 1
ATOM 3663 O O . TRP A 1 477 ? 33.359 9.013 -94.574 1.00 71.50 477 TRP A O 1
ATOM 3673 N N . ALA A 1 478 ? 34.371 7.714 -96.108 1.00 72.69 478 ALA A N 1
ATOM 3674 C CA . ALA A 1 478 ? 34.374 6.507 -95.280 1.00 72.69 478 ALA A CA 1
ATOM 3675 C C . ALA A 1 478 ? 35.164 6.732 -93.979 1.00 72.69 478 ALA A C 1
ATOM 3677 O O . ALA A 1 478 ? 34.696 6.391 -92.896 1.00 72.69 478 ALA A O 1
ATOM 3678 N N . ALA A 1 479 ? 36.331 7.378 -94.074 1.00 76.81 479 ALA A N 1
ATOM 3679 C CA . ALA A 1 479 ? 37.155 7.694 -92.912 1.00 76.81 479 ALA A CA 1
ATOM 3680 C C . ALA A 1 479 ? 36.451 8.664 -91.947 1.00 76.81 479 ALA A C 1
ATOM 3682 O O . ALA A 1 479 ? 36.479 8.435 -90.740 1.00 76.81 479 ALA A O 1
ATOM 3683 N N . ILE A 1 480 ? 35.777 9.705 -92.453 1.00 80.88 480 ILE A N 1
ATOM 3684 C CA . ILE A 1 480 ? 35.037 10.672 -91.622 1.00 80.88 480 ILE A CA 1
ATOM 3685 C C . ILE A 1 480 ? 33.874 9.991 -90.887 1.00 80.88 480 ILE A C 1
ATOM 3687 O O . ILE A 1 480 ? 33.767 10.116 -89.666 1.00 80.88 480 ILE A O 1
ATOM 3691 N N . TRP A 1 481 ? 33.033 9.229 -91.596 1.00 78.81 481 TRP A N 1
ATOM 3692 C CA . TRP A 1 481 ? 31.871 8.570 -90.989 1.00 78.81 481 TRP A CA 1
ATOM 3693 C C . TRP A 1 481 ? 32.267 7.486 -89.983 1.00 78.81 481 TRP A C 1
ATOM 3695 O O . TRP A 1 481 ? 31.717 7.453 -88.882 1.00 78.81 481 TRP A O 1
ATOM 3705 N N . MET A 1 482 ? 33.261 6.645 -90.299 1.00 82.81 482 MET A N 1
ATOM 3706 C CA . MET A 1 482 ? 33.729 5.625 -89.354 1.00 82.81 482 MET A CA 1
ATOM 3707 C C . MET A 1 482 ? 34.470 6.238 -88.159 1.00 82.81 482 MET A C 1
ATOM 3709 O O . MET A 1 482 ? 34.379 5.691 -87.063 1.00 82.81 482 MET A O 1
ATOM 3713 N N . SER A 1 483 ? 35.132 7.391 -88.323 1.00 83.00 483 SER A N 1
ATOM 3714 C CA . SER A 1 483 ? 35.711 8.142 -87.196 1.00 83.00 483 SER A CA 1
ATOM 3715 C C . SER A 1 483 ? 34.637 8.694 -86.263 1.00 83.00 483 SER A C 1
ATOM 3717 O O . SER A 1 483 ? 34.781 8.589 -85.048 1.00 83.00 483 SER A O 1
ATOM 3719 N N . LEU A 1 484 ? 33.540 9.229 -86.808 1.00 85.75 484 LEU A N 1
ATOM 3720 C CA . LEU A 1 484 ? 32.418 9.729 -86.012 1.00 85.75 484 LEU A CA 1
ATOM 3721 C C . LEU A 1 484 ? 31.717 8.592 -85.253 1.00 85.75 484 LEU A C 1
ATOM 3723 O O . LEU A 1 484 ? 31.461 8.721 -84.059 1.00 85.75 484 LEU A O 1
ATOM 3727 N N . ILE A 1 485 ? 31.476 7.454 -85.913 1.00 85.81 485 ILE A N 1
ATOM 3728 C CA . ILE A 1 485 ? 30.894 6.261 -85.277 1.00 85.81 485 ILE A CA 1
ATOM 3729 C C . ILE A 1 485 ? 31.825 5.714 -84.186 1.00 85.81 485 ILE A C 1
ATOM 3731 O O . ILE A 1 485 ? 31.362 5.429 -83.083 1.00 85.81 485 ILE A O 1
ATOM 3735 N N . ALA A 1 486 ? 33.131 5.607 -84.458 1.00 84.12 486 ALA A N 1
ATOM 3736 C CA . ALA A 1 486 ? 34.115 5.158 -83.476 1.00 84.12 486 ALA A CA 1
ATOM 3737 C C . ALA A 1 486 ? 34.174 6.092 -82.258 1.00 84.12 486 ALA A C 1
ATOM 3739 O O . ALA A 1 486 ? 34.152 5.609 -81.129 1.00 84.12 486 ALA A O 1
ATOM 3740 N N . LEU A 1 487 ? 34.178 7.411 -82.477 1.00 87.06 487 LEU A N 1
ATOM 3741 C CA . LEU A 1 487 ? 34.195 8.412 -81.410 1.00 87.06 487 LEU A CA 1
ATOM 3742 C C . LEU A 1 487 ? 32.930 8.349 -80.546 1.00 87.06 487 LEU A C 1
ATOM 3744 O O . LEU A 1 487 ? 33.027 8.371 -79.321 1.00 87.06 487 LEU A O 1
ATOM 3748 N N . VAL A 1 488 ? 31.748 8.236 -81.162 1.00 87.38 488 VAL A N 1
ATOM 3749 C CA . VAL A 1 488 ? 30.474 8.125 -80.435 1.00 87.38 488 VAL A CA 1
ATOM 3750 C C . VAL A 1 488 ? 30.402 6.809 -79.660 1.00 87.38 488 VAL A C 1
ATOM 3752 O O . VAL A 1 488 ? 30.018 6.816 -78.494 1.00 87.38 488 VAL A O 1
ATOM 3755 N N . PHE A 1 489 ? 30.800 5.686 -80.264 1.00 89.25 489 PHE A N 1
ATOM 3756 C CA . PHE A 1 489 ? 30.749 4.375 -79.616 1.00 89.25 489 PHE A CA 1
ATOM 3757 C C . PHE A 1 489 ? 31.734 4.265 -78.447 1.00 89.25 489 PHE A C 1
ATOM 3759 O O . PHE A 1 489 ? 31.337 3.909 -77.337 1.00 89.25 489 PHE A O 1
ATOM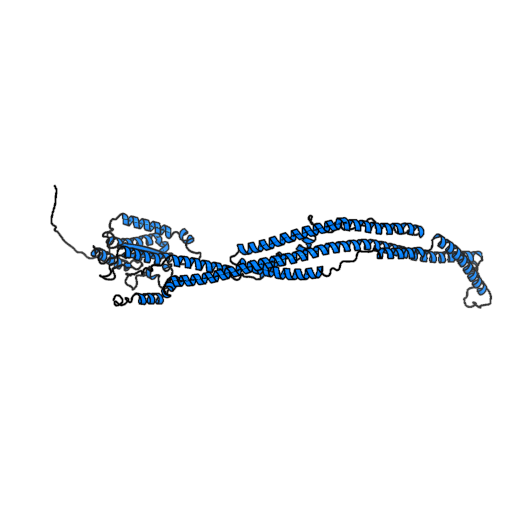 3766 N N . VAL A 1 490 ? 33.007 4.611 -78.669 1.00 87.25 490 VAL A N 1
ATOM 3767 C CA . VAL A 1 490 ? 34.037 4.603 -77.620 1.00 87.25 490 VAL A CA 1
ATOM 3768 C C . VAL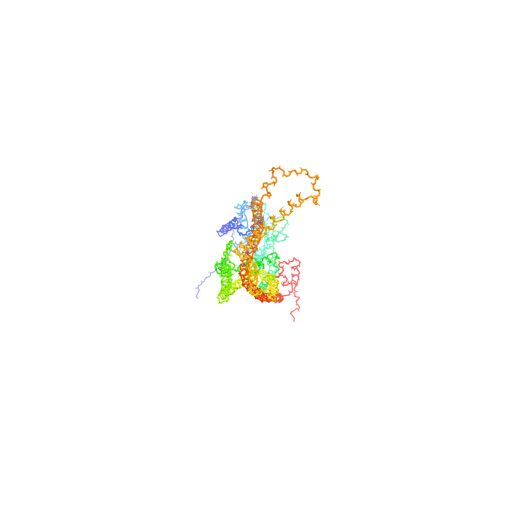 A 1 490 ? 33.703 5.645 -76.553 1.00 87.25 490 VAL A C 1
ATOM 3770 O O . VAL A 1 490 ? 33.767 5.334 -75.367 1.00 87.25 490 VAL A O 1
ATOM 3773 N N . GLY A 1 491 ? 33.257 6.841 -76.944 1.00 84.69 491 GLY A N 1
ATOM 3774 C CA . GLY A 1 491 ? 32.804 7.880 -76.019 1.00 84.69 491 GLY A CA 1
ATOM 3775 C C . GLY A 1 491 ? 31.637 7.425 -75.139 1.00 84.69 491 GLY A C 1
ATOM 3776 O O . GLY A 1 491 ? 31.678 7.618 -73.926 1.00 84.69 491 GLY A O 1
ATOM 3777 N N . PHE A 1 492 ? 30.635 6.753 -75.712 1.00 88.00 492 PHE A N 1
ATOM 3778 C CA . PHE A 1 492 ? 29.504 6.205 -74.961 1.00 88.00 492 PHE A CA 1
ATOM 3779 C C . PHE A 1 492 ? 29.920 5.066 -74.021 1.00 88.00 492 PHE A C 1
ATOM 3781 O O . PHE A 1 492 ? 29.495 5.045 -72.866 1.00 88.00 492 PHE A O 1
ATOM 3788 N N . ALA A 1 493 ? 30.773 4.141 -74.476 1.00 86.88 493 ALA A N 1
ATOM 3789 C CA . ALA A 1 493 ? 31.279 3.046 -73.649 1.00 86.88 493 ALA A CA 1
ATOM 3790 C C . ALA A 1 493 ? 32.102 3.564 -72.457 1.00 86.88 493 ALA A C 1
ATOM 3792 O O . ALA A 1 493 ? 31.907 3.113 -71.327 1.00 86.88 493 ALA A O 1
ATOM 3793 N N . LEU A 1 494 ? 32.964 4.560 -72.690 1.00 86.00 494 LEU A N 1
ATOM 3794 C CA . LEU A 1 494 ? 33.745 5.219 -71.643 1.00 86.00 494 LEU A CA 1
ATOM 3795 C C . LEU A 1 494 ? 32.860 6.010 -70.680 1.00 86.00 494 LEU A C 1
ATOM 3797 O O . LEU A 1 494 ? 33.033 5.886 -69.470 1.00 86.00 494 LEU A O 1
ATOM 3801 N N . TYR A 1 495 ? 31.882 6.765 -71.189 1.00 86.06 495 TYR A N 1
ATOM 3802 C CA . TYR A 1 495 ? 30.909 7.476 -70.360 1.00 86.06 495 TYR A CA 1
ATOM 3803 C C . TYR A 1 495 ? 30.121 6.513 -69.469 1.00 86.06 495 TYR A C 1
ATOM 3805 O O . TYR A 1 495 ? 29.997 6.751 -68.269 1.00 86.06 495 TYR A O 1
ATOM 3813 N N . ARG A 1 496 ? 29.624 5.401 -70.026 1.00 88.94 496 ARG A N 1
ATOM 3814 C CA . ARG A 1 496 ? 28.883 4.387 -69.269 1.00 88.94 496 ARG A CA 1
ATOM 3815 C C . ARG A 1 496 ? 29.750 3.755 -68.182 1.00 88.94 496 ARG A C 1
ATOM 3817 O O . ARG A 1 496 ? 29.323 3.710 -67.033 1.00 88.94 496 ARG A O 1
ATOM 3824 N N . HIS A 1 497 ? 30.960 3.320 -68.530 1.00 86.44 497 HIS A N 1
ATOM 3825 C CA . HIS A 1 497 ? 31.893 2.722 -67.578 1.00 86.44 497 HIS A CA 1
ATOM 3826 C C . HIS A 1 497 ? 32.259 3.696 -66.448 1.00 86.44 497 HIS A C 1
ATOM 3828 O O . HIS A 1 497 ? 32.227 3.336 -65.271 1.00 86.44 497 HIS A O 1
ATOM 3834 N N . TYR A 1 498 ? 32.542 4.955 -66.792 1.00 85.31 498 TYR A N 1
ATOM 3835 C CA . TYR A 1 498 ? 32.861 5.992 -65.815 1.00 85.31 498 TYR A CA 1
ATOM 3836 C C . TYR A 1 498 ? 31.662 6.323 -64.915 1.00 85.31 498 TYR A C 1
ATOM 3838 O O . TYR A 1 498 ? 31.816 6.455 -63.703 1.00 85.31 498 TYR A O 1
ATOM 3846 N N . ARG A 1 499 ? 30.451 6.387 -65.482 1.00 87.38 499 ARG A N 1
ATOM 3847 C CA . ARG A 1 499 ? 29.203 6.616 -64.741 1.00 87.38 499 ARG A CA 1
ATOM 3848 C C . ARG A 1 499 ? 28.899 5.502 -63.744 1.00 87.38 499 ARG A C 1
ATOM 3850 O O . ARG A 1 499 ? 28.506 5.800 -62.621 1.00 87.38 499 ARG A O 1
ATOM 3857 N N . GLU A 1 500 ? 29.062 4.243 -64.145 1.00 88.25 500 GLU A N 1
ATOM 3858 C CA . GLU A 1 500 ? 28.861 3.083 -63.265 1.00 88.25 500 GLU A CA 1
ATOM 3859 C C . GLU A 1 500 ? 29.839 3.121 -62.079 1.00 88.25 500 GLU A C 1
ATOM 3861 O O . GLU A 1 500 ? 29.422 2.949 -60.934 1.00 88.25 500 GLU A O 1
ATOM 3866 N N . ARG A 1 501 ? 31.113 3.459 -62.325 1.00 85.94 501 ARG A N 1
ATOM 3867 C CA . ARG A 1 501 ? 32.127 3.605 -61.267 1.00 85.94 501 ARG A CA 1
ATOM 3868 C C . ARG A 1 501 ? 31.891 4.805 -60.354 1.00 85.94 501 ARG A C 1
ATOM 3870 O O . ARG A 1 501 ? 32.028 4.674 -59.143 1.00 85.94 501 ARG A O 1
ATOM 3877 N N . HIS A 1 502 ? 31.490 5.953 -60.896 1.00 86.50 502 HIS A N 1
ATOM 3878 C CA . HIS A 1 502 ? 31.143 7.118 -60.077 1.00 86.50 502 HIS A CA 1
ATOM 3879 C C . HIS A 1 502 ? 29.922 6.841 -59.188 1.00 86.50 502 HIS A C 1
ATOM 3881 O O . HIS A 1 502 ? 29.921 7.202 -58.017 1.00 86.50 502 HIS A O 1
ATOM 3887 N N . ARG A 1 503 ? 28.913 6.126 -59.702 1.00 87.69 503 ARG A N 1
ATOM 3888 C CA . ARG A 1 503 ? 27.754 5.708 -58.903 1.00 87.69 503 ARG A CA 1
ATOM 3889 C C . ARG A 1 503 ? 28.148 4.761 -57.764 1.00 87.69 503 ARG A C 1
ATOM 3891 O O . ARG A 1 503 ? 27.742 5.002 -56.633 1.00 87.69 503 ARG A O 1
ATOM 3898 N N . SER A 1 504 ? 28.961 3.740 -58.053 1.00 88.38 504 SER A N 1
ATOM 3899 C CA . SER A 1 504 ? 29.520 2.827 -57.039 1.00 88.38 504 SER A CA 1
ATOM 3900 C C . SER A 1 504 ? 30.258 3.604 -55.941 1.00 88.38 504 SER A C 1
ATOM 3902 O O . SER A 1 504 ? 30.040 3.380 -54.753 1.00 88.38 504 SER A O 1
ATOM 3904 N N . LEU A 1 505 ? 31.060 4.601 -56.329 1.00 87.19 505 LEU A N 1
ATOM 3905 C CA . LEU A 1 505 ? 31.767 5.471 -55.394 1.00 87.19 505 LEU A CA 1
ATOM 3906 C C . LEU A 1 505 ? 30.805 6.260 -54.490 1.00 87.19 505 LEU A C 1
ATOM 3908 O O . LEU A 1 505 ? 30.982 6.253 -53.274 1.00 87.19 505 LEU A O 1
ATOM 3912 N N . CYS A 1 506 ? 29.773 6.899 -55.050 1.00 87.44 506 CYS A N 1
ATOM 3913 C CA . CYS A 1 506 ? 28.754 7.599 -54.260 1.00 87.44 506 CYS A CA 1
ATOM 3914 C C . CYS A 1 506 ? 28.053 6.656 -53.265 1.00 87.44 506 CYS A C 1
ATOM 3916 O O . CYS A 1 506 ? 27.887 7.006 -52.098 1.00 87.44 506 CYS A O 1
ATOM 3918 N N . GLU A 1 507 ? 27.718 5.431 -53.683 1.00 90.25 507 GLU A N 1
ATOM 3919 C CA . GLU A 1 507 ? 27.113 4.413 -52.810 1.00 90.25 507 GLU A CA 1
ATOM 3920 C C . GLU A 1 507 ? 28.052 4.014 -51.649 1.00 90.25 507 GLU A C 1
ATOM 3922 O O . GLU A 1 507 ? 27.601 3.838 -50.510 1.00 90.25 507 GLU A O 1
ATOM 3927 N N . ARG A 1 508 ? 29.369 3.935 -51.893 1.00 90.06 508 ARG A N 1
ATOM 3928 C CA . ARG A 1 508 ? 30.385 3.686 -50.851 1.00 90.06 508 ARG A CA 1
ATOM 3929 C C . ARG A 1 508 ? 30.574 4.883 -49.914 1.00 90.06 508 ARG A C 1
ATOM 3931 O O . ARG A 1 508 ? 30.712 4.684 -48.709 1.00 90.06 508 ARG A O 1
ATOM 3938 N N . PHE A 1 509 ? 30.499 6.115 -50.417 1.00 88.56 509 PHE A N 1
ATOM 3939 C CA . PHE A 1 509 ? 30.470 7.329 -49.588 1.00 88.56 509 PHE A CA 1
ATOM 3940 C C . PHE A 1 509 ? 29.253 7.348 -48.655 1.00 88.56 509 PHE A C 1
ATOM 3942 O O . PHE A 1 509 ? 29.373 7.636 -47.462 1.00 88.56 509 PHE A O 1
ATOM 3949 N N . GLU A 1 510 ? 28.077 6.979 -49.160 1.00 88.62 510 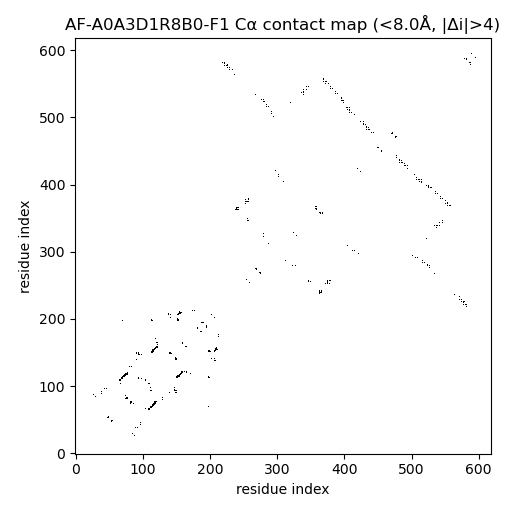GLU A N 1
ATOM 3950 C CA . GLU A 1 510 ? 26.877 6.825 -48.339 1.00 88.62 510 GLU A CA 1
ATOM 3951 C C . GLU A 1 510 ? 27.008 5.691 -47.314 1.00 88.62 510 GLU A C 1
ATOM 3953 O O . GLU A 1 510 ? 26.537 5.827 -46.182 1.00 88.62 510 GLU A O 1
ATOM 3958 N N . ALA A 1 511 ? 27.644 4.571 -47.673 1.00 88.50 511 ALA A N 1
ATOM 3959 C CA . ALA A 1 511 ? 27.951 3.494 -46.733 1.00 88.50 511 ALA A CA 1
ATOM 3960 C C . ALA A 1 511 ? 28.894 3.968 -45.613 1.00 88.50 511 ALA A C 1
ATOM 3962 O O . ALA A 1 511 ? 28.626 3.690 -44.444 1.00 88.50 511 ALA A O 1
ATOM 3963 N N . LEU A 1 512 ? 29.920 4.761 -45.940 1.00 88.00 512 LEU A N 1
ATOM 3964 C CA . LEU A 1 512 ? 30.828 5.360 -44.961 1.00 88.00 512 LEU A CA 1
ATOM 3965 C C . LEU A 1 512 ? 30.097 6.335 -44.025 1.00 88.00 512 LEU A C 1
ATOM 3967 O O . LEU A 1 512 ? 30.246 6.239 -42.808 1.00 88.00 512 LEU A O 1
ATOM 3971 N N . ARG A 1 513 ? 29.239 7.220 -44.557 1.00 88.06 513 ARG A N 1
ATOM 3972 C CA . ARG A 1 513 ? 28.397 8.117 -43.737 1.00 88.06 513 ARG A CA 1
ATOM 3973 C C . ARG A 1 513 ? 27.465 7.334 -42.809 1.00 88.06 513 ARG A C 1
ATOM 3975 O O . ARG A 1 513 ? 27.287 7.711 -41.650 1.00 88.06 513 ARG A O 1
ATOM 3982 N N . ARG A 1 514 ? 26.863 6.242 -43.299 1.00 88.38 514 ARG A N 1
ATOM 3983 C CA . ARG A 1 514 ? 26.018 5.346 -42.489 1.00 88.38 514 ARG A CA 1
ATOM 3984 C C . ARG A 1 514 ? 26.820 4.649 -41.394 1.00 88.38 514 ARG A C 1
ATOM 3986 O O . ARG A 1 514 ? 26.342 4.584 -40.267 1.00 88.38 514 ARG A O 1
ATOM 3993 N N . ALA A 1 515 ? 28.031 4.183 -41.692 1.00 87.62 515 ALA A N 1
ATOM 3994 C CA . ALA A 1 515 ? 28.920 3.579 -40.705 1.00 87.62 515 ALA A CA 1
ATOM 3995 C C . ALA A 1 515 ? 29.371 4.595 -39.640 1.00 87.62 515 ALA A C 1
ATOM 3997 O O . ALA A 1 515 ? 29.392 4.262 -38.457 1.00 87.62 515 ALA A O 1
ATOM 3998 N N . ALA A 1 516 ? 29.650 5.843 -40.034 1.00 86.06 516 ALA A N 1
ATOM 3999 C CA . ALA A 1 516 ? 29.987 6.928 -39.114 1.00 86.06 516 ALA A CA 1
ATOM 4000 C C . ALA A 1 516 ? 28.822 7.253 -38.167 1.00 86.06 516 ALA A C 1
ATOM 4002 O O . ALA A 1 516 ? 29.014 7.268 -36.956 1.00 86.06 516 ALA A O 1
ATOM 4003 N N . ARG A 1 517 ? 27.595 7.419 -38.688 1.00 86.06 517 ARG A N 1
ATOM 4004 C CA . ARG A 1 517 ? 26.380 7.585 -37.860 1.00 86.06 517 ARG A CA 1
ATOM 4005 C C . ARG A 1 517 ? 26.161 6.397 -36.927 1.00 86.06 517 ARG A C 1
ATOM 4007 O O . ARG A 1 517 ? 25.963 6.584 -35.732 1.00 86.06 517 ARG A O 1
ATOM 4014 N N . GLY A 1 518 ? 26.277 5.186 -37.472 1.00 86.12 518 GLY A N 1
ATOM 4015 C CA . GLY A 1 518 ? 26.116 3.946 -36.722 1.00 86.12 518 GLY A CA 1
ATOM 4016 C C . GLY A 1 518 ? 27.094 3.818 -35.556 1.00 86.12 518 GLY A C 1
ATOM 4017 O O . GLY A 1 518 ? 26.705 3.299 -34.517 1.00 86.12 518 GLY A O 1
ATOM 4018 N N . HIS A 1 519 ? 28.323 4.332 -35.682 1.00 84.69 519 HIS A N 1
ATOM 4019 C CA . HIS A 1 519 ? 29.298 4.336 -34.591 1.00 84.69 519 HIS A CA 1
ATOM 4020 C C . HIS A 1 519 ? 28.835 5.183 -33.393 1.00 84.69 519 HIS A C 1
ATOM 4022 O O . HIS A 1 519 ? 28.864 4.697 -32.262 1.00 84.69 519 HIS A O 1
ATOM 4028 N N . PHE A 1 520 ? 28.344 6.405 -33.632 1.00 85.38 520 PHE A N 1
ATOM 4029 C CA . PHE A 1 520 ? 27.779 7.250 -32.572 1.00 85.38 520 PHE A CA 1
ATOM 4030 C C . PHE A 1 520 ? 26.486 6.648 -31.997 1.00 85.38 520 PHE A C 1
ATOM 4032 O O . PHE A 1 520 ? 26.330 6.596 -30.781 1.00 85.38 520 PHE A O 1
ATOM 4039 N N . ASP A 1 521 ? 25.600 6.102 -32.839 1.00 86.81 521 ASP A N 1
ATOM 4040 C CA . ASP A 1 521 ? 24.362 5.449 -32.379 1.00 86.81 521 ASP A CA 1
ATOM 4041 C C . ASP A 1 521 ? 24.641 4.186 -31.534 1.00 86.81 521 ASP A C 1
ATOM 4043 O O . ASP A 1 521 ? 23.850 3.814 -30.666 1.00 86.81 521 ASP A O 1
ATOM 4047 N N . GLU A 1 522 ? 25.727 3.457 -31.811 1.00 86.31 522 GLU A N 1
ATOM 4048 C CA . GLU A 1 522 ? 26.174 2.314 -31.003 1.00 86.31 522 GLU A CA 1
ATOM 4049 C C . GLU A 1 522 ? 26.744 2.767 -29.648 1.00 86.31 522 GLU A C 1
ATOM 4051 O O . GLU A 1 522 ? 26.438 2.140 -28.633 1.00 86.31 522 GLU A O 1
ATOM 4056 N N . LEU A 1 523 ? 27.503 3.870 -29.608 1.00 85.00 523 LEU A N 1
ATOM 4057 C CA . LEU A 1 523 ? 28.028 4.457 -28.366 1.00 85.00 523 LEU A CA 1
ATOM 4058 C C . LEU A 1 523 ? 26.911 5.014 -27.471 1.00 85.00 523 LEU A C 1
ATOM 4060 O O . LEU A 1 523 ? 26.879 4.713 -26.278 1.00 85.00 523 LEU A O 1
ATOM 4064 N N . GLU A 1 524 ? 25.951 5.752 -28.034 1.00 87.75 524 GLU A N 1
ATOM 4065 C CA . GLU A 1 524 ? 24.777 6.240 -27.294 1.00 87.75 524 GLU A CA 1
ATOM 4066 C C . GLU A 1 524 ? 23.980 5.075 -26.690 1.00 87.75 524 GLU A C 1
ATOM 4068 O O . GLU A 1 524 ? 23.640 5.093 -25.506 1.00 87.75 524 GLU A O 1
ATOM 4073 N N . ARG A 1 525 ? 23.739 4.011 -27.472 1.00 87.44 525 ARG A N 1
ATOM 4074 C CA . ARG A 1 525 ? 23.062 2.798 -26.983 1.00 87.44 525 ARG A CA 1
ATOM 4075 C C . ARG A 1 525 ? 23.848 2.089 -25.884 1.00 87.44 525 ARG A C 1
ATOM 4077 O O . ARG A 1 525 ? 23.232 1.574 -24.952 1.00 87.44 525 ARG A O 1
ATOM 4084 N N . TYR A 1 526 ? 25.176 2.056 -25.982 1.00 87.88 526 TYR A N 1
ATOM 4085 C CA . TYR A 1 526 ? 26.044 1.477 -24.959 1.00 87.88 526 TYR A CA 1
ATOM 4086 C C . TYR A 1 526 ? 25.902 2.212 -23.617 1.00 87.88 526 TYR A C 1
ATOM 4088 O O . TYR A 1 526 ? 25.632 1.575 -22.597 1.00 87.88 526 TYR A O 1
ATOM 4096 N N . TYR A 1 527 ? 25.995 3.545 -23.606 1.00 86.88 527 TYR A N 1
ATOM 4097 C CA . TYR A 1 527 ? 25.864 4.320 -22.368 1.00 86.88 527 TYR A CA 1
ATOM 4098 C C . TYR A 1 527 ? 24.437 4.329 -21.817 1.00 86.88 527 TYR A C 1
ATOM 4100 O O . TYR A 1 527 ? 24.254 4.140 -20.614 1.00 86.88 527 TYR A O 1
ATOM 4108 N N . ALA A 1 528 ? 23.422 4.442 -22.681 1.00 85.94 528 ALA A N 1
ATOM 4109 C CA . ALA A 1 528 ? 22.022 4.345 -22.270 1.00 85.94 528 ALA A CA 1
ATOM 4110 C C . ALA A 1 528 ? 21.720 3.000 -21.585 1.00 85.94 528 ALA A C 1
ATOM 4112 O O . ALA A 1 528 ? 21.064 2.972 -20.546 1.00 85.94 528 ALA A O 1
ATOM 4113 N N . ARG A 1 529 ? 22.259 1.887 -22.109 1.00 87.50 529 ARG A N 1
ATOM 4114 C CA . ARG A 1 529 ? 22.160 0.559 -21.477 1.00 87.50 529 ARG A CA 1
ATOM 4115 C C . ARG A 1 529 ? 22.834 0.511 -20.106 1.00 87.50 529 ARG A C 1
ATOM 4117 O O . ARG A 1 529 ? 22.293 -0.124 -19.210 1.00 87.50 529 ARG A O 1
ATOM 4124 N N . ARG A 1 530 ? 23.989 1.161 -19.917 1.00 86.88 530 ARG A N 1
ATOM 4125 C CA . ARG A 1 530 ? 24.669 1.194 -18.607 1.00 86.88 530 ARG A CA 1
ATOM 4126 C C . ARG A 1 530 ? 23.896 2.004 -17.572 1.00 86.88 530 ARG A C 1
ATOM 4128 O O . ARG A 1 530 ? 23.787 1.557 -16.437 1.00 86.88 530 ARG A O 1
ATOM 4135 N N . VAL A 1 531 ? 23.336 3.150 -17.959 1.00 86.12 531 VAL A N 1
ATOM 4136 C CA . VAL A 1 531 ? 22.466 3.941 -17.072 1.00 86.12 531 VAL A CA 1
ATOM 4137 C C . VAL A 1 531 ? 21.203 3.156 -16.719 1.00 86.12 531 VAL A C 1
ATOM 4139 O O . VAL A 1 531 ? 20.856 3.071 -15.545 1.00 86.12 531 VAL A O 1
ATOM 4142 N N . ALA A 1 532 ? 20.566 2.518 -17.707 1.00 84.81 532 ALA A N 1
ATOM 4143 C CA . ALA A 1 532 ? 19.409 1.654 -17.479 1.00 84.81 532 ALA A CA 1
ATOM 4144 C C . ALA A 1 532 ? 19.742 0.484 -16.542 1.00 84.81 532 ALA A C 1
ATOM 4146 O O . ALA A 1 532 ? 18.978 0.193 -15.632 1.00 84.81 532 ALA A O 1
ATOM 4147 N N . TYR A 1 533 ? 20.918 -0.129 -16.690 1.00 85.81 533 TYR A N 1
ATOM 4148 C CA . TYR A 1 533 ? 21.373 -1.177 -15.780 1.00 85.81 533 TYR A CA 1
ATOM 4149 C C . TYR A 1 533 ? 21.549 -0.671 -14.338 1.00 85.81 533 TYR A C 1
ATOM 4151 O O . TYR A 1 533 ? 21.139 -1.349 -13.400 1.00 85.81 533 TYR A O 1
ATOM 4159 N N . SER A 1 534 ? 22.108 0.528 -14.137 1.00 86.00 534 SER A N 1
ATOM 4160 C CA . SER A 1 534 ? 22.187 1.139 -12.801 1.00 86.00 534 SER A CA 1
ATOM 4161 C C . SER A 1 534 ? 20.802 1.424 -12.210 1.00 86.00 534 SER A C 1
ATOM 4163 O O . SER A 1 534 ? 20.596 1.233 -11.014 1.00 86.00 534 SER A O 1
ATOM 4165 N N . GLN A 1 535 ? 19.840 1.842 -13.035 1.00 86.00 535 GLN A N 1
ATOM 4166 C CA . GLN A 1 535 ? 18.445 2.024 -12.623 1.00 86.00 535 GLN A CA 1
ATOM 4167 C C . GLN A 1 535 ? 17.809 0.682 -12.228 1.00 86.00 535 GLN A C 1
ATOM 4169 O O . GLN A 1 535 ? 17.247 0.566 -11.144 1.00 86.00 535 GLN A O 1
ATOM 4174 N N . ASP A 1 536 ? 17.972 -0.366 -13.036 1.00 84.88 536 ASP A N 1
ATOM 4175 C CA . ASP A 1 536 ? 17.470 -1.710 -12.723 1.00 84.88 536 ASP A CA 1
ATOM 4176 C C . ASP A 1 536 ? 18.100 -2.271 -11.434 1.00 84.88 536 ASP A C 1
ATOM 4178 O O . ASP A 1 536 ? 17.421 -2.902 -10.617 1.00 84.88 536 ASP A O 1
ATOM 4182 N N . LEU A 1 537 ? 19.385 -1.985 -11.195 1.00 87.19 537 LEU A N 1
ATOM 4183 C CA . LEU A 1 537 ? 20.067 -2.324 -9.947 1.00 87.19 537 LEU A CA 1
ATOM 4184 C C . LEU A 1 537 ? 19.410 -1.633 -8.745 1.00 87.19 537 LEU A C 1
ATOM 4186 O O . LEU A 1 537 ? 19.204 -2.274 -7.712 1.00 87.19 537 LEU A O 1
ATOM 4190 N N . TRP A 1 538 ? 19.055 -0.353 -8.868 1.00 87.25 538 TRP A N 1
ATOM 4191 C CA . TRP A 1 538 ? 18.334 0.372 -7.822 1.00 87.25 538 TRP A CA 1
ATOM 4192 C C . TRP A 1 538 ? 16.925 -0.152 -7.600 1.00 87.25 538 TRP A C 1
ATOM 4194 O O . TRP A 1 538 ? 16.558 -0.379 -6.451 1.00 87.25 538 TRP A O 1
ATOM 4204 N N . ALA A 1 539 ? 16.171 -0.436 -8.662 1.00 84.94 539 ALA A N 1
ATOM 4205 C CA . ALA A 1 539 ? 14.864 -1.078 -8.542 1.00 84.94 539 ALA A CA 1
ATOM 4206 C C . ALA A 1 539 ? 14.972 -2.402 -7.761 1.00 84.94 539 ALA A C 1
ATOM 4208 O O . ALA A 1 539 ? 14.196 -2.653 -6.838 1.00 84.94 539 ALA A O 1
ATOM 4209 N N . SER A 1 540 ? 16.004 -3.205 -8.048 1.00 86.62 540 SER A N 1
ATOM 4210 C CA . SER A 1 540 ? 16.277 -4.449 -7.324 1.00 86.62 540 SER A CA 1
ATOM 4211 C C . SER A 1 540 ? 16.666 -4.233 -5.860 1.00 86.62 540 SER A C 1
ATOM 4213 O O . SER A 1 540 ? 16.238 -4.995 -4.987 1.00 86.62 540 SER A O 1
ATOM 4215 N N . ARG A 1 541 ? 17.497 -3.225 -5.569 1.00 89.00 541 ARG A N 1
ATOM 4216 C CA . ARG A 1 541 ? 17.901 -2.876 -4.197 1.00 89.00 541 ARG A CA 1
ATOM 4217 C C . ARG A 1 541 ? 16.709 -2.406 -3.377 1.00 89.00 541 ARG A C 1
ATOM 4219 O O . ARG A 1 541 ? 16.528 -2.908 -2.274 1.00 89.00 541 ARG A O 1
ATOM 4226 N N . ILE A 1 542 ? 15.885 -1.521 -3.937 1.00 89.12 542 ILE A N 1
ATOM 4227 C CA . ILE A 1 542 ? 14.674 -1.000 -3.297 1.00 89.12 542 ILE A CA 1
ATOM 4228 C C . ILE A 1 542 ? 13.712 -2.148 -2.993 1.00 89.12 542 ILE A C 1
ATOM 4230 O O . ILE A 1 542 ? 13.324 -2.321 -1.843 1.00 89.12 542 ILE A O 1
ATOM 4234 N N . ALA A 1 543 ? 13.399 -2.992 -3.983 1.00 88.06 543 ALA A N 1
ATOM 4235 C CA . ALA A 1 543 ? 12.508 -4.134 -3.780 1.00 88.06 543 ALA A CA 1
ATOM 4236 C C . ALA A 1 543 ? 13.024 -5.088 -2.690 1.00 88.06 543 ALA A C 1
ATOM 4238 O O . ALA A 1 543 ? 12.253 -5.555 -1.858 1.00 88.06 543 ALA A O 1
ATOM 4239 N N . THR A 1 544 ? 14.333 -5.352 -2.665 1.00 88.44 544 THR A N 1
ATOM 4240 C CA . THR A 1 544 ? 14.949 -6.239 -1.666 1.00 88.44 544 THR A CA 1
ATOM 4241 C C . THR A 1 544 ? 14.973 -5.612 -0.270 1.00 88.44 544 THR A C 1
ATOM 4243 O O . THR A 1 544 ? 14.697 -6.305 0.706 1.00 88.44 544 THR A O 1
ATOM 4246 N N . HIS A 1 545 ? 15.275 -4.315 -0.165 1.00 90.50 545 HIS A N 1
ATOM 4247 C CA . HIS A 1 545 ? 15.291 -3.596 1.108 1.00 90.50 545 HIS A CA 1
ATOM 4248 C C . HIS A 1 545 ? 13.888 -3.495 1.707 1.00 90.50 545 HIS A C 1
ATOM 4250 O O . HIS A 1 545 ? 13.674 -3.905 2.846 1.00 90.50 545 HIS A O 1
ATOM 4256 N N . LEU A 1 546 ? 12.916 -3.043 0.908 1.00 89.31 546 LEU A N 1
ATOM 4257 C CA . LEU A 1 546 ? 11.518 -2.963 1.321 1.00 89.31 546 LEU A CA 1
ATOM 4258 C C . LEU A 1 546 ? 10.968 -4.337 1.700 1.00 89.31 546 LEU A C 1
ATOM 4260 O O . LEU A 1 546 ? 10.237 -4.434 2.677 1.00 89.31 546 LEU A O 1
ATOM 4264 N N . HIS A 1 547 ? 11.334 -5.405 0.981 1.00 91.25 547 HIS A N 1
ATOM 4265 C CA . HIS A 1 547 ? 10.907 -6.758 1.337 1.00 91.25 547 HIS A CA 1
ATOM 4266 C C . HIS A 1 547 ? 11.350 -7.134 2.757 1.00 91.25 547 HIS A C 1
ATOM 4268 O O . HIS A 1 547 ? 10.506 -7.503 3.568 1.00 91.25 547 HIS A O 1
ATOM 4274 N N . ALA A 1 548 ? 12.638 -6.962 3.077 1.00 89.62 548 ALA A N 1
ATOM 4275 C CA . ALA A 1 548 ? 13.170 -7.254 4.409 1.00 89.62 548 ALA A CA 1
ATOM 4276 C C . ALA A 1 548 ? 12.560 -6.350 5.496 1.00 89.62 548 ALA A C 1
ATOM 4278 O O . ALA A 1 548 ? 12.275 -6.799 6.606 1.00 89.62 548 ALA A O 1
ATOM 4279 N N . ARG A 1 549 ? 12.325 -5.070 5.180 1.00 90.81 549 ARG A N 1
ATOM 4280 C CA . ARG A 1 549 ? 11.692 -4.119 6.102 1.00 90.81 549 ARG A CA 1
ATOM 4281 C C . ARG A 1 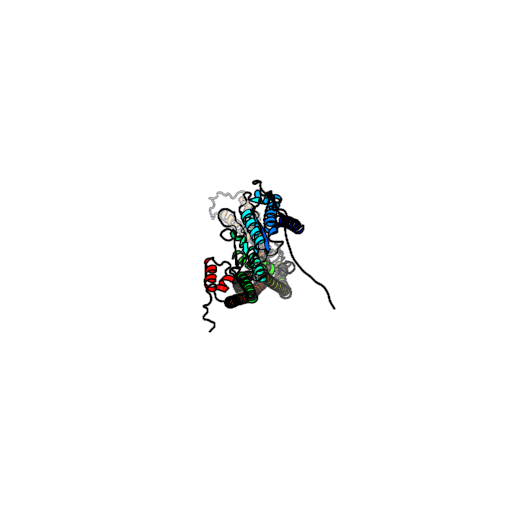549 ? 10.243 -4.505 6.412 1.00 90.81 549 ARG A C 1
ATOM 4283 O O . ARG A 1 549 ? 9.874 -4.548 7.585 1.00 90.81 549 ARG A O 1
ATOM 4290 N N . VAL A 1 550 ? 9.450 -4.802 5.381 1.00 90.56 550 VAL A N 1
ATOM 4291 C CA . VAL A 1 550 ? 8.039 -5.209 5.494 1.00 90.56 550 VAL A CA 1
ATOM 4292 C C . VAL A 1 550 ? 7.909 -6.555 6.203 1.00 90.56 550 VAL A C 1
ATOM 4294 O O . VAL A 1 550 ? 7.013 -6.715 7.025 1.00 90.56 550 VAL A O 1
ATOM 4297 N N . GLU A 1 551 ? 8.816 -7.501 5.947 1.00 92.06 551 GLU A N 1
ATOM 4298 C CA . GLU A 1 551 ? 8.893 -8.766 6.689 1.00 92.06 551 GLU A CA 1
ATOM 4299 C C . GLU A 1 551 ? 9.091 -8.515 8.195 1.00 92.06 551 GLU A C 1
ATOM 4301 O O . GLU A 1 551 ? 8.366 -9.075 9.022 1.00 92.06 551 GLU A O 1
ATOM 4306 N N . GLY A 1 552 ? 10.013 -7.612 8.555 1.00 89.25 552 GLY A N 1
ATOM 4307 C CA . GLY A 1 552 ? 10.242 -7.200 9.941 1.00 89.25 552 GLY A CA 1
ATOM 4308 C C . GLY A 1 552 ? 9.018 -6.545 10.592 1.00 89.25 552 GLY A C 1
ATOM 4309 O O . GLY A 1 552 ? 8.642 -6.916 11.703 1.00 89.25 552 GLY A O 1
ATOM 4310 N N . GLU A 1 553 ? 8.356 -5.617 9.899 1.00 89.50 553 GLU A N 1
ATOM 4311 C CA . GLU A 1 553 ? 7.120 -4.982 10.385 1.00 89.50 553 GLU A CA 1
ATOM 4312 C C . GLU A 1 553 ? 5.980 -5.992 10.558 1.00 89.50 553 GLU A C 1
ATOM 4314 O O . GLU A 1 553 ? 5.288 -5.993 11.577 1.00 89.50 553 GLU A O 1
ATOM 4319 N N . ARG A 1 554 ? 5.815 -6.925 9.613 1.00 90.94 554 ARG A N 1
ATOM 4320 C CA . ARG A 1 554 ? 4.817 -7.992 9.735 1.00 90.94 554 ARG A CA 1
ATOM 4321 C C . ARG A 1 554 ? 5.072 -8.852 10.971 1.00 90.94 554 ARG A C 1
ATOM 4323 O O . ARG A 1 554 ? 4.123 -9.151 11.693 1.00 90.94 554 ARG A O 1
ATOM 4330 N N . ALA A 1 555 ? 6.326 -9.208 11.247 1.00 90.81 555 ALA A N 1
ATOM 4331 C CA . ALA A 1 555 ? 6.680 -9.977 12.438 1.00 90.81 555 ALA A CA 1
ATOM 4332 C C . ALA A 1 555 ? 6.329 -9.228 13.741 1.00 90.81 555 ALA A C 1
ATOM 4334 O O . ALA A 1 555 ? 5.845 -9.842 14.694 1.00 90.81 555 ALA A O 1
ATOM 4335 N N . ILE A 1 556 ? 6.502 -7.900 13.779 1.00 90.88 556 ILE A N 1
ATOM 4336 C CA . ILE A 1 556 ? 6.085 -7.061 14.915 1.00 90.88 556 ILE A CA 1
ATOM 4337 C C . ILE A 1 556 ? 4.558 -7.079 15.071 1.00 90.88 556 ILE A C 1
ATOM 4339 O O . ILE A 1 556 ? 4.057 -7.271 16.181 1.00 90.88 556 ILE A O 1
ATOM 4343 N N . LEU A 1 557 ? 3.807 -6.939 13.973 1.00 90.94 557 LEU A N 1
ATOM 4344 C CA . LEU A 1 557 ? 2.340 -7.000 13.991 1.00 90.94 557 LEU A CA 1
ATOM 4345 C C . LEU A 1 557 ? 1.829 -8.377 14.452 1.00 90.94 557 LEU A C 1
ATOM 4347 O O . LEU A 1 557 ? 0.881 -8.459 15.234 1.00 90.94 557 LEU A O 1
ATOM 4351 N N . GLU A 1 558 ? 2.476 -9.466 14.031 1.00 91.75 558 GLU A N 1
ATOM 4352 C CA . GLU A 1 558 ? 2.170 -10.833 14.476 1.00 91.75 558 GLU A CA 1
ATOM 4353 C C . GLU A 1 558 ? 2.480 -11.050 15.962 1.00 91.75 558 GLU A C 1
ATOM 4355 O O . GLU A 1 558 ? 1.686 -11.670 16.681 1.00 91.75 558 GLU A O 1
ATOM 4360 N N . ALA A 1 559 ? 3.592 -10.500 16.454 1.00 91.81 559 ALA A N 1
ATOM 4361 C CA . ALA A 1 559 ? 3.914 -10.505 17.876 1.00 91.81 559 ALA A CA 1
ATOM 4362 C C . ALA A 1 559 ? 2.871 -9.716 18.685 1.00 91.81 559 ALA A C 1
ATOM 4364 O O . ALA A 1 559 ? 2.413 -10.199 19.722 1.00 91.81 559 ALA A O 1
ATOM 4365 N N . GLY A 1 560 ? 2.435 -8.556 18.181 1.00 89.31 560 GLY A N 1
ATOM 4366 C CA . GLY A 1 560 ? 1.363 -7.750 18.768 1.00 89.31 560 GLY A CA 1
ATOM 4367 C C . GLY A 1 560 ? 0.032 -8.503 18.842 1.00 89.31 560 GLY A C 1
ATOM 4368 O O . GLY A 1 560 ? -0.575 -8.569 19.911 1.00 89.31 560 GLY A O 1
ATOM 4369 N N . ARG A 1 561 ? -0.379 -9.161 17.749 1.00 91.94 561 ARG A N 1
ATOM 4370 C CA . ARG A 1 561 ? -1.570 -10.031 17.719 1.00 91.94 561 ARG A CA 1
ATOM 4371 C C . ARG A 1 561 ? -1.459 -11.161 18.744 1.00 91.94 561 ARG A C 1
ATOM 4373 O O . ARG A 1 561 ? -2.408 -11.430 19.474 1.00 91.94 561 ARG A O 1
ATOM 4380 N N . THR A 1 562 ? -0.301 -11.812 18.821 1.00 92.81 562 THR A N 1
ATOM 4381 C CA . THR A 1 562 ? -0.061 -12.914 19.766 1.00 92.81 562 THR A CA 1
ATOM 4382 C C . THR A 1 562 ? -0.123 -12.437 21.217 1.00 92.81 562 THR A C 1
ATOM 4384 O O . THR A 1 562 ? -0.690 -13.120 22.068 1.00 92.81 562 THR A O 1
ATOM 4387 N N . ALA A 1 563 ? 0.436 -11.261 21.515 1.00 90.38 563 ALA A N 1
ATOM 4388 C CA . ALA A 1 563 ? 0.347 -10.653 22.837 1.00 90.38 563 ALA A CA 1
ATOM 4389 C C . ALA A 1 563 ? -1.106 -10.317 23.198 1.00 90.38 563 ALA A C 1
ATOM 4391 O O . ALA A 1 563 ? -1.547 -10.651 24.292 1.00 90.38 563 ALA A O 1
ATOM 4392 N N . LEU A 1 564 ? -1.869 -9.740 22.265 1.00 90.06 564 LEU A N 1
ATOM 4393 C CA . LEU A 1 564 ? -3.287 -9.435 22.461 1.00 90.06 564 LEU A CA 1
ATOM 4394 C C . LEU A 1 564 ? -4.121 -10.700 22.714 1.00 90.06 564 LEU A C 1
ATOM 4396 O O . LEU A 1 564 ? -4.947 -10.715 23.623 1.00 90.06 564 LEU A O 1
ATOM 4400 N N . GLN A 1 565 ? -3.861 -11.777 21.970 1.00 92.69 565 GLN A N 1
ATOM 4401 C CA . GLN A 1 565 ? -4.503 -13.078 22.170 1.00 92.69 565 GLN A CA 1
ATOM 4402 C C . GLN A 1 565 ? -4.211 -13.652 23.567 1.00 92.69 565 GLN A C 1
ATOM 4404 O O . GLN A 1 565 ? -5.133 -14.082 24.255 1.00 92.69 565 GLN A O 1
ATOM 4409 N N . LYS A 1 566 ? -2.956 -13.594 24.029 1.00 92.38 566 LYS A N 1
ATOM 4410 C CA . LYS A 1 566 ? -2.591 -14.021 25.392 1.00 92.38 566 LYS A CA 1
ATOM 4411 C C . LYS A 1 566 ? -3.252 -13.163 26.467 1.00 92.38 566 LYS A C 1
ATOM 4413 O O . LYS A 1 566 ? -3.701 -13.691 27.478 1.00 92.38 566 LYS A O 1
ATOM 4418 N N . THR A 1 567 ? -3.322 -11.849 26.257 1.00 88.69 567 THR A N 1
ATOM 4419 C CA . THR A 1 567 ? -4.016 -10.936 27.173 1.00 88.69 567 THR A CA 1
ATOM 4420 C C . THR A 1 567 ? -5.502 -11.266 27.246 1.00 88.69 567 THR A C 1
ATOM 4422 O O . THR A 1 567 ? -6.056 -11.294 28.338 1.00 88.69 567 THR A O 1
ATOM 4425 N N . ARG A 1 568 ? -6.143 -11.571 26.111 1.00 91.38 568 ARG A N 1
ATOM 4426 C CA . ARG A 1 568 ? -7.539 -12.026 26.068 1.00 91.38 568 ARG A CA 1
ATOM 4427 C C . ARG A 1 568 ? -7.740 -13.316 26.868 1.00 91.38 568 ARG A C 1
ATOM 4429 O O . ARG A 1 568 ? -8.684 -13.392 27.645 1.00 91.38 568 ARG A O 1
ATOM 4436 N N . GLU A 1 569 ? -6.871 -14.309 26.688 1.00 91.62 569 GLU A N 1
ATOM 4437 C CA . GLU A 1 569 ? -6.927 -15.579 27.429 1.00 91.62 569 GLU A CA 1
ATOM 4438 C C . GLU A 1 569 ? -6.784 -15.350 28.939 1.00 91.62 569 GLU A C 1
ATOM 4440 O O . GLU A 1 569 ? -7.625 -15.799 29.714 1.00 91.62 569 GLU A O 1
ATOM 4445 N N . TRP A 1 570 ? -5.789 -14.557 29.344 1.00 90.00 570 TRP A N 1
ATOM 4446 C CA . TRP A 1 570 ? -5.572 -14.190 30.743 1.00 90.00 570 TRP A CA 1
ATOM 4447 C C . TRP A 1 570 ? -6.760 -13.425 31.352 1.00 90.00 570 TRP A C 1
ATOM 4449 O O . TRP A 1 570 ? -7.175 -13.732 32.468 1.00 90.00 570 TRP A O 1
ATOM 4459 N N . LEU A 1 571 ? -7.350 -12.474 30.616 1.00 86.06 571 LEU A N 1
ATOM 4460 C CA . LEU A 1 571 ? -8.561 -11.761 31.042 1.00 86.06 571 LEU A CA 1
ATOM 4461 C C . LEU A 1 571 ? -9.748 -12.716 31.220 1.00 86.06 571 LEU A C 1
ATOM 4463 O O . LEU A 1 571 ? -10.538 -12.535 32.142 1.00 86.06 571 LEU A O 1
ATOM 4467 N N . GLY A 1 572 ? -9.875 -13.730 30.360 1.00 85.19 572 GLY A N 1
ATOM 4468 C CA . GLY A 1 572 ? -10.898 -14.767 30.483 1.00 85.19 572 GLY A CA 1
ATOM 4469 C C . GLY A 1 572 ? -10.752 -15.587 31.767 1.00 85.19 572 GLY A C 1
ATOM 4470 O O . GLY A 1 572 ? -11.745 -15.816 32.461 1.00 85.19 572 GLY A O 1
ATOM 4471 N N . ASP A 1 573 ? -9.520 -15.965 32.115 1.00 87.12 573 ASP A N 1
ATOM 4472 C CA . ASP A 1 573 ? -9.210 -16.681 33.357 1.00 87.12 573 ASP A CA 1
ATOM 4473 C C . ASP A 1 573 ? -9.482 -15.816 34.602 1.00 87.12 573 ASP A C 1
ATOM 4475 O O . ASP A 1 573 ? -10.099 -16.290 35.561 1.00 87.12 573 ASP A O 1
ATOM 4479 N N . GLU A 1 574 ? -9.088 -14.534 34.585 1.00 83.69 574 GLU A N 1
ATOM 4480 C CA . GLU A 1 574 ? -9.408 -13.580 35.661 1.00 83.69 574 GLU A CA 1
ATOM 4481 C C . GLU A 1 574 ? -10.921 -13.405 35.824 1.00 83.69 574 GLU A C 1
ATOM 4483 O O . GLU A 1 574 ? -11.435 -13.421 36.945 1.00 83.69 574 GLU A O 1
ATOM 4488 N N . LEU A 1 575 ? -11.654 -13.286 34.713 1.00 80.81 575 LEU A N 1
ATOM 4489 C CA . LEU A 1 575 ? -13.105 -13.145 34.739 1.00 80.81 575 LEU A CA 1
ATOM 4490 C C . LEU A 1 575 ? -13.769 -14.384 35.353 1.00 80.81 575 LEU A C 1
ATOM 4492 O O . LEU A 1 575 ? -14.676 -14.253 36.172 1.00 80.81 575 LEU A O 1
ATOM 4496 N N . ALA A 1 576 ? -13.309 -15.584 34.991 1.00 80.38 576 ALA A N 1
ATOM 4497 C CA . ALA A 1 576 ? -13.801 -16.834 35.563 1.00 80.38 576 ALA A CA 1
ATOM 4498 C C . ALA A 1 576 ? -13.525 -16.926 37.075 1.00 80.38 576 ALA A C 1
ATOM 4500 O O . ALA A 1 576 ? -14.384 -17.384 37.833 1.00 80.38 576 ALA A O 1
ATOM 4501 N N . ALA A 1 577 ? -12.360 -16.448 37.524 1.00 79.56 577 ALA A N 1
ATOM 4502 C CA . ALA A 1 577 ? -12.009 -16.388 38.939 1.00 79.56 577 ALA A CA 1
ATOM 4503 C C . ALA A 1 577 ? -12.874 -15.379 39.718 1.00 79.56 577 ALA A C 1
ATOM 4505 O O . ALA A 1 577 ? -13.332 -15.698 40.815 1.00 79.56 577 ALA A O 1
ATOM 4506 N N . GLU A 1 578 ? -13.156 -14.199 39.154 1.00 74.25 578 GLU A N 1
ATOM 4507 C CA . GLU A 1 578 ? -14.033 -13.203 39.789 1.00 74.25 578 GLU A CA 1
ATOM 4508 C C . GLU A 1 578 ? -15.506 -13.653 39.811 1.00 74.25 578 GLU A C 1
ATOM 4510 O O . GLU A 1 578 ? -16.220 -13.416 40.783 1.00 74.25 578 GLU A O 1
ATOM 4515 N N . ILE A 1 579 ? -15.970 -14.395 38.799 1.00 68.81 579 ILE A N 1
ATOM 4516 C CA . ILE A 1 579 ? -17.293 -15.043 38.843 1.00 68.81 579 ILE A CA 1
ATOM 4517 C C . ILE A 1 579 ? -17.371 -16.025 40.023 1.00 68.81 579 ILE A C 1
ATOM 4519 O O . ILE A 1 579 ? -18.381 -16.061 40.726 1.00 68.81 579 ILE A O 1
ATOM 4523 N N . ALA A 1 580 ? -16.308 -16.798 40.264 1.00 70.19 580 ALA A N 1
ATOM 4524 C CA . ALA A 1 580 ? -16.238 -17.738 41.381 1.00 70.19 580 ALA A CA 1
ATOM 4525 C C . ALA A 1 580 ? -16.101 -17.045 42.753 1.00 70.19 580 ALA A C 1
ATOM 4527 O O . ALA A 1 580 ? -16.548 -17.598 43.759 1.00 70.19 580 ALA A O 1
ATOM 4528 N N . SER A 1 581 ? -15.514 -15.842 42.809 1.00 66.81 581 SER A N 1
ATOM 4529 C CA . SER A 1 581 ? -15.360 -15.054 44.043 1.00 66.81 581 SER A CA 1
ATOM 4530 C C . SER A 1 581 ? -16.682 -14.429 44.522 1.00 66.81 581 SER A C 1
ATOM 4532 O O . SER A 1 581 ? -16.844 -14.183 45.718 1.00 66.81 581 SER A O 1
ATOM 4534 N N . CYS A 1 582 ? -17.650 -14.237 43.617 1.00 59.91 582 CYS A N 1
ATOM 4535 C CA . CYS A 1 582 ? -18.955 -13.622 43.890 1.00 59.91 582 CYS A CA 1
ATOM 4536 C C . CYS A 1 582 ? -20.003 -14.549 44.552 1.00 59.91 582 CYS A C 1
ATOM 4538 O O . CYS A 1 582 ? -21.126 -14.101 44.778 1.00 59.91 582 CYS A O 1
ATOM 4540 N N . GLY A 1 583 ? -19.679 -15.811 44.870 1.00 56.09 583 GLY A N 1
ATOM 4541 C CA . GLY A 1 583 ? -20.569 -16.745 45.584 1.00 56.09 583 GLY A CA 1
ATOM 4542 C C . GLY A 1 583 ? -20.884 -18.043 44.825 1.00 56.09 583 GLY A C 1
ATOM 4543 O O . GLY A 1 583 ? -20.374 -18.295 43.735 1.00 56.09 583 GLY A O 1
ATOM 4544 N N . GLY A 1 584 ? -21.720 -18.910 45.415 1.00 54.66 584 GLY A N 1
ATOM 4545 C CA . GLY A 1 584 ? -22.110 -20.191 44.804 1.00 54.66 584 GLY A CA 1
ATOM 4546 C C . GLY A 1 584 ? -22.824 -19.991 43.460 1.00 54.66 584 GLY A C 1
ATOM 4547 O O . GLY A 1 584 ? -23.515 -18.994 43.280 1.00 54.66 584 GLY A O 1
ATOM 4548 N N . GLY A 1 585 ? -22.697 -20.938 42.519 1.00 53.38 585 GLY A N 1
ATOM 4549 C CA . GLY A 1 585 ? -23.061 -20.761 41.097 1.00 53.38 585 GLY A CA 1
ATOM 4550 C C . GLY A 1 585 ? -24.469 -20.224 40.777 1.00 53.38 585 GLY A C 1
ATOM 4551 O O . GLY A 1 585 ? -24.679 -19.704 39.684 1.00 53.38 585 GLY A O 1
ATOM 4552 N N . ALA A 1 586 ? -25.416 -20.290 41.719 1.00 50.97 586 ALA A N 1
ATOM 4553 C CA . ALA A 1 586 ? -26.720 -19.639 41.607 1.00 50.97 586 ALA A CA 1
ATOM 4554 C C . ALA A 1 586 ? -26.647 -18.106 41.782 1.00 50.97 586 ALA A C 1
ATOM 4556 O O . ALA A 1 586 ? -27.257 -17.395 40.997 1.00 50.97 586 ALA A O 1
ATOM 4557 N N . GLU A 1 587 ? -25.877 -17.583 42.745 1.00 50.19 587 GLU A N 1
ATOM 4558 C CA . GLU A 1 587 ? -25.756 -16.139 43.037 1.00 50.19 587 GLU A CA 1
ATOM 4559 C C . GLU A 1 587 ? -24.971 -15.400 41.945 1.00 50.19 587 GLU A C 1
ATOM 4561 O O . GLU A 1 587 ? -25.377 -14.328 41.498 1.00 50.19 587 GLU A O 1
ATOM 4566 N N . ALA A 1 588 ? -23.921 -16.030 41.412 1.00 49.38 588 ALA A N 1
ATOM 4567 C CA . ALA A 1 588 ? -23.217 -15.536 40.232 1.00 49.38 588 ALA A CA 1
ATOM 4568 C C . ALA A 1 588 ? -24.114 -15.542 38.972 1.00 49.38 588 ALA A C 1
ATOM 4570 O O . ALA A 1 588 ? -24.046 -14.634 38.144 1.00 49.38 588 ALA A O 1
ATOM 4571 N N . GLY A 1 589 ? -25.018 -16.522 38.841 1.00 49.50 589 GLY A N 1
ATOM 4572 C CA . GLY A 1 589 ? -25.991 -16.584 37.743 1.00 49.50 589 GLY A CA 1
ATOM 4573 C C . GLY A 1 589 ? -26.950 -15.386 37.702 1.00 49.50 589 GLY A C 1
ATOM 4574 O O . GLY A 1 589 ? -27.274 -14.906 36.616 1.00 49.50 589 GLY A O 1
ATOM 4575 N N . ILE A 1 590 ? -27.339 -14.866 38.872 1.00 51.12 590 ILE A N 1
ATOM 4576 C CA . ILE A 1 590 ? -28.208 -13.683 39.033 1.00 51.12 590 ILE A CA 1
ATOM 4577 C C . ILE A 1 590 ? -27.521 -12.414 38.512 1.00 51.12 590 ILE A C 1
ATOM 4579 O O . ILE A 1 590 ? -28.158 -11.584 37.868 1.00 51.12 590 ILE A O 1
ATOM 4583 N N . LEU A 1 591 ? -26.220 -12.268 38.773 1.00 51.84 591 LEU A N 1
ATOM 4584 C CA . LEU A 1 591 ? -25.467 -11.047 38.473 1.00 51.84 591 LEU A CA 1
ATOM 4585 C C . LEU A 1 591 ? -25.100 -10.909 36.997 1.00 51.84 591 LEU A C 1
ATOM 4587 O O . LEU A 1 591 ? -25.018 -9.794 36.485 1.00 51.84 591 LEU A O 1
ATOM 4591 N N . PHE A 1 592 ? -24.872 -12.033 36.315 1.00 51.81 592 PHE A N 1
ATOM 4592 C CA . PHE A 1 592 ? -24.168 -12.025 35.032 1.00 51.81 592 PHE A CA 1
ATOM 4593 C C . PHE A 1 592 ? -25.022 -12.422 33.818 1.00 51.81 592 PHE A C 1
ATOM 4595 O O . PHE A 1 592 ? -24.566 -12.235 32.691 1.00 51.81 592 PHE A O 1
ATOM 4602 N N . ARG A 1 593 ? -26.255 -12.935 33.998 1.00 48.22 593 ARG A N 1
ATOM 4603 C CA . ARG A 1 593 ? -27.129 -13.375 32.880 1.00 48.22 593 ARG A CA 1
ATOM 4604 C C . ARG A 1 593 ? -28.296 -12.452 32.525 1.00 48.22 593 ARG A C 1
ATOM 4606 O O . ARG A 1 593 ? -29.003 -12.737 31.564 1.00 48.22 593 ARG A O 1
ATOM 4613 N N . GLY A 1 594 ? -28.496 -11.345 33.236 1.00 42.62 594 GLY A N 1
ATOM 4614 C CA . GLY A 1 594 ? -29.460 -10.301 32.861 1.00 42.62 594 GLY A CA 1
ATOM 4615 C C . GLY A 1 594 ? -30.947 -10.663 32.986 1.00 42.62 594 GLY A C 1
ATOM 4616 O O . GLY A 1 594 ? -31.753 -9.751 33.114 1.00 42.62 594 GLY A O 1
ATOM 4617 N N . LEU A 1 595 ? -31.335 -11.940 33.022 1.00 41.56 595 LEU A N 1
ATOM 4618 C CA . LEU A 1 595 ? -32.715 -12.384 33.231 1.00 41.56 595 LEU A CA 1
ATOM 4619 C C . LEU A 1 595 ? -32.719 -13.722 33.979 1.00 41.56 595 LEU A C 1
ATOM 4621 O O . LEU A 1 595 ? -32.280 -14.742 33.450 1.00 41.56 595 LEU A O 1
ATOM 4625 N N . LEU A 1 596 ? -33.235 -13.708 35.208 1.00 41.81 596 LEU A N 1
ATOM 4626 C CA . LEU A 1 596 ? -33.694 -14.920 35.881 1.00 41.81 596 LEU A CA 1
ATOM 4627 C C . LEU A 1 596 ? -35.090 -15.238 35.365 1.00 41.81 596 LEU A C 1
ATOM 4629 O O . LEU A 1 596 ? -35.945 -14.351 35.296 1.00 41.81 596 LEU A O 1
ATOM 4633 N N . SER A 1 597 ? -35.348 -16.501 35.048 1.00 45.47 597 SER A N 1
ATOM 4634 C CA . SER A 1 597 ? -36.726 -16.939 34.876 1.00 45.47 597 SER A CA 1
ATOM 4635 C C . SER A 1 597 ? -37.460 -16.886 36.224 1.00 45.47 597 SER A C 1
ATOM 4637 O O . SER A 1 597 ? -36.851 -16.925 37.298 1.00 45.47 597 SER A O 1
ATOM 4639 N N . SER A 1 598 ? -38.792 -16.834 36.189 1.00 41.00 598 SER A N 1
ATOM 4640 C CA . SER A 1 598 ? -39.623 -16.956 37.395 1.00 41.00 598 SER A CA 1
ATOM 4641 C C . SER A 1 598 ? -39.339 -18.252 38.172 1.00 41.00 598 SER A C 1
ATOM 4643 O O . SER A 1 598 ? -39.444 -18.267 39.397 1.00 41.00 598 SER A O 1
ATOM 4645 N N . GLN A 1 599 ? -38.912 -19.315 37.481 1.00 44.25 599 GLN A N 1
ATOM 4646 C CA . GLN A 1 599 ? -38.475 -20.575 38.087 1.00 44.25 599 GLN A CA 1
ATOM 4647 C C . GLN A 1 599 ? -37.136 -20.449 38.824 1.00 44.25 599 GLN A C 1
ATOM 4649 O O . GLN A 1 599 ? -37.006 -20.984 39.925 1.00 44.25 599 GLN A O 1
ATOM 4654 N N . ASP A 1 600 ? -36.167 -19.711 38.275 1.00 46.16 600 ASP A N 1
ATOM 4655 C CA . ASP A 1 600 ? -34.870 -19.503 38.932 1.00 46.16 600 ASP A CA 1
ATOM 4656 C C . ASP A 1 600 ? -35.048 -18.710 40.235 1.00 46.16 600 ASP A C 1
ATOM 4658 O O . ASP A 1 600 ? -34.540 -19.108 41.284 1.00 46.16 600 ASP A O 1
ATOM 4662 N N . LEU A 1 601 ? -35.865 -17.651 40.201 1.00 44.44 601 LEU A N 1
ATOM 4663 C CA . LEU A 1 601 ? -36.237 -16.866 41.385 1.00 44.44 601 LEU A CA 1
ATOM 4664 C C . LEU A 1 601 ? -36.964 -17.708 42.442 1.00 44.44 601 LEU A C 1
ATOM 4666 O O . LEU A 1 601 ? -36.615 -17.633 43.621 1.00 44.44 601 LEU A O 1
ATOM 4670 N N . ALA A 1 602 ? -37.932 -18.535 42.033 1.00 44.56 602 ALA A N 1
ATOM 4671 C CA . ALA A 1 602 ? -38.656 -19.424 42.940 1.00 44.56 602 ALA A CA 1
ATOM 4672 C C . ALA A 1 602 ? -37.726 -20.449 43.609 1.00 44.56 602 ALA A C 1
ATOM 4674 O O . ALA A 1 602 ? -37.830 -20.669 44.812 1.00 44.56 602 ALA A O 1
ATOM 4675 N N . SER A 1 603 ? -36.764 -21.012 42.872 1.00 46.66 603 SER A N 1
ATOM 4676 C CA . SER A 1 603 ? -35.803 -21.985 43.410 1.00 46.66 603 SER A CA 1
ATOM 4677 C C . SER A 1 603 ? -34.852 -21.380 44.454 1.00 46.66 603 SER A C 1
ATOM 4679 O O . SER A 1 603 ? -34.580 -21.999 45.484 1.00 46.66 603 SER A O 1
ATOM 4681 N N . ILE A 1 604 ? -34.398 -20.139 44.237 1.00 46.19 604 ILE A N 1
ATOM 4682 C CA . ILE A 1 604 ? -33.588 -19.382 45.202 1.00 46.19 604 ILE A CA 1
ATOM 4683 C C . ILE A 1 604 ? -34.414 -19.085 46.457 1.00 46.19 604 ILE A C 1
ATOM 4685 O O . ILE A 1 604 ? -33.917 -19.214 47.580 1.00 46.19 604 ILE A O 1
ATOM 4689 N N . TYR A 1 605 ? -35.684 -18.717 46.267 1.00 43.47 605 TYR A N 1
ATOM 4690 C CA . TYR A 1 605 ? -36.604 -18.443 47.362 1.00 43.47 605 TYR A CA 1
ATOM 4691 C C . TYR A 1 605 ? -36.882 -19.706 48.181 1.00 43.47 605 TYR A C 1
ATOM 4693 O O . TYR A 1 605 ? -36.766 -19.670 49.398 1.00 43.47 605 TYR A O 1
ATOM 4701 N N . GLU A 1 606 ? -37.151 -20.848 47.550 1.00 47.59 606 GLU A N 1
ATOM 4702 C CA . GLU A 1 606 ? -37.356 -22.128 48.242 1.00 47.59 606 GLU A CA 1
ATOM 4703 C C . GLU A 1 606 ? -36.098 -22.615 48.978 1.00 47.59 606 GLU A C 1
ATOM 4705 O O . GLU A 1 606 ? -36.202 -23.185 50.069 1.00 47.59 606 GLU A O 1
ATOM 4710 N N . ALA A 1 607 ? -34.908 -22.358 48.426 1.00 48.66 607 ALA A N 1
ATOM 4711 C CA . ALA A 1 607 ? -33.637 -22.705 49.056 1.00 48.66 607 ALA A CA 1
ATOM 4712 C C . ALA A 1 607 ? -33.337 -21.858 50.307 1.00 48.66 607 ALA A C 1
ATOM 4714 O O . ALA A 1 607 ? -32.793 -22.390 51.276 1.00 48.66 607 ALA A O 1
ATOM 4715 N N . LYS A 1 608 ? -33.699 -20.564 50.311 1.00 43.44 608 LYS A N 1
ATOM 4716 C CA . LYS A 1 608 ? -33.450 -19.637 51.437 1.00 43.44 608 LYS A CA 1
ATOM 4717 C C . LYS A 1 608 ? -34.629 -19.494 52.414 1.00 43.44 608 LYS A C 1
ATOM 4719 O O . LYS A 1 608 ? -34.405 -19.139 53.567 1.00 43.44 608 LYS A O 1
ATOM 4724 N N . ALA A 1 609 ? -35.862 -19.787 51.995 1.00 39.22 609 ALA A N 1
ATOM 4725 C CA . ALA A 1 609 ? -37.066 -19.727 52.834 1.00 39.22 609 ALA A CA 1
ATOM 4726 C C . ALA A 1 609 ? -37.278 -20.986 53.686 1.00 39.22 609 ALA A C 1
ATOM 4728 O O . ALA A 1 609 ? -38.106 -20.976 54.599 1.00 39.22 609 ALA A O 1
ATOM 4729 N N . ARG A 1 610 ? -36.523 -22.070 53.450 1.00 34.81 610 ARG A N 1
ATOM 4730 C CA . ARG A 1 610 ? -36.396 -23.113 54.469 1.00 34.81 610 ARG A CA 1
ATOM 4731 C C . ARG A 1 610 ? -35.580 -22.526 55.619 1.00 34.81 610 ARG A C 1
ATOM 4733 O O . ARG A 1 610 ? -34.426 -22.164 55.391 1.00 34.81 610 ARG A O 1
ATOM 4740 N N . PRO A 1 611 ? -36.125 -22.457 56.849 1.00 37.12 611 PRO A N 1
ATOM 4741 C CA . PRO A 1 611 ? -35.281 -22.204 57.999 1.00 37.12 611 PRO A CA 1
ATOM 4742 C C . PRO A 1 611 ? -34.169 -23.245 57.941 1.00 37.12 611 PRO A C 1
ATOM 4744 O O . PRO A 1 611 ? -34.459 -24.443 57.846 1.00 37.12 611 PRO A O 1
ATOM 4747 N N . GLN A 1 612 ? -32.910 -22.804 57.980 1.00 38.97 612 GLN A N 1
ATOM 4748 C CA . GLN A 1 612 ? -31.853 -23.700 58.418 1.00 38.97 612 GLN A CA 1
ATOM 4749 C C . GLN A 1 612 ? -32.360 -24.288 59.730 1.00 38.97 612 GLN A C 1
ATOM 4751 O O . GLN A 1 612 ? -32.702 -23.558 60.661 1.00 38.97 612 GLN A O 1
ATOM 4756 N N . SER A 1 613 ? -32.580 -25.598 59.713 1.00 34.22 613 SER A N 1
ATOM 4757 C CA . SER A 1 613 ? -33.192 -26.352 60.798 1.00 34.22 613 SER A CA 1
ATOM 4758 C C . SER A 1 613 ? -32.644 -25.878 62.152 1.00 34.22 613 SER A C 1
ATOM 4760 O O . SER A 1 613 ? -31.429 -25.686 62.244 1.00 34.22 613 SER A O 1
ATOM 4762 N N . PRO A 1 614 ? -33.467 -25.750 63.213 1.00 36.56 614 PRO A N 1
ATOM 4763 C CA . PRO A 1 614 ? -33.044 -25.236 64.526 1.00 36.56 614 PRO A CA 1
ATOM 4764 C C . PRO A 1 614 ? -31.987 -26.082 65.270 1.00 36.56 614 PRO A C 1
ATOM 4766 O O . PRO A 1 614 ? -31.828 -25.930 66.474 1.00 36.56 614 PRO A O 1
ATOM 4769 N N . GLY A 1 615 ? -31.300 -27.007 64.596 1.00 36.72 615 GLY A N 1
ATOM 4770 C CA . GLY A 1 615 ? -30.313 -27.921 65.169 1.00 36.72 615 GLY A CA 1
ATOM 4771 C C . GLY A 1 615 ? -28.847 -27.547 64.930 1.00 36.72 615 GLY A C 1
ATOM 4772 O O . GLY A 1 615 ? -27.989 -28.336 65.296 1.00 36.72 615 GLY A O 1
ATOM 4773 N N . ALA A 1 616 ? -28.534 -26.398 64.319 1.00 33.62 616 ALA A N 1
ATOM 4774 C CA . ALA A 1 616 ? -27.144 -25.983 64.049 1.00 33.62 616 ALA A CA 1
ATOM 4775 C C . ALA A 1 616 ? -26.551 -25.010 65.094 1.00 33.62 616 ALA A C 1
ATOM 4777 O O . ALA A 1 616 ? -25.511 -24.402 64.857 1.00 33.62 616 ALA A O 1
ATOM 4778 N N . LEU A 1 617 ? -27.199 -24.875 66.253 1.00 35.06 617 LEU A N 1
ATOM 4779 C CA . LEU A 1 617 ? -26.621 -24.299 67.469 1.00 35.06 617 LEU A CA 1
ATOM 4780 C C . LEU A 1 617 ? -26.791 -25.327 68.593 1.00 35.06 617 LEU A C 1
ATOM 4782 O O . LEU A 1 617 ? -27.731 -25.252 69.384 1.00 35.06 617 LEU A O 1
ATOM 4786 N N . ALA A 1 618 ? -25.903 -26.319 68.599 1.00 33.12 618 ALA A N 1
ATOM 4787 C CA . ALA A 1 618 ? -25.634 -27.207 69.723 1.00 33.12 618 ALA A CA 1
ATOM 4788 C C . ALA A 1 618 ? -24.122 -27.250 69.946 1.00 33.12 618 ALA A C 1
ATOM 4790 O O . ALA A 1 618 ? -23.398 -27.379 68.930 1.00 33.12 618 ALA A O 1
#

pLDDT: mean 74.69, std 16.74, range [23.38, 92.81]

Radius of gyration: 62.29 Å; Cα contacts (8 Å, |Δi|>4): 542; chains: 1; bounding box: 126×54×205 Å